Protein AF-A0A951JXM0-F1 (afdb_monomer_lite)

Secondary structure (DSSP, 8-state):
-------HHHHHHHHHHHHH-THHHHHHHHTPEEE--GGGHHHHHHHHHHHHHHHHHHHHHTT------EEE--SS-GGGTT-EEEHHHHHHHHHHHTSTTHHHHHHHHHHHHHHHHHHHHHHHHHHHHHTTTSTT-HHHHHHHHHHHHHHHHHHHHHHHTT-BHHHHHHHHHHHHHHHTSTTTHHHHHHHHHSSSTT-SSHHHHHHHIIIIIHHHHHHHHHHHHHHHHHTT---EE--TT--TTEEEEEEIIIIIHHHHHHHHHHHHHHHHHHHHHS----HHHH-B--TT---TT----HHHHHHHHHHHHS----EEETTEEE-TTHIIIIIHHHHHHHHHHHHHHHHHHHH---S---EEPPGGGSHHHHHHHHHHHHHHHHHHHHHTHHHHHHHHT--HHHHHHHHHHHHHHHHHHHHHHHHHHHHHHHHHS---GGGG--S-SPPPTT-PPPP------PPEEEE-----S----S-HHHHHHHHHHHHHHHHHHHHHHHHTT--

Foldseek 3Di:
DDDDPQDPVSVVVVVCCVPPVCPVVVVCQQQAFDFDDPLVCLVLLLVLLLVLLLVLVVVLVVQADLWQDWDQACDDDVVRHRPIFTSRLSSLVCLCPVDDCSLLSVLLNLLSLLSNLVSLVSNLLVCLLFVVCAPPNLVLLLLSLVLNVLSLVLNLLVLLSNQFALNLVVVVLVLVLQLLDPPCSVVRSCVQQVHPPVHPCNSVVSVCCNNPVSSVVSVVSVVVSVVSCRVCDHFAAFDPPDAQQKHWHAGCPPPVVVVSVVVSVVSSVVSSVCSVPPDDCPRVVRGGHDPVDHDQQSFDRLSCLLLLLLVLLQDQDWDDDPPDINGSSCVSNPVVVVVVSVCSSCVNVVCCVVVVDNDHGRHTDNSLQVLQSNLQSQLVVQLSVLSSCSSRLRVCCVVVVDDSVVSSVVSNVSNPPVSVVSSVVSSVVSPVVCVVPPPDVVRVDPPDDDDDPPPDDDDDDDPDSGTDMDGDDPPPPDDDDDPPPVSVVVVVVVVVVVVVVVVVVVVVVPD

Radius of gyration: 27.06 Å; chains: 1; bounding box: 62×84×76 Å

pLDDT: mean 85.77, std 20.4, range [25.53, 98.75]

Structure (mmCIF, N/CA/C/O backbone):
data_AF-A0A951JXM0-F1
#
_entry.id   AF-A0A951JXM0-F1
#
loop_
_atom_site.group_PDB
_atom_site.id
_atom_site.type_symbol
_atom_site.label_atom_id
_atom_site.label_alt_id
_atom_site.label_comp_id
_atom_site.label_asym_id
_atom_site.label_entity_id
_atom_site.label_seq_id
_atom_site.pdbx_PDB_ins_code
_atom_site.Cartn_x
_atom_site.Cartn_y
_atom_site.Cartn_z
_atom_site.occupancy
_atom_site.B_iso_or_equiv
_atom_site.auth_seq_id
_atom_site.auth_comp_id
_atom_site.auth_asym_id
_atom_site.auth_atom_id
_atom_site.pdbx_PDB_model_num
ATOM 1 N N . MET A 1 1 ? -11.763 54.391 27.560 1.00 38.59 1 MET A N 1
ATOM 2 C CA . MET A 1 1 ? -10.651 54.288 28.531 1.00 38.59 1 MET A CA 1
ATOM 3 C C . MET A 1 1 ? -10.859 52.946 29.223 1.00 38.59 1 MET A C 1
ATOM 5 O O . MET A 1 1 ? -11.821 52.832 29.958 1.00 38.59 1 MET A O 1
ATOM 9 N N . THR A 1 2 ? -10.198 51.853 28.861 1.00 37.00 2 THR A N 1
ATOM 10 C CA . THR A 1 2 ? -8.768 51.661 28.596 1.00 37.00 2 THR A CA 1
ATOM 11 C C . THR A 1 2 ? -8.523 50.763 27.378 1.00 37.00 2 THR A C 1
ATOM 13 O O . THR A 1 2 ? -9.196 49.761 27.159 1.00 37.00 2 THR A O 1
ATOM 16 N N . ASP A 1 3 ? -7.558 51.189 26.571 1.00 43.31 3 ASP A N 1
ATOM 17 C CA . ASP A 1 3 ? -7.029 50.517 25.390 1.00 43.31 3 ASP A CA 1
ATOM 18 C C . ASP A 1 3 ? -6.239 49.284 25.856 1.00 43.31 3 ASP A C 1
ATOM 20 O O . ASP A 1 3 ? -5.159 49.404 26.440 1.00 43.31 3 ASP A O 1
ATOM 24 N N . HIS A 1 4 ? -6.822 48.091 25.714 1.00 51.94 4 HIS A N 1
ATOM 25 C CA . HIS A 1 4 ? -6.088 46.859 25.969 1.00 51.94 4 HIS A CA 1
ATOM 26 C C . HIS A 1 4 ? -4.990 46.763 24.916 1.00 51.94 4 HIS A C 1
ATOM 28 O O . HIS A 1 4 ? -5.280 46.697 23.723 1.00 51.94 4 HIS A O 1
ATOM 34 N N . THR A 1 5 ? -3.740 46.759 25.371 1.00 47.56 5 THR A N 1
ATOM 35 C CA . THR A 1 5 ? -2.519 46.596 24.582 1.00 47.56 5 THR A CA 1
ATOM 36 C C . THR A 1 5 ? -2.563 45.298 23.775 1.00 47.56 5 THR A C 1
ATOM 38 O O . THR A 1 5 ? -1.992 44.268 24.132 1.00 47.56 5 THR A O 1
ATOM 41 N N . THR A 1 6 ? -3.266 45.337 22.648 1.00 58.75 6 THR A N 1
ATOM 42 C CA . THR A 1 6 ? -3.261 44.275 21.660 1.00 58.75 6 THR A CA 1
ATOM 43 C C . THR A 1 6 ? -1.879 44.296 21.033 1.00 58.75 6 THR A C 1
ATOM 45 O O . THR A 1 6 ? -1.487 45.222 20.314 1.00 58.75 6 THR A O 1
ATOM 48 N N . THR A 1 7 ? -1.092 43.271 21.357 1.00 80.31 7 THR A N 1
ATOM 49 C CA . THR A 1 7 ? 0.184 43.014 20.690 1.00 80.31 7 THR A CA 1
ATOM 50 C C . THR A 1 7 ? -0.016 43.109 19.169 1.00 80.31 7 THR A C 1
ATOM 52 O O . THR A 1 7 ? -1.131 42.900 18.678 1.00 80.31 7 THR A O 1
ATOM 55 N N . PRO A 1 8 ? 1.025 43.411 18.374 1.00 80.25 8 PRO A N 1
ATOM 56 C CA . PRO A 1 8 ? 0.906 43.419 16.911 1.00 80.25 8 PRO A CA 1
ATOM 57 C C . PRO A 1 8 ? 0.217 42.155 16.359 1.00 80.25 8 PRO A C 1
ATOM 59 O O . PRO A 1 8 ? -0.579 42.231 15.426 1.00 80.25 8 PRO A O 1
ATOM 62 N N . ILE A 1 9 ? 0.443 41.015 17.022 1.00 77.56 9 ILE A N 1
ATOM 63 C CA . ILE A 1 9 ? -0.201 39.724 16.758 1.00 77.56 9 ILE A CA 1
ATOM 64 C C . ILE A 1 9 ? -1.709 39.757 17.064 1.00 77.56 9 ILE A C 1
ATOM 66 O O . ILE A 1 9 ? -2.502 39.299 16.247 1.00 77.56 9 ILE A O 1
ATOM 70 N N . GLY A 1 10 ? -2.126 40.323 18.201 1.00 79.00 10 GLY A N 1
ATOM 71 C CA . GLY A 1 10 ? -3.540 40.470 18.561 1.00 79.00 10 GLY A CA 1
ATOM 72 C C . GLY A 1 10 ? -4.323 41.356 17.586 1.00 79.00 10 GLY A C 1
ATOM 73 O O . GLY A 1 10 ? -5.435 41.003 17.196 1.00 79.00 10 GLY A O 1
ATOM 74 N N . ARG A 1 11 ? -3.720 42.459 17.115 1.00 81.44 11 ARG A N 1
ATOM 75 C CA . ARG A 1 11 ? -4.333 43.337 16.098 1.00 81.44 11 ARG A CA 1
ATOM 76 C C . ARG A 1 11 ? -4.485 42.640 14.748 1.00 81.44 11 ARG A C 1
ATOM 78 O O . ARG A 1 11 ? -5.532 42.758 14.117 1.00 81.44 11 ARG A O 1
ATOM 85 N N . LEU A 1 12 ? -3.473 41.878 14.326 1.00 77.88 12 LEU A N 1
ATOM 86 C CA . LEU A 1 12 ? -3.541 41.069 13.107 1.00 77.88 12 LEU A CA 1
ATOM 87 C C . LEU A 1 12 ? -4.623 39.984 13.209 1.00 77.88 12 LEU A C 1
ATOM 89 O O . LEU A 1 12 ? -5.414 39.825 12.284 1.00 77.88 12 LEU A O 1
ATOM 93 N N . ALA A 1 13 ? -4.700 39.275 14.338 1.00 78.81 13 ALA A N 1
ATOM 94 C CA . ALA A 1 13 ? -5.720 38.252 14.563 1.00 78.81 13 ALA A CA 1
ATOM 95 C C . ALA A 1 13 ? -7.139 38.838 14.492 1.00 78.81 13 ALA A C 1
ATOM 97 O O . ALA A 1 13 ? -8.003 38.269 13.829 1.00 78.81 13 ALA A O 1
ATOM 98 N N . GLN A 1 14 ? -7.363 40.008 15.097 1.00 79.62 14 GLN A N 1
ATOM 99 C CA . GLN A 1 14 ? -8.649 40.704 15.041 1.00 79.62 14 GLN A CA 1
ATOM 100 C C . GLN A 1 14 ? -8.986 41.199 13.623 1.00 79.62 14 GLN A C 1
ATOM 102 O O . GLN A 1 14 ? -10.130 41.088 13.189 1.00 79.62 14 GLN A O 1
ATOM 107 N N . TRP A 1 15 ? -7.996 41.690 12.869 1.00 83.00 15 TRP A N 1
ATOM 108 C CA . TRP A 1 15 ? -8.164 42.104 11.470 1.00 83.00 15 TRP A CA 1
ATOM 109 C C . TRP A 1 15 ? -8.553 40.936 10.550 1.00 83.00 15 TRP A C 1
ATOM 111 O O . TRP A 1 15 ? -9.375 41.119 9.646 1.00 83.00 15 TRP A O 1
ATOM 121 N N . ILE A 1 16 ? -7.971 39.749 10.780 1.00 79.44 16 ILE A N 1
ATOM 122 C CA . ILE A 1 16 ? -8.309 38.510 10.060 1.00 79.44 16 ILE A CA 1
ATOM 123 C C . ILE A 1 16 ? -9.719 38.062 10.448 1.00 79.44 16 ILE A C 1
ATOM 125 O O . ILE A 1 16 ? -10.528 37.751 9.573 1.00 79.44 16 ILE A O 1
ATOM 129 N N . ASP A 1 17 ? -10.034 38.068 11.743 1.00 80.50 17 ASP A N 1
ATOM 130 C CA . ASP A 1 17 ? -11.333 37.625 12.241 1.00 80.50 17 ASP A CA 1
ATOM 131 C C . ASP A 1 17 ? -12.489 38.478 11.703 1.00 80.50 17 ASP A C 1
ATOM 133 O O . ASP A 1 17 ? -13.486 37.939 11.238 1.00 80.50 17 ASP A O 1
ATOM 137 N N . GLN A 1 18 ? -12.319 39.800 11.631 1.00 82.19 18 GLN A N 1
ATOM 138 C CA . GLN A 1 18 ? -13.324 40.702 11.054 1.00 82.19 18 GLN A CA 1
ATOM 139 C C . GLN A 1 18 ? -13.620 40.444 9.566 1.00 82.19 18 GLN A C 1
ATOM 141 O O . GLN A 1 18 ? -14.686 40.822 9.089 1.00 82.19 18 GLN A O 1
ATOM 146 N N . ARG A 1 19 ? -12.693 39.830 8.818 1.00 82.31 19 ARG A N 1
ATOM 147 C CA . ARG A 1 19 ? -12.855 39.551 7.378 1.00 82.31 19 ARG A CA 1
ATOM 148 C C . ARG A 1 19 ? -13.341 38.144 7.091 1.00 82.31 19 ARG A C 1
ATOM 150 O O . ARG A 1 19 ? -14.108 37.944 6.158 1.00 82.31 19 ARG A O 1
ATOM 157 N N . VAL A 1 20 ? -12.846 37.177 7.855 1.00 79.75 20 VAL A N 1
ATOM 158 C CA . VAL A 1 20 ? -13.057 35.751 7.579 1.00 79.75 20 VAL A CA 1
ATOM 159 C C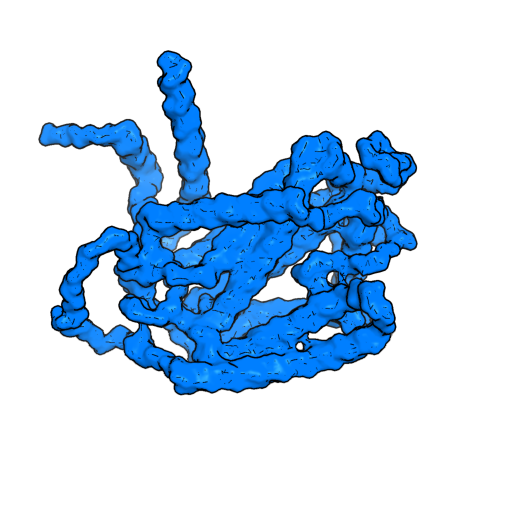 . VAL A 1 20 ? -14.074 35.138 8.550 1.00 79.75 20 VAL A C 1
ATOM 161 O O . VAL A 1 20 ? -14.598 34.062 8.285 1.00 79.75 20 VAL A O 1
ATOM 164 N N . GLY A 1 21 ? -14.374 35.798 9.676 1.00 73.38 21 GLY A N 1
ATOM 165 C CA . GLY A 1 21 ? -15.219 35.245 10.741 1.00 73.38 21 GLY A CA 1
ATOM 166 C C . GLY A 1 21 ? -14.633 33.969 11.353 1.00 73.38 21 GLY A C 1
ATOM 167 O O . GLY A 1 21 ? -15.364 33.089 11.813 1.00 73.38 21 GLY A O 1
ATOM 168 N N . ALA A 1 22 ? -13.307 33.822 11.287 1.00 73.75 22 ALA A N 1
ATOM 169 C CA . ALA A 1 22 ? -12.624 32.561 11.529 1.00 73.75 22 ALA A CA 1
ATOM 170 C C . ALA A 1 22 ? -12.540 32.187 13.016 1.00 73.75 22 ALA A C 1
ATOM 172 O O . ALA A 1 22 ? -12.335 31.016 13.320 1.00 73.75 22 ALA A O 1
ATOM 173 N N . ALA A 1 23 ? -12.708 33.116 13.964 1.00 71.00 23 ALA A N 1
ATOM 174 C CA . ALA A 1 23 ? -12.426 32.859 15.378 1.00 71.00 23 ALA A CA 1
ATOM 175 C C . ALA A 1 23 ? -13.264 31.723 15.977 1.00 71.00 23 ALA A C 1
ATOM 177 O O . ALA A 1 23 ? -12.730 30.909 16.732 1.00 71.00 23 ALA A O 1
ATOM 178 N N . LYS A 1 24 ? -14.555 31.615 15.627 1.00 70.69 24 LYS A N 1
ATOM 179 C CA . LYS A 1 24 ? -15.425 30.544 16.150 1.00 70.69 24 LYS A CA 1
ATOM 180 C C . LYS A 1 24 ? -14.988 29.165 15.645 1.00 70.69 24 LYS A C 1
ATOM 182 O O . LYS A 1 24 ? -14.908 28.222 16.431 1.00 70.69 24 LYS A O 1
ATOM 187 N N . PHE A 1 25 ? -14.664 29.064 14.357 1.00 72.81 25 PHE A N 1
ATOM 188 C CA . PHE A 1 25 ? -14.167 27.832 13.741 1.00 72.81 25 PHE A CA 1
ATOM 189 C C . PHE A 1 25 ? -12.775 27.459 14.265 1.00 72.81 25 PHE A C 1
ATOM 191 O O . PHE A 1 25 ? -12.545 26.316 14.662 1.00 72.81 25 PHE A O 1
ATOM 198 N N . THR A 1 26 ? -11.873 28.438 14.355 1.00 76.19 26 THR A N 1
ATOM 199 C CA . THR A 1 26 ? -10.517 28.267 14.883 1.00 76.19 26 THR A CA 1
ATOM 200 C C . THR A 1 26 ? -10.557 27.784 16.326 1.00 76.19 26 THR A C 1
ATOM 202 O O . THR A 1 26 ? -9.909 26.795 16.647 1.00 76.19 26 THR A O 1
ATOM 205 N N . ARG A 1 27 ? -11.373 28.397 17.193 1.00 76.75 27 ARG A N 1
ATOM 206 C CA . ARG A 1 27 ? -11.509 27.958 18.589 1.00 76.75 27 ARG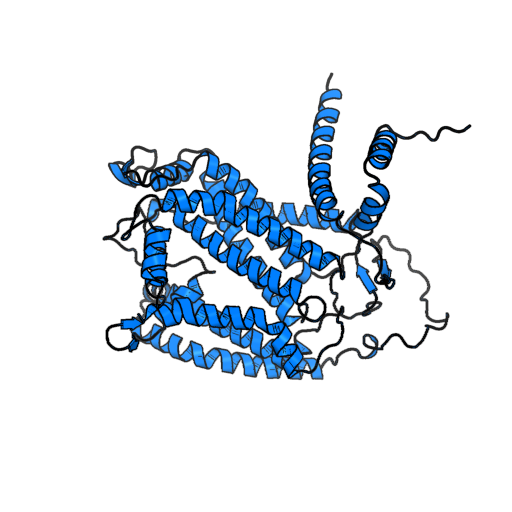 A CA 1
ATOM 207 C C . ARG A 1 27 ? -12.051 26.533 18.690 1.00 76.75 27 ARG A C 1
ATOM 209 O O . ARG A 1 27 ? -11.459 25.717 19.382 1.00 76.75 27 ARG A O 1
ATOM 216 N N . SER A 1 28 ? -13.111 26.213 17.942 1.00 76.75 28 SER A N 1
ATOM 217 C CA . SER A 1 28 ? -13.666 24.852 17.901 1.00 76.75 28 SER A CA 1
ATOM 218 C C . SER A 1 28 ? -12.655 23.812 17.410 1.00 76.75 28 SER A C 1
ATOM 220 O O . SER A 1 28 ? -12.689 22.672 17.864 1.00 76.75 28 SER A O 1
ATOM 222 N N . THR A 1 29 ? -11.774 24.190 16.484 1.00 80.50 29 THR A N 1
ATOM 223 C CA . THR A 1 29 ? -10.719 23.311 15.968 1.00 80.50 29 THR A CA 1
ATOM 224 C C . THR A 1 29 ? -9.622 23.117 17.013 1.00 80.50 29 THR A C 1
ATOM 226 O O . THR A 1 29 ? -9.260 21.985 17.315 1.00 80.50 29 THR A O 1
ATOM 229 N N . LEU A 1 30 ? -9.130 24.201 17.621 1.00 82.69 30 LEU A N 1
ATOM 230 C CA . LEU A 1 30 ? -8.075 24.159 18.642 1.00 82.69 30 LEU A CA 1
ATOM 231 C C . LEU A 1 30 ? -8.496 23.393 19.908 1.00 82.69 30 LEU A C 1
ATOM 233 O O . LEU A 1 30 ? -7.665 22.714 20.511 1.00 82.69 30 LEU A O 1
ATOM 237 N N . ASP A 1 31 ? -9.776 23.467 20.281 1.00 85.88 31 ASP A N 1
ATOM 238 C CA . ASP A 1 31 ? -10.345 22.757 21.432 1.00 85.88 31 ASP A CA 1
ATOM 239 C C . ASP A 1 31 ? -10.731 21.293 21.123 1.00 85.88 31 ASP A C 1
ATOM 241 O O . ASP A 1 31 ? -11.144 20.569 22.033 1.00 85.88 31 ASP A O 1
ATOM 245 N N . TYR A 1 32 ? -10.589 20.824 19.875 1.00 87.62 32 TYR A N 1
ATOM 246 C CA . TYR A 1 32 ? -10.932 19.450 19.495 1.00 87.62 32 TYR A CA 1
ATOM 247 C C . TYR A 1 32 ? -10.113 18.429 20.302 1.00 87.62 32 TYR A C 1
ATOM 249 O O . TYR A 1 32 ? -8.898 18.562 20.435 1.00 87.62 32 TYR A O 1
ATOM 257 N N . VAL A 1 33 ? -10.764 17.389 20.835 1.00 90.00 33 VAL A N 1
ATOM 258 C CA . VAL A 1 33 ? -10.134 16.403 21.729 1.00 90.00 33 VAL A CA 1
ATOM 259 C C . VAL A 1 33 ? -9.819 15.102 20.992 1.00 90.00 33 VAL A C 1
ATOM 261 O O . VAL A 1 33 ? -10.706 14.464 20.423 1.00 90.00 33 VAL A O 1
ATOM 264 N N . PHE A 1 34 ? -8.560 14.671 21.066 1.00 90.38 34 PHE A N 1
ATOM 265 C CA . PHE A 1 34 ? -8.076 13.396 20.544 1.00 90.38 34 PHE A CA 1
ATOM 266 C C . PHE A 1 34 ? -7.854 12.387 21.673 1.00 90.38 34 PHE A C 1
ATOM 268 O O . PHE A 1 34 ? -7.114 12.675 22.621 1.00 90.38 34 PHE A O 1
ATOM 275 N N . PRO A 1 35 ? -8.439 11.181 21.590 1.00 91.62 35 PRO A N 1
ATOM 276 C CA . PRO A 1 35 ? -8.204 10.144 22.579 1.00 91.62 35 PRO A CA 1
ATOM 277 C C . PRO A 1 35 ? -6.769 9.611 22.484 1.00 91.62 35 PRO A C 1
ATOM 279 O O . PRO A 1 35 ? -6.206 9.470 21.401 1.00 91.62 35 PRO A O 1
ATOM 282 N N . LYS A 1 36 ? -6.170 9.279 23.631 1.00 89.75 36 LYS A N 1
ATOM 283 C CA . LYS A 1 36 ? -4.792 8.770 23.703 1.00 89.75 36 LYS A CA 1
ATOM 284 C C . LYS A 1 36 ? -4.773 7.244 23.636 1.00 89.75 36 LYS A C 1
ATOM 286 O O . LYS A 1 36 ? -5.235 6.578 24.563 1.00 89.75 36 LYS A O 1
ATOM 291 N N . HIS A 1 37 ? -4.208 6.695 22.565 1.00 93.00 37 HIS A N 1
ATOM 292 C CA . HIS A 1 37 ? -3.853 5.280 22.452 1.00 93.00 37 HIS A CA 1
ATOM 293 C C . HIS A 1 37 ? -2.807 5.096 21.342 1.00 93.00 37 HIS A C 1
ATOM 295 O O . HIS A 1 37 ? -2.937 5.707 20.285 1.00 93.00 37 HIS A O 1
ATOM 301 N N . PHE A 1 38 ? -1.791 4.248 21.544 1.00 92.62 38 PHE A N 1
ATOM 302 C CA . PHE A 1 38 ? -0.691 4.096 20.574 1.00 92.62 38 PHE A CA 1
ATOM 303 C C . PHE A 1 38 ? -1.185 3.644 19.189 1.00 92.62 38 PHE A C 1
ATOM 305 O O . PHE A 1 38 ? -0.720 4.137 18.169 1.00 92.62 38 PHE A O 1
ATOM 312 N N . SER A 1 39 ? -2.189 2.759 19.143 1.00 93.56 39 SER A N 1
ATOM 313 C CA . SER A 1 39 ? -2.736 2.232 17.883 1.00 93.56 39 SER A CA 1
ATOM 314 C C . SER A 1 39 ? -3.466 3.285 17.038 1.00 93.56 39 SER A C 1
ATOM 316 O O . SER A 1 39 ? -3.875 3.011 15.907 1.00 93.56 39 SER A O 1
ATOM 318 N N . PHE A 1 40 ? -3.683 4.489 17.573 1.00 93.25 40 PHE A N 1
ATOM 319 C CA . PHE A 1 40 ? -4.281 5.584 16.816 1.00 93.25 40 PHE A CA 1
ATOM 320 C C . PHE A 1 40 ? -3.262 6.280 15.912 1.00 93.25 40 PHE A C 1
ATOM 322 O O . PHE A 1 40 ? -3.656 6.830 14.889 1.00 93.25 40 PHE A O 1
ATOM 329 N N . LEU A 1 41 ? -1.970 6.114 16.203 1.00 93.50 41 LEU A N 1
ATOM 330 C CA . LEU A 1 41 ? -0.872 6.719 15.456 1.00 93.50 41 LEU A CA 1
ATOM 331 C C . LEU A 1 41 ? -0.623 6.057 14.094 1.00 93.50 41 LEU A C 1
ATOM 333 O O . LEU A 1 41 ? -0.014 6.682 13.239 1.00 93.50 41 LEU A O 1
ATOM 337 N N . PHE A 1 42 ? -1.108 4.835 13.834 1.00 95.44 42 PHE A N 1
ATOM 338 C CA . PHE A 1 42 ? -0.892 4.179 12.531 1.00 95.44 42 PHE A CA 1
ATOM 339 C C . PHE A 1 42 ? -1.452 4.990 11.352 1.00 95.44 42 PHE A C 1
ATOM 341 O O . PHE A 1 42 ? -0.831 5.034 10.296 1.00 95.44 42 PHE A O 1
ATOM 348 N N . GLY A 1 43 ? -2.585 5.677 11.546 1.00 94.88 43 GLY A N 1
ATOM 349 C CA . GLY A 1 43 ? -3.134 6.569 10.517 1.00 94.88 43 GLY A CA 1
ATOM 350 C C . GLY A 1 43 ? -2.280 7.826 10.315 1.00 94.88 43 GLY A C 1
ATOM 351 O O . GLY A 1 43 ? -2.115 8.287 9.191 1.00 94.88 43 GLY A O 1
ATOM 352 N N . GLU A 1 44 ? -1.682 8.345 11.390 1.00 96.12 44 GLU A N 1
ATOM 353 C CA . GLU A 1 44 ? -0.752 9.477 11.322 1.00 96.12 44 GLU A CA 1
ATOM 354 C C . GLU A 1 44 ? 0.564 9.100 10.638 1.00 96.12 44 GLU A C 1
ATOM 356 O O . GLU A 1 44 ? 1.061 9.875 9.832 1.00 96.12 44 GLU A O 1
ATOM 361 N N . ILE A 1 45 ? 1.105 7.904 10.898 1.00 98.19 45 ILE A N 1
ATOM 362 C CA . ILE A 1 45 ? 2.308 7.414 10.211 1.00 98.19 45 ILE A CA 1
ATOM 363 C C . ILE A 1 45 ? 2.051 7.349 8.703 1.00 98.19 45 ILE A C 1
ATOM 365 O O . ILE A 1 45 ? 2.866 7.858 7.942 1.00 98.19 45 ILE A O 1
ATOM 369 N N . ALA A 1 46 ? 0.899 6.822 8.269 1.00 98.31 46 ALA A N 1
ATOM 370 C CA . ALA A 1 46 ? 0.529 6.827 6.853 1.00 98.31 46 ALA A CA 1
ATOM 371 C C . ALA A 1 46 ? 0.455 8.259 6.285 1.00 98.31 46 ALA A C 1
ATOM 373 O O . ALA A 1 46 ? 1.031 8.540 5.236 1.00 98.31 46 ALA A O 1
ATOM 374 N N . LEU A 1 47 ? -0.187 9.192 6.998 1.00 98.12 47 LEU A N 1
ATOM 375 C CA . LEU A 1 47 ? -0.269 10.594 6.579 1.00 98.12 47 LEU A CA 1
ATOM 376 C C . LEU A 1 47 ? 1.115 11.255 6.463 1.00 98.12 47 LEU A C 1
ATOM 378 O O . LEU A 1 47 ? 1.390 11.951 5.489 1.00 98.12 47 LEU A O 1
ATOM 382 N N . TYR A 1 48 ? 1.996 11.048 7.439 1.00 98.50 48 TYR A N 1
ATOM 383 C CA . TYR A 1 48 ? 3.328 11.653 7.450 1.00 98.50 48 TYR A CA 1
ATOM 384 C C . TYR A 1 48 ? 4.252 11.028 6.405 1.00 98.50 48 TYR A C 1
ATOM 386 O O . TYR A 1 48 ? 4.981 11.764 5.741 1.00 98.50 48 TYR A O 1
ATOM 394 N N . SER A 1 49 ? 4.179 9.712 6.188 1.00 98.75 49 SER A N 1
ATOM 395 C CA . SER A 1 49 ? 4.864 9.055 5.071 1.00 98.75 49 SER A CA 1
ATOM 396 C C . SER A 1 49 ? 4.392 9.606 3.726 1.00 98.75 49 SER A C 1
ATOM 398 O O . SER A 1 49 ? 5.229 9.871 2.871 1.00 98.75 49 SER A O 1
ATOM 400 N N . PHE A 1 50 ? 3.092 9.876 3.555 1.00 98.56 50 PHE A N 1
ATOM 401 C CA . PHE A 1 50 ? 2.571 10.535 2.352 1.00 98.56 50 PHE A CA 1
ATOM 402 C C . PHE A 1 50 ? 3.139 11.950 2.158 1.00 98.56 50 PHE A C 1
ATOM 404 O O . PHE A 1 50 ? 3.535 12.312 1.055 1.00 98.56 50 PHE A O 1
ATOM 411 N N . VAL A 1 51 ? 3.266 12.746 3.225 1.00 98.50 51 VAL A N 1
ATOM 412 C CA . VAL A 1 51 ? 3.911 14.071 3.136 1.00 98.50 51 VAL A CA 1
ATOM 413 C C . VAL A 1 51 ? 5.383 13.951 2.718 1.00 98.50 51 VAL A C 1
ATOM 415 O O . VAL A 1 51 ? 5.851 14.734 1.890 1.00 98.50 51 VAL A O 1
ATOM 418 N N . VAL A 1 52 ? 6.112 12.962 3.248 1.00 98.69 52 VAL A N 1
ATOM 419 C CA . VAL A 1 52 ? 7.501 12.685 2.842 1.00 98.69 52 VAL A CA 1
ATOM 420 C C . VAL A 1 52 ? 7.570 12.220 1.385 1.00 98.69 52 VAL A C 1
ATOM 422 O O . VAL A 1 52 ? 8.447 12.689 0.660 1.00 98.69 52 VAL A O 1
ATOM 425 N N . LEU A 1 53 ? 6.639 11.373 0.932 1.00 98.62 53 LEU A N 1
ATOM 426 C CA . LEU A 1 53 ? 6.517 10.948 -0.467 1.00 98.62 53 LEU A CA 1
ATOM 427 C C . LEU A 1 53 ? 6.335 12.142 -1.398 1.00 98.62 53 LEU A C 1
ATOM 429 O O . LEU A 1 53 ? 7.088 12.275 -2.353 1.00 98.62 53 LEU A O 1
ATOM 433 N N . VAL A 1 54 ? 5.414 13.057 -1.088 1.00 98.25 54 VAL A N 1
ATOM 434 C CA . VAL A 1 54 ? 5.208 14.269 -1.895 1.00 98.25 54 VAL A CA 1
ATOM 435 C C . VAL A 1 54 ? 6.475 15.127 -1.923 1.00 98.25 54 VAL A C 1
ATOM 437 O O . VAL A 1 54 ? 6.920 15.538 -2.991 1.00 98.25 54 VAL A O 1
ATOM 440 N N . GLY A 1 55 ? 7.099 15.374 -0.767 1.00 98.12 55 GLY A N 1
ATOM 441 C CA . GLY A 1 55 ? 8.302 16.210 -0.691 1.00 98.12 55 GLY A CA 1
ATOM 442 C C . GLY A 1 55 ? 9.498 15.628 -1.451 1.00 98.12 55 GLY A C 1
ATOM 443 O O . GLY A 1 55 ? 10.182 16.347 -2.178 1.00 98.12 55 GLY A O 1
ATOM 444 N N . THR A 1 56 ? 9.741 14.326 -1.306 1.00 98.50 56 THR A N 1
ATOM 445 C CA . THR A 1 56 ? 10.820 13.629 -2.023 1.00 98.50 56 THR A CA 1
ATOM 446 C C . THR A 1 56 ? 10.489 13.440 -3.502 1.00 98.50 56 THR A C 1
ATOM 448 O O . THR A 1 56 ? 11.359 13.649 -4.335 1.00 98.50 56 THR A O 1
ATOM 451 N N . GLY A 1 57 ? 9.235 13.147 -3.850 1.00 97.81 57 GLY A N 1
ATOM 452 C CA . GLY A 1 57 ? 8.775 12.986 -5.230 1.00 97.81 57 GLY A CA 1
ATOM 453 C C . GLY A 1 57 ? 8.907 14.271 -6.042 1.00 97.81 57 GLY A C 1
ATOM 454 O O . GLY A 1 57 ? 9.423 14.232 -7.153 1.00 97.81 57 GLY A O 1
ATOM 455 N N . ILE A 1 58 ? 8.563 15.428 -5.457 1.00 97.88 58 ILE A N 1
ATOM 456 C CA . ILE A 1 58 ? 8.805 16.740 -6.083 1.00 97.88 58 ILE A CA 1
ATOM 457 C C . ILE A 1 58 ? 10.290 16.922 -6.406 1.00 97.88 58 ILE A C 1
ATOM 459 O O . ILE A 1 58 ? 10.614 17.410 -7.481 1.00 97.88 58 ILE A O 1
ATOM 463 N N . PHE A 1 59 ? 11.195 16.532 -5.502 1.00 98.12 59 PHE A N 1
ATOM 464 C CA . PHE A 1 59 ? 12.632 16.617 -5.761 1.00 98.12 59 PHE A CA 1
ATOM 465 C C . PHE A 1 59 ? 13.057 15.698 -6.914 1.00 98.12 59 PHE A C 1
ATOM 467 O O . PHE A 1 59 ? 13.745 16.159 -7.818 1.00 98.12 59 PHE A O 1
ATOM 474 N N . LEU A 1 60 ? 12.634 14.428 -6.908 1.00 98.06 60 LEU A N 1
ATOM 475 C CA . LEU A 1 60 ? 12.995 13.456 -7.950 1.00 98.06 60 LEU A CA 1
ATOM 476 C C . LEU A 1 60 ? 12.463 13.876 -9.330 1.00 98.06 60 LEU A C 1
ATOM 478 O O . LEU A 1 60 ? 13.178 13.772 -10.323 1.00 98.06 60 LEU A O 1
ATOM 482 N N . ALA A 1 61 ? 11.251 14.431 -9.381 1.00 96.94 61 ALA A N 1
ATOM 483 C CA . ALA A 1 61 ? 10.615 14.900 -10.610 1.00 96.94 61 ALA A CA 1
ATOM 484 C C . ALA A 1 61 ? 11.388 16.023 -11.325 1.00 96.94 61 ALA A C 1
ATOM 486 O O . ALA A 1 61 ? 11.197 16.219 -12.519 1.00 96.94 61 ALA A O 1
ATOM 487 N N . LEU A 1 62 ? 12.260 16.759 -10.624 1.00 96.69 62 LEU A N 1
ATOM 488 C CA . LEU A 1 62 ? 13.098 17.801 -11.234 1.00 96.69 62 LEU A CA 1
ATOM 489 C C . LEU A 1 62 ? 14.258 17.238 -12.068 1.00 96.69 62 LEU A C 1
ATOM 491 O O . LEU A 1 62 ? 14.886 17.996 -12.803 1.00 96.69 62 LEU A O 1
ATOM 495 N N . PHE A 1 63 ? 14.565 15.948 -11.922 1.00 97.38 63 PHE A N 1
ATOM 496 C CA . PHE A 1 63 ? 15.730 15.302 -12.531 1.00 97.38 63 PHE A CA 1
ATOM 497 C C . PHE A 1 63 ? 15.383 14.058 -13.358 1.00 97.38 63 PHE A C 1
ATOM 499 O O . PHE A 1 63 ? 16.249 13.550 -14.062 1.00 97.38 63 PHE A O 1
ATOM 506 N N . TYR A 1 64 ? 14.157 13.548 -13.253 1.00 97.88 64 TYR A N 1
ATOM 507 C CA . TYR A 1 64 ? 13.698 12.387 -14.010 1.00 97.88 64 TYR A CA 1
ATOM 508 C C . TYR A 1 64 ? 13.127 12.799 -15.372 1.00 97.88 64 TYR A C 1
ATOM 510 O O . TYR A 1 64 ? 12.341 13.747 -15.452 1.00 97.88 64 TYR A O 1
ATOM 518 N N . THR A 1 65 ? 13.459 12.038 -16.417 1.00 97.62 65 THR A N 1
ATOM 519 C CA . THR A 1 65 ? 12.973 12.265 -17.784 1.00 97.62 65 THR A CA 1
ATOM 520 C C . THR A 1 65 ? 12.019 11.139 -18.210 1.00 97.62 65 THR A C 1
ATOM 522 O O . THR A 1 65 ? 12.465 10.018 -18.411 1.00 97.62 65 THR A O 1
ATOM 525 N N . PRO A 1 66 ? 10.706 11.387 -18.382 1.00 95.88 66 PRO A N 1
ATOM 526 C CA . PRO A 1 66 ? 9.720 10.350 -18.713 1.00 95.88 66 PRO A CA 1
ATOM 527 C C . PRO A 1 66 ? 9.699 10.009 -20.217 1.00 95.88 66 PRO A C 1
ATOM 529 O O . PRO A 1 66 ? 8.725 10.314 -20.912 1.00 95.88 66 PRO A O 1
ATOM 532 N N . SER A 1 67 ? 10.776 9.415 -20.733 1.00 94.81 67 SER A N 1
ATOM 533 C CA . SER A 1 67 ? 10.976 9.177 -22.168 1.00 94.81 67 SER A CA 1
ATOM 534 C C . SER A 1 67 ? 11.410 7.740 -22.461 1.00 94.81 67 SER A C 1
ATOM 536 O O . SER A 1 67 ? 12.322 7.211 -21.833 1.00 94.81 67 SER A O 1
ATOM 538 N N . GLU A 1 68 ? 10.748 7.125 -23.442 1.00 93.62 68 GLU A N 1
ATOM 539 C CA . GLU A 1 68 ? 11.057 5.788 -23.979 1.00 93.62 68 GLU A CA 1
ATOM 540 C C . GLU A 1 68 ? 12.092 5.860 -25.120 1.00 93.62 68 GLU A C 1
ATOM 542 O O . GLU A 1 68 ? 12.333 4.871 -25.805 1.00 93.62 68 GLU A O 1
ATOM 547 N N . ALA A 1 69 ? 12.683 7.034 -25.380 1.00 94.94 69 ALA A N 1
ATOM 548 C CA . ALA A 1 69 ? 13.697 7.181 -26.416 1.00 94.94 69 ALA A CA 1
ATOM 549 C C . ALA A 1 69 ? 14.961 6.388 -26.055 1.00 94.94 69 ALA A C 1
ATOM 551 O O . ALA A 1 69 ? 15.488 6.524 -24.953 1.00 94.94 69 ALA A O 1
ATOM 552 N N . GLU A 1 70 ? 15.457 5.596 -27.002 1.00 95.25 70 GLU A N 1
ATOM 553 C CA . GLU A 1 70 ? 16.683 4.814 -26.840 1.00 95.25 70 GLU A CA 1
ATOM 554 C C . GLU A 1 70 ? 17.928 5.708 -26.886 1.00 95.25 70 GLU A C 1
ATOM 556 O O . GLU A 1 70 ? 18.141 6.473 -27.834 1.00 95.25 70 GLU A O 1
ATOM 561 N N . VAL A 1 71 ? 18.781 5.568 -25.876 1.00 97.25 71 VAL A N 1
ATOM 562 C CA . VAL A 1 71 ? 20.050 6.279 -25.709 1.00 97.25 71 VAL A CA 1
ATOM 563 C C . VAL A 1 71 ? 21.170 5.298 -25.367 1.00 97.25 71 VAL A C 1
ATOM 565 O O . VAL A 1 71 ? 20.940 4.198 -24.869 1.00 97.25 71 VAL A O 1
ATOM 568 N N . ILE A 1 72 ? 22.415 5.692 -25.636 1.00 97.75 72 ILE A N 1
ATOM 569 C CA . ILE A 1 72 ? 23.598 4.946 -25.193 1.00 97.75 72 ILE A CA 1
ATOM 570 C C . ILE A 1 72 ? 24.152 5.635 -23.955 1.00 97.75 72 ILE A C 1
ATOM 572 O O . ILE A 1 72 ? 24.599 6.780 -24.039 1.00 97.75 72 ILE A O 1
ATOM 576 N N . TYR A 1 73 ? 24.183 4.927 -22.829 1.00 97.69 73 TYR A N 1
ATOM 577 C CA . TYR A 1 73 ? 24.605 5.519 -21.566 1.00 97.69 73 TYR A CA 1
ATOM 578 C C . TYR A 1 73 ? 26.064 5.971 -21.597 1.00 97.69 73 TYR A C 1
ATOM 580 O O . TYR A 1 73 ? 26.990 5.175 -21.793 1.00 97.69 73 TYR A O 1
ATOM 588 N N . ALA A 1 74 ? 26.265 7.261 -21.346 1.00 95.75 74 ALA A N 1
ATOM 589 C CA . ALA A 1 74 ? 27.577 7.903 -21.281 1.00 95.75 74 ALA A CA 1
ATOM 590 C C . ALA A 1 74 ? 27.885 8.494 -19.890 1.00 95.75 74 ALA A C 1
ATOM 592 O O . ALA A 1 74 ? 28.851 9.245 -19.742 1.00 95.75 74 ALA A O 1
ATOM 593 N N . GLY A 1 75 ? 27.070 8.163 -18.881 1.00 93.31 75 GLY A N 1
ATOM 594 C CA . GLY A 1 75 ? 27.153 8.716 -17.531 1.00 93.31 75 GLY A CA 1
ATOM 595 C C . GLY A 1 75 ? 28.279 8.143 -16.661 1.00 93.31 75 GLY A C 1
ATOM 596 O O . GLY A 1 75 ? 29.223 7.494 -17.118 1.00 93.31 75 GLY A O 1
ATOM 597 N N . THR A 1 76 ? 28.188 8.407 -15.358 1.00 94.12 76 THR A N 1
ATOM 598 C CA . THR A 1 76 ? 29.281 8.185 -14.389 1.00 94.12 76 THR A CA 1
ATOM 599 C C . THR A 1 76 ? 29.429 6.742 -13.899 1.00 94.12 76 THR A C 1
ATOM 601 O O . THR A 1 76 ? 30.439 6.407 -13.284 1.00 94.12 76 THR A O 1
ATOM 604 N N . TYR A 1 77 ? 28.446 5.877 -14.155 1.00 96.06 77 TYR A N 1
ATOM 605 C CA . TYR A 1 77 ? 28.443 4.493 -13.670 1.00 96.06 77 TYR A CA 1
ATOM 606 C C . TYR A 1 77 ? 29.096 3.533 -14.675 1.00 96.06 77 TYR A C 1
ATOM 608 O O . TYR A 1 77 ? 28.464 3.083 -15.629 1.00 96.06 77 TYR A O 1
ATOM 616 N N . ASP A 1 78 ? 30.369 3.210 -14.446 1.00 95.19 78 ASP A N 1
ATOM 617 C CA . ASP A 1 78 ? 31.224 2.459 -15.377 1.00 95.19 78 ASP A CA 1
ATOM 618 C C . ASP A 1 78 ? 30.616 1.170 -15.951 1.00 95.19 78 ASP A C 1
ATOM 620 O O . ASP A 1 78 ? 30.709 0.996 -17.167 1.00 95.19 78 ASP A O 1
ATOM 624 N N . PRO A 1 79 ? 29.968 0.288 -15.160 1.00 96.44 79 PRO A N 1
ATOM 625 C CA . PRO A 1 79 ? 29.448 -0.977 -15.684 1.00 96.44 79 PRO A CA 1
ATOM 626 C C . PRO A 1 79 ? 28.355 -0.842 -16.749 1.00 96.44 79 PRO A C 1
ATOM 628 O O . PRO A 1 79 ? 28.143 -1.787 -17.501 1.00 96.44 79 PRO A O 1
ATOM 631 N N . LEU A 1 80 ? 27.664 0.302 -16.817 1.00 96.38 80 LEU A N 1
ATOM 632 C CA . LEU A 1 80 ? 26.611 0.545 -17.808 1.00 96.38 80 LEU A CA 1
ATOM 633 C C . LEU A 1 80 ? 27.084 1.400 -18.991 1.00 96.38 80 LEU A C 1
ATOM 635 O O . LEU A 1 80 ? 26.311 1.627 -19.918 1.00 96.38 80 LEU A O 1
ATOM 639 N N . ARG A 1 81 ? 28.328 1.905 -18.995 1.00 96.06 81 ARG A N 1
ATOM 640 C CA . ARG A 1 81 ? 28.806 2.776 -20.083 1.00 96.06 81 ARG A CA 1
ATOM 641 C C . ARG A 1 81 ? 28.807 2.033 -21.421 1.00 96.06 81 ARG A C 1
ATOM 643 O O . ARG A 1 81 ? 29.402 0.967 -21.546 1.00 96.06 81 ARG A O 1
ATOM 650 N N . GLY A 1 82 ? 28.177 2.631 -22.432 1.00 96.69 82 GLY A N 1
ATOM 651 C CA . GLY A 1 82 ? 28.031 2.044 -23.766 1.00 96.69 82 GLY A CA 1
ATOM 652 C C . GLY A 1 82 ? 26.845 1.085 -23.926 1.00 96.69 82 GLY A C 1
ATOM 653 O O . GLY A 1 82 ? 26.679 0.528 -25.008 1.00 96.69 82 GLY A O 1
ATOM 654 N N . VAL A 1 83 ? 26.028 0.890 -22.886 1.00 96.75 83 VAL A N 1
ATOM 655 C CA . VAL A 1 83 ? 24.815 0.059 -22.937 1.00 96.75 83 VAL A CA 1
ATOM 656 C C . VAL A 1 83 ? 23.635 0.891 -23.454 1.00 96.75 83 VAL A C 1
ATOM 658 O O . VAL A 1 83 ? 23.489 2.052 -23.069 1.00 96.75 83 VAL A O 1
ATOM 661 N N . ALA A 1 84 ? 22.816 0.302 -24.331 1.00 96.69 84 ALA A N 1
ATOM 662 C CA . ALA A 1 84 ? 21.565 0.899 -24.799 1.00 96.69 84 ALA A CA 1
ATOM 663 C C . ALA A 1 84 ? 20.474 0.798 -23.723 1.00 96.69 84 ALA A C 1
ATOM 665 O O . ALA A 1 84 ? 20.366 -0.232 -23.056 1.00 96.69 84 ALA A O 1
ATOM 666 N N . MET A 1 85 ? 19.714 1.871 -23.532 1.00 96.50 85 MET A N 1
ATOM 667 C CA . MET A 1 85 ? 18.635 1.970 -22.551 1.00 96.50 85 MET A CA 1
ATOM 668 C C . MET A 1 85 ? 17.667 3.088 -22.923 1.00 96.50 85 MET A C 1
ATOM 670 O O . MET A 1 85 ? 18.013 3.977 -23.699 1.00 96.50 85 MET A O 1
ATOM 674 N N . THR A 1 86 ? 16.501 3.122 -22.286 1.00 96.69 86 THR A N 1
ATOM 675 C CA . THR A 1 86 ? 15.625 4.290 -22.367 1.00 96.69 86 THR A CA 1
ATOM 676 C C . THR A 1 86 ? 16.229 5.494 -21.645 1.00 96.69 86 THR A C 1
ATOM 678 O O . THR A 1 86 ? 16.921 5.373 -20.629 1.00 96.69 86 THR A O 1
ATOM 681 N N . GLU A 1 87 ? 15.923 6.689 -22.145 1.00 97.12 87 GLU A N 1
ATOM 682 C CA . GLU A 1 87 ? 16.264 7.961 -21.499 1.00 97.12 87 GLU A CA 1
ATOM 683 C C . GLU A 1 87 ? 15.666 8.050 -20.076 1.00 97.12 87 GLU A C 1
ATOM 685 O O . GLU A 1 87 ? 16.269 8.636 -19.171 1.00 97.12 87 GLU A O 1
ATOM 690 N N . ALA A 1 88 ? 14.517 7.403 -19.835 1.00 97.25 88 ALA A N 1
ATOM 691 C CA . ALA A 1 88 ? 13.963 7.224 -18.497 1.00 97.25 88 ALA A CA 1
ATOM 692 C C . ALA A 1 88 ? 14.934 6.501 -17.561 1.00 97.25 88 ALA A C 1
ATOM 694 O O . ALA A 1 88 ? 15.290 7.059 -16.516 1.00 97.25 88 ALA A O 1
ATOM 695 N N . TYR A 1 89 ? 15.407 5.312 -17.939 1.00 97.88 89 TYR A N 1
ATOM 696 C CA . TYR A 1 89 ? 16.345 4.548 -17.122 1.00 97.88 89 TYR A CA 1
ATOM 697 C C . TYR A 1 89 ? 17.689 5.280 -16.955 1.00 97.88 89 TYR A C 1
ATOM 699 O O . TYR A 1 89 ? 18.202 5.354 -15.833 1.00 97.88 89 TYR A O 1
ATOM 707 N N . GLU A 1 90 ? 18.219 5.912 -18.013 1.00 98.25 90 GLU A N 1
ATOM 708 C CA . GLU A 1 90 ? 19.415 6.771 -17.929 1.00 98.25 90 GLU A CA 1
ATOM 709 C C . GLU A 1 90 ? 19.255 7.837 -16.836 1.00 98.25 90 GLU A C 1
ATOM 711 O O . GLU A 1 90 ? 20.095 7.934 -15.934 1.00 98.25 90 GLU A O 1
ATOM 716 N N . SER A 1 91 ? 18.147 8.588 -16.862 1.00 97.88 91 SER A N 1
ATOM 717 C CA . SER A 1 91 ? 17.897 9.661 -15.894 1.00 97.88 91 SER A CA 1
ATOM 718 C C . SER A 1 91 ? 17.851 9.150 -14.449 1.00 97.88 91 SER A C 1
ATOM 720 O O . SER A 1 91 ? 18.307 9.833 -13.531 1.00 97.88 91 SER A O 1
ATOM 722 N N . VAL A 1 92 ? 17.375 7.920 -14.217 1.00 97.62 92 VAL A N 1
ATOM 723 C CA . VAL A 1 92 ? 17.346 7.287 -12.887 1.00 97.62 92 VAL A CA 1
ATOM 724 C C . VAL A 1 92 ? 18.749 6.873 -12.431 1.00 97.62 92 VAL A C 1
ATOM 726 O O . VAL A 1 92 ? 19.089 7.016 -11.245 1.00 97.62 92 VAL A O 1
ATOM 729 N N . VAL A 1 93 ? 19.587 6.367 -13.337 1.00 97.94 93 VAL A N 1
ATOM 730 C CA . VAL A 1 93 ? 20.986 6.043 -13.023 1.00 97.94 93 VAL A CA 1
ATOM 731 C C . VAL A 1 93 ? 21.757 7.327 -12.704 1.00 97.94 93 VAL A C 1
ATOM 733 O O . VAL A 1 93 ? 22.435 7.392 -11.675 1.00 97.94 93 VAL A O 1
ATOM 736 N N . ASP A 1 94 ? 21.574 8.392 -13.481 1.00 97.50 94 ASP A N 1
ATOM 737 C CA . ASP A 1 94 ? 22.181 9.694 -13.195 1.00 97.50 94 ASP A CA 1
ATOM 738 C C . ASP A 1 94 ? 21.656 10.322 -11.902 1.00 97.50 94 ASP A C 1
ATOM 740 O O . ASP A 1 94 ? 22.427 10.865 -11.106 1.00 97.50 94 ASP A O 1
ATOM 744 N N . LEU A 1 95 ? 20.367 10.175 -11.601 1.00 96.69 95 LEU A N 1
ATOM 745 C CA . LEU A 1 95 ? 19.809 10.566 -10.307 1.00 96.69 95 LEU A CA 1
ATOM 746 C C . LEU A 1 95 ? 20.498 9.839 -9.146 1.00 96.69 95 LEU A C 1
ATOM 748 O O . LEU A 1 95 ? 20.638 10.387 -8.054 1.00 96.69 95 LEU A O 1
ATOM 752 N N . SER A 1 96 ? 20.947 8.604 -9.372 1.00 97.31 96 SER A N 1
ATOM 753 C CA . SER A 1 96 ? 21.637 7.796 -8.367 1.00 97.31 96 SER A CA 1
ATOM 754 C C . SER A 1 96 ? 23.081 8.241 -8.133 1.00 97.31 96 SER A C 1
ATOM 756 O O . SER A 1 96 ? 23.530 8.246 -6.988 1.00 97.31 96 SER A O 1
ATOM 758 N N . PHE A 1 97 ? 23.812 8.610 -9.185 1.00 97.31 97 PHE A N 1
ATOM 759 C CA . PHE A 1 97 ? 25.268 8.799 -9.102 1.00 97.31 97 PHE A CA 1
ATOM 760 C C . PHE A 1 97 ? 25.747 10.223 -9.392 1.00 97.31 97 PHE A C 1
ATOM 762 O O . PHE A 1 97 ? 26.759 10.654 -8.837 1.00 97.31 97 PHE A O 1
ATOM 769 N N . SER A 1 98 ? 25.011 10.969 -10.208 1.00 96.56 98 SER A N 1
ATOM 770 C CA . SER A 1 98 ? 25.404 12.281 -10.729 1.00 96.56 98 SER A CA 1
ATOM 771 C C . SER A 1 98 ? 24.746 13.437 -9.951 1.00 96.56 98 SER A C 1
ATOM 773 O O . SER A 1 98 ? 25.331 14.515 -9.818 1.00 96.56 98 SER A O 1
ATOM 775 N N . VAL A 1 99 ? 23.565 13.223 -9.355 1.00 97.12 99 VAL A N 1
ATOM 776 C CA . VAL A 1 99 ? 22.861 14.235 -8.543 1.00 97.12 99 VAL A CA 1
ATOM 777 C C . VAL A 1 99 ? 23.272 14.154 -7.069 1.00 97.12 99 VAL A C 1
ATOM 779 O O . VAL A 1 99 ? 23.152 13.117 -6.413 1.00 97.12 99 VAL A O 1
ATOM 782 N N . ARG A 1 100 ? 23.707 15.280 -6.484 1.00 96.69 100 ARG A N 1
ATOM 783 C CA . ARG A 1 100 ? 24.059 15.341 -5.054 1.00 96.69 100 ARG A CA 1
ATOM 784 C C . ARG A 1 100 ? 22.852 14.967 -4.188 1.00 96.69 100 ARG A C 1
ATOM 786 O O . ARG A 1 100 ? 21.819 15.624 -4.244 1.00 96.69 100 ARG A O 1
ATOM 793 N N . ALA A 1 101 ? 23.036 13.950 -3.344 1.00 96.19 101 ALA A N 1
ATOM 794 C CA . ALA A 1 101 ? 21.994 13.336 -2.516 1.00 96.19 101 ALA A CA 1
ATOM 795 C C . ALA A 1 101 ? 20.826 12.703 -3.301 1.00 96.19 101 ALA A C 1
ATOM 797 O O . ALA A 1 101 ? 19.844 12.297 -2.683 1.00 96.19 101 ALA A O 1
ATOM 798 N N . GLY A 1 102 ? 20.929 12.553 -4.626 1.00 97.50 102 GLY A N 1
ATOM 799 C CA . GLY A 1 102 ? 19.859 11.978 -5.439 1.00 97.50 102 GLY A CA 1
ATOM 800 C C . GLY A 1 102 ? 19.542 10.529 -5.058 1.00 97.50 102 GLY A C 1
ATOM 801 O O . GLY A 1 102 ? 18.375 10.200 -4.844 1.00 97.50 102 GLY A O 1
ATOM 802 N N . LEU A 1 103 ? 20.566 9.702 -4.805 1.00 97.81 103 LEU A N 1
ATOM 803 C CA . LEU A 1 103 ? 20.373 8.345 -4.280 1.00 97.81 103 LEU A CA 1
ATOM 804 C C . LEU A 1 103 ? 19.626 8.321 -2.939 1.00 97.81 103 LEU A C 1
ATOM 806 O O . LEU A 1 103 ? 18.677 7.555 -2.788 1.00 97.81 103 LEU A O 1
ATOM 810 N N . LEU A 1 104 ? 20.012 9.182 -1.990 1.00 98.06 104 LEU A N 1
ATOM 811 C CA . LEU A 1 104 ? 19.358 9.270 -0.680 1.00 98.06 104 LEU A CA 1
ATOM 812 C C . LEU A 1 104 ? 17.876 9.625 -0.829 1.00 98.06 104 LEU A C 1
ATOM 814 O O . LEU A 1 104 ? 17.030 9.007 -0.184 1.00 98.06 104 LEU A O 1
ATOM 818 N N . PHE A 1 105 ? 17.550 10.602 -1.679 1.00 98.31 105 PHE A N 1
ATOM 819 C CA . PHE A 1 105 ? 16.162 10.980 -1.937 1.00 98.31 105 PHE A CA 1
ATOM 820 C C . PHE A 1 105 ? 15.386 9.847 -2.611 1.00 98.31 105 PHE A C 1
ATOM 822 O O . PHE A 1 105 ? 14.261 9.583 -2.193 1.00 98.31 105 PHE A O 1
ATOM 829 N N . ARG A 1 106 ? 15.978 9.130 -3.578 1.00 98.06 106 ARG A N 1
ATOM 830 C CA . ARG A 1 106 ? 15.318 7.989 -4.234 1.00 98.06 106 ARG A CA 1
ATOM 831 C C . ARG A 1 106 ? 15.038 6.858 -3.246 1.00 98.06 106 ARG A C 1
ATOM 833 O O . ARG A 1 106 ? 13.919 6.360 -3.179 1.00 98.06 106 ARG A O 1
ATOM 840 N N . GLN A 1 107 ? 16.027 6.497 -2.432 1.00 98.38 107 GLN A N 1
ATOM 841 C CA . GLN A 1 107 ? 15.882 5.447 -1.424 1.00 98.38 107 GLN A CA 1
ATOM 842 C C . GLN A 1 107 ? 14.899 5.855 -0.325 1.00 98.38 107 GLN A C 1
ATOM 844 O O . GLN A 1 107 ? 14.055 5.056 0.065 1.00 98.38 107 GLN A O 1
ATOM 849 N N . THR A 1 108 ? 14.942 7.109 0.133 1.00 98.69 108 THR A N 1
ATOM 850 C CA . THR A 1 108 ? 13.968 7.639 1.101 1.00 98.69 108 THR A CA 1
ATOM 851 C C . THR A 1 108 ? 12.555 7.635 0.524 1.00 98.69 108 THR A C 1
ATOM 853 O O . THR A 1 108 ? 11.624 7.268 1.234 1.00 98.69 108 THR A O 1
ATOM 856 N N . HIS A 1 109 ? 12.380 8.005 -0.749 1.00 98.62 109 HIS A N 1
ATOM 857 C CA . HIS A 1 109 ? 11.084 7.980 -1.426 1.00 98.62 109 HIS A CA 1
ATOM 858 C C . HIS A 1 109 ? 10.527 6.555 -1.507 1.00 98.62 109 HIS A C 1
ATOM 860 O O . HIS A 1 109 ? 9.390 6.311 -1.107 1.00 98.62 109 HIS A O 1
ATOM 866 N N . HIS A 1 110 ? 11.347 5.588 -1.930 1.00 98.19 110 HIS A N 1
ATOM 867 C CA . HIS A 1 110 ? 10.913 4.194 -2.024 1.00 98.19 110 HIS A CA 1
ATOM 868 C C . HIS A 1 110 ? 10.618 3.596 -0.638 1.00 98.19 110 HIS A C 1
ATOM 870 O O . HIS A 1 110 ? 9.542 3.040 -0.434 1.00 98.19 110 HIS A O 1
ATOM 876 N N . TRP A 1 111 ? 11.463 3.828 0.377 1.00 98.50 111 TRP A N 1
ATOM 877 C CA . TRP A 1 111 ? 11.153 3.443 1.763 1.00 98.50 111 TRP A CA 1
ATOM 878 C C . TRP A 1 111 ? 9.895 4.120 2.309 1.00 98.50 111 TRP A C 1
ATOM 880 O O . TRP A 1 111 ? 9.115 3.484 3.021 1.00 98.50 111 TRP A O 1
ATOM 890 N N . ALA A 1 112 ? 9.662 5.390 1.975 1.00 98.69 112 ALA A N 1
ATOM 891 C CA . ALA A 1 112 ? 8.441 6.085 2.353 1.00 98.69 112 ALA A CA 1
ATOM 892 C C . ALA A 1 112 ? 7.209 5.414 1.733 1.00 98.69 112 ALA A C 1
ATOM 894 O O . ALA A 1 112 ? 6.210 5.290 2.435 1.00 98.69 112 ALA A O 1
ATOM 895 N N . ALA A 1 113 ? 7.291 4.899 0.500 1.00 98.44 113 ALA A N 1
ATOM 896 C CA . ALA A 1 113 ? 6.221 4.119 -0.132 1.00 98.44 113 ALA A CA 1
ATOM 897 C C . ALA A 1 113 ? 5.973 2.792 0.603 1.00 98.44 113 ALA A C 1
ATOM 899 O O . ALA A 1 113 ? 4.827 2.478 0.939 1.00 98.44 113 ALA A O 1
ATOM 900 N N . ILE A 1 114 ? 7.042 2.059 0.947 1.00 98.06 114 ILE A N 1
ATOM 901 C CA . ILE A 1 114 ? 6.958 0.810 1.724 1.00 98.06 114 ILE A CA 1
ATOM 902 C C . ILE A 1 114 ? 6.260 1.047 3.071 1.00 98.06 114 ILE A C 1
ATOM 904 O O . ILE A 1 114 ? 5.320 0.327 3.423 1.00 98.06 114 ILE A O 1
ATOM 908 N N . ILE A 1 115 ? 6.701 2.059 3.826 1.00 98.38 115 ILE A N 1
ATOM 909 C CA . ILE A 1 115 ? 6.145 2.382 5.146 1.00 98.38 115 ILE A CA 1
ATOM 910 C C . ILE A 1 115 ? 4.743 2.982 5.033 1.00 98.38 115 ILE A C 1
ATOM 912 O O . ILE A 1 115 ? 3.906 2.690 5.882 1.00 98.38 115 ILE A O 1
ATOM 916 N N . PHE A 1 116 ? 4.453 3.766 3.993 1.00 98.62 116 PHE A N 1
ATOM 917 C CA . PHE A 1 116 ? 3.121 4.311 3.734 1.00 98.62 116 PHE A CA 1
ATOM 918 C C . PHE A 1 116 ? 2.092 3.186 3.595 1.00 98.62 116 PHE A C 1
ATOM 920 O O . PHE A 1 116 ? 1.153 3.117 4.389 1.00 98.62 116 PHE A O 1
ATOM 927 N N . LEU A 1 117 ? 2.315 2.245 2.675 1.00 98.25 117 LEU A N 1
ATOM 928 C CA . LEU A 1 117 ? 1.434 1.088 2.473 1.00 98.25 117 LEU A CA 1
ATOM 929 C C . LEU A 1 117 ? 1.391 0.194 3.720 1.00 98.25 117 LEU A C 1
ATOM 931 O O . LEU A 1 117 ? 0.325 -0.301 4.094 1.00 98.25 117 LEU A O 1
ATOM 935 N N . GLY A 1 118 ? 2.523 0.034 4.414 1.00 97.94 118 GLY A N 1
ATOM 936 C CA . GLY A 1 118 ? 2.602 -0.773 5.633 1.00 97.94 118 GLY A CA 1
ATOM 937 C C . GLY A 1 118 ? 1.767 -0.174 6.762 1.00 97.94 118 GLY A C 1
ATOM 938 O O . GLY A 1 118 ? 1.020 -0.878 7.445 1.00 97.94 118 GLY A O 1
ATOM 939 N N . ALA A 1 119 ? 1.822 1.147 6.919 1.00 98.44 119 ALA A N 1
ATOM 940 C CA . ALA A 1 119 ? 1.028 1.887 7.885 1.00 98.44 119 ALA A CA 1
ATOM 941 C C . ALA A 1 119 ? -0.467 1.851 7.543 1.00 98.44 119 ALA A C 1
ATOM 943 O O . ALA A 1 119 ? -1.271 1.659 8.457 1.00 98.44 119 ALA A O 1
ATOM 944 N N . ILE A 1 120 ? -0.856 1.948 6.262 1.00 98.50 120 ILE A N 1
ATOM 945 C CA . ILE A 1 120 ? -2.260 1.762 5.854 1.00 98.50 120 ILE A CA 1
ATOM 946 C C . ILE A 1 120 ? -2.721 0.339 6.198 1.00 98.50 120 ILE A C 1
ATOM 948 O O . ILE A 1 120 ? -3.802 0.179 6.763 1.00 98.50 120 ILE A O 1
ATOM 952 N N . PHE A 1 121 ? -1.914 -0.696 5.939 1.00 98.00 121 PHE A N 1
ATOM 953 C CA . PHE A 1 121 ? -2.273 -2.081 6.269 1.00 98.00 121 PHE A CA 1
ATOM 954 C C . PHE A 1 121 ? -2.451 -2.291 7.780 1.00 98.00 121 PHE A C 1
ATOM 956 O O . PHE A 1 121 ? -3.461 -2.848 8.222 1.00 98.00 121 PHE A O 1
ATOM 963 N N . LEU A 1 122 ? -1.527 -1.780 8.598 1.00 98.12 122 LEU A N 1
ATOM 964 C CA . LEU A 1 122 ? -1.647 -1.822 10.060 1.00 98.12 122 LEU A CA 1
ATOM 965 C C . LEU A 1 122 ? -2.846 -1.009 10.564 1.00 98.12 122 LEU A C 1
ATOM 967 O O . LEU A 1 122 ? -3.540 -1.428 11.495 1.00 98.12 122 LEU A O 1
ATOM 971 N N . HIS A 1 123 ? -3.127 0.134 9.940 1.00 98.44 123 HIS A N 1
ATOM 972 C CA . HIS A 1 123 ? -4.292 0.951 10.250 1.00 98.44 123 HIS A CA 1
ATOM 973 C C . HIS A 1 123 ? -5.603 0.227 9.905 1.00 98.44 123 HIS A C 1
ATOM 975 O O . HIS A 1 123 ? -6.506 0.187 10.743 1.00 98.44 123 HIS A O 1
ATOM 981 N N . LEU A 1 124 ? -5.684 -0.417 8.736 1.00 98.44 124 LEU A N 1
ATOM 982 C CA . LEU A 1 124 ? -6.808 -1.258 8.319 1.00 98.44 124 LEU A CA 1
ATOM 983 C C . LEU A 1 124 ? -7.043 -2.383 9.333 1.00 98.44 124 LEU A C 1
ATOM 985 O O . LEU A 1 124 ? -8.160 -2.535 9.827 1.00 98.44 124 LEU A O 1
ATOM 989 N N . CYS A 1 125 ? -5.984 -3.104 9.719 1.00 98.12 125 CYS A N 1
ATOM 990 C CA . CYS A 1 125 ? -6.045 -4.139 10.751 1.00 98.12 125 CYS A CA 1
ATOM 991 C C . CYS A 1 125 ? -6.582 -3.573 12.070 1.00 98.12 125 CYS A C 1
ATOM 993 O O . CYS A 1 125 ? -7.509 -4.130 12.661 1.00 98.12 125 CYS A O 1
ATOM 995 N N . ARG A 1 126 ? -6.056 -2.429 12.527 1.00 97.94 126 ARG A N 1
ATOM 996 C CA . ARG A 1 126 ? -6.535 -1.764 13.746 1.00 97.94 126 ARG A CA 1
ATOM 997 C C . ARG A 1 126 ? -8.026 -1.468 13.655 1.00 97.94 126 ARG A C 1
ATOM 999 O O . ARG A 1 126 ? -8.755 -1.782 14.594 1.00 97.94 126 ARG A O 1
ATOM 1006 N N . VAL A 1 127 ? -8.485 -0.856 12.566 1.00 98.00 127 VAL A N 1
ATOM 1007 C CA . VAL A 1 127 ? -9.891 -0.464 12.380 1.00 98.00 127 VAL A CA 1
ATOM 1008 C C . VAL A 1 127 ? -10.794 -1.697 12.324 1.00 98.00 127 VAL A C 1
ATOM 1010 O O . VAL A 1 127 ? -11.836 -1.709 12.980 1.00 98.00 127 VAL A O 1
ATOM 1013 N N . PHE A 1 128 ? -10.357 -2.751 11.633 1.00 98.44 128 PHE A N 1
ATOM 1014 C CA . PHE A 1 128 ? -11.066 -4.021 11.524 1.00 98.44 128 PHE A CA 1
ATOM 1015 C C . PHE A 1 128 ? -11.207 -4.728 12.881 1.00 98.44 128 PHE A C 1
ATOM 1017 O O . PHE A 1 128 ? -12.313 -4.982 13.358 1.00 98.44 128 PHE A O 1
ATOM 1024 N N . PHE A 1 129 ? -10.098 -5.002 13.572 1.00 98.25 129 PHE A N 1
ATOM 1025 C CA . PHE A 1 129 ? -10.139 -5.775 14.816 1.00 98.25 129 PHE A CA 1
ATOM 1026 C C . PHE A 1 129 ? -10.868 -5.038 15.948 1.00 98.25 129 PHE A C 1
ATOM 1028 O O . PHE A 1 129 ? -11.578 -5.661 16.742 1.00 98.25 129 PHE A O 1
ATOM 1035 N N . THR A 1 130 ? -10.761 -3.708 15.990 1.00 97.44 130 THR A N 1
ATOM 1036 C CA . THR A 1 130 ? -11.419 -2.878 17.016 1.00 97.44 130 THR A CA 1
ATOM 1037 C C . THR A 1 130 ? -12.870 -2.508 16.690 1.00 97.44 130 THR A C 1
ATOM 1039 O O . THR A 1 130 ? -13.550 -1.906 17.522 1.00 97.44 130 THR A O 1
ATOM 1042 N N . GLY A 1 131 ? -13.374 -2.870 15.504 1.00 96.88 131 GLY A N 1
ATOM 1043 C CA . GLY A 1 131 ? -14.748 -2.566 15.093 1.00 96.88 131 GLY A CA 1
ATOM 1044 C C . GLY A 1 131 ? -14.999 -1.075 14.853 1.00 96.88 131 GLY A C 1
ATOM 1045 O O . GLY A 1 131 ? -16.132 -0.617 14.999 1.00 96.88 131 GLY A O 1
ATOM 1046 N N . ALA A 1 132 ? -13.958 -0.308 14.508 1.00 96.56 132 ALA A N 1
ATOM 1047 C CA . ALA A 1 132 ? -14.027 1.147 14.334 1.00 96.56 132 ALA A CA 1
ATOM 1048 C C . ALA A 1 132 ? -14.729 1.586 13.031 1.00 96.56 132 ALA A C 1
ATOM 1050 O O . ALA A 1 132 ? -14.950 2.779 12.830 1.00 96.56 132 ALA A O 1
ATOM 1051 N N . PHE A 1 133 ? -15.079 0.635 12.159 1.00 96.56 133 PHE A N 1
ATOM 1052 C CA . PHE A 1 133 ? -15.865 0.843 10.936 1.00 96.56 133 PHE A CA 1
ATOM 1053 C C . PHE A 1 133 ? -17.380 0.807 11.167 1.00 96.56 133 PHE A C 1
ATOM 1055 O O . PHE A 1 133 ? -18.136 1.149 10.260 1.00 96.56 133 PHE A O 1
ATOM 1062 N N . ARG A 1 134 ? -17.834 0.347 12.343 1.00 95.69 134 ARG A N 1
ATOM 1063 C CA . ARG A 1 134 ? -19.263 0.268 12.669 1.00 95.69 134 ARG A CA 1
ATOM 1064 C C . ARG A 1 134 ? -19.897 1.658 12.657 1.00 95.69 134 ARG A C 1
ATOM 1066 O O . ARG A 1 134 ? -19.202 2.679 12.724 1.00 95.69 134 ARG A O 1
ATOM 1073 N N . ARG A 1 135 ? -21.228 1.686 12.593 1.00 93.44 135 ARG A N 1
ATOM 1074 C CA . ARG A 1 135 ? -22.021 2.914 12.580 1.00 93.44 135 ARG A CA 1
ATOM 1075 C C . ARG A 1 135 ? -21.526 3.921 13.625 1.00 93.44 135 ARG A C 1
ATOM 1077 O O . ARG A 1 135 ? -21.359 3.536 14.784 1.00 93.44 135 ARG A O 1
ATOM 1084 N N . PRO A 1 136 ? -21.295 5.200 13.263 1.00 95.00 136 PRO A N 1
ATOM 1085 C CA . PRO A 1 136 ? -21.607 5.869 11.986 1.00 95.00 136 PRO A CA 1
ATOM 1086 C C . PRO A 1 136 ? -20.413 5.999 11.007 1.00 95.00 136 PRO A C 1
ATOM 1088 O O . PRO A 1 136 ? -20.304 6.998 10.293 1.00 95.00 136 PRO A O 1
ATOM 1091 N N . ARG A 1 137 ? -19.443 5.073 11.030 1.00 97.19 137 ARG A N 1
ATOM 1092 C CA . ARG A 1 137 ? -18.155 5.207 10.311 1.00 97.19 137 ARG A CA 1
ATOM 1093 C C . ARG A 1 137 ? -18.024 4.318 9.074 1.00 97.19 137 ARG A C 1
ATOM 1095 O O . ARG A 1 137 ? -16.920 4.162 8.559 1.00 97.19 137 ARG A O 1
ATOM 1102 N N . GLU A 1 138 ? -19.127 3.807 8.540 1.00 96.94 138 GLU A N 1
ATOM 1103 C CA . GLU A 1 138 ? -19.134 2.949 7.351 1.00 96.94 138 GLU A CA 1
ATOM 1104 C C . GLU A 1 138 ? -18.583 3.690 6.125 1.00 96.94 138 GLU A C 1
ATOM 1106 O O . GLU A 1 138 ? -17.758 3.155 5.388 1.00 96.94 138 GLU A O 1
ATOM 1111 N N . LEU A 1 139 ? -18.961 4.962 5.943 1.00 97.00 139 LEU A N 1
ATOM 1112 C CA . LEU A 1 139 ? -18.410 5.794 4.867 1.00 97.00 139 LEU A CA 1
ATOM 1113 C C . LEU A 1 139 ? -16.912 6.048 5.053 1.00 97.00 139 LEU A C 1
ATOM 1115 O O . LEU A 1 139 ? -16.176 6.084 4.073 1.00 97.00 139 LEU A O 1
ATOM 1119 N N . ASN A 1 140 ? -16.452 6.186 6.299 1.00 97.69 140 ASN A N 1
ATOM 1120 C CA . ASN A 1 140 ? -15.032 6.364 6.582 1.00 97.69 140 ASN A CA 1
ATOM 1121 C C . ASN A 1 140 ? -14.225 5.091 6.276 1.00 97.69 140 ASN A C 1
ATOM 1123 O O . ASN A 1 140 ? -13.085 5.157 5.827 1.00 97.69 140 ASN A O 1
ATOM 1127 N N . TRP A 1 141 ? -14.825 3.919 6.492 1.00 98.38 141 TRP A N 1
ATOM 1128 C CA . TRP A 1 141 ? -14.248 2.646 6.076 1.00 98.38 141 TRP A CA 1
ATOM 1129 C C . TRP A 1 141 ? -14.141 2.548 4.554 1.00 98.38 141 TRP A C 1
ATOM 1131 O O . TRP A 1 141 ? -13.064 2.250 4.050 1.00 98.38 141 TRP A O 1
ATOM 1141 N N . ILE A 1 142 ? -15.212 2.870 3.820 1.00 98.44 142 ILE A N 1
ATOM 1142 C CA . ILE A 1 142 ? -15.201 2.864 2.348 1.00 98.44 142 ILE A CA 1
ATOM 1143 C C . ILE A 1 142 ? -14.117 3.804 1.815 1.00 98.44 142 ILE A C 1
ATOM 1145 O O . ILE A 1 142 ? -13.334 3.394 0.962 1.00 98.44 142 ILE A O 1
ATOM 1149 N N . THR A 1 143 ? -14.011 5.032 2.335 1.00 98.31 143 THR A N 1
ATOM 1150 C CA . THR A 1 143 ? -12.951 5.959 1.904 1.00 98.31 143 THR A CA 1
ATOM 1151 C C . THR A 1 143 ? -11.556 5.437 2.242 1.00 98.31 143 THR A C 1
ATOM 1153 O O . THR A 1 143 ? -10.655 5.582 1.423 1.00 98.31 143 THR A O 1
ATOM 1156 N N . GLY A 1 144 ? -11.373 4.781 3.393 1.00 98.12 144 GLY A N 1
ATOM 1157 C CA . GLY A 1 144 ? -10.108 4.145 3.775 1.00 98.12 144 GLY A CA 1
ATOM 1158 C C . GLY A 1 144 ? -9.715 2.965 2.876 1.00 98.12 144 GLY A C 1
ATOM 1159 O O . GLY A 1 144 ? -8.559 2.861 2.473 1.00 98.12 144 GLY A O 1
ATOM 1160 N N . VAL A 1 145 ? -10.668 2.102 2.507 1.00 98.56 145 VAL A N 1
ATOM 1161 C CA . VAL A 1 145 ? -10.429 1.004 1.553 1.00 98.56 145 VAL A CA 1
ATOM 1162 C C . VAL A 1 145 ? -10.111 1.564 0.163 1.00 98.56 145 VAL A C 1
ATOM 1164 O O . VAL A 1 145 ? -9.175 1.095 -0.477 1.00 98.56 145 VAL A O 1
ATOM 1167 N N . THR A 1 146 ? -10.801 2.619 -0.278 1.00 98.62 146 THR A N 1
ATOM 1168 C CA . THR A 1 146 ? -10.469 3.302 -1.540 1.00 98.62 146 THR A CA 1
ATOM 1169 C C . THR A 1 146 ? -9.075 3.926 -1.502 1.00 98.62 146 THR A C 1
ATOM 1171 O O . THR A 1 146 ? -8.332 3.780 -2.466 1.00 98.62 146 THR A O 1
ATOM 1174 N N . LEU A 1 147 ? -8.678 4.558 -0.391 1.00 98.50 147 LEU A N 1
ATOM 1175 C CA . LEU A 1 147 ? -7.312 5.062 -0.207 1.00 98.50 147 LEU A CA 1
ATOM 1176 C C . LEU A 1 147 ? -6.272 3.950 -0.347 1.00 98.50 147 LEU A C 1
ATOM 1178 O O . LEU A 1 147 ? -5.265 4.164 -1.009 1.00 98.50 147 LEU A O 1
ATOM 1182 N N . MET A 1 148 ? -6.526 2.766 0.220 1.00 98.25 148 MET A N 1
ATOM 1183 C CA . MET A 1 148 ? -5.646 1.607 0.049 1.00 98.25 148 MET A CA 1
ATOM 1184 C C . MET A 1 148 ? -5.514 1.211 -1.427 1.00 98.25 148 MET A C 1
ATOM 1186 O O . MET A 1 148 ? -4.400 1.040 -1.907 1.00 98.25 148 MET A O 1
ATOM 1190 N N . VAL A 1 149 ? -6.628 1.084 -2.157 1.00 98.31 149 VAL A N 1
ATOM 1191 C CA . VAL A 1 149 ? -6.613 0.697 -3.582 1.00 98.31 149 VAL A CA 1
ATOM 1192 C C . VAL A 1 149 ? -5.825 1.705 -4.418 1.00 98.31 149 VAL A C 1
ATOM 1194 O O . VAL A 1 149 ? -4.963 1.313 -5.203 1.00 98.31 149 VAL A O 1
ATOM 1197 N N . VAL A 1 150 ? -6.080 3.001 -4.222 1.00 98.50 150 VAL A N 1
ATOM 1198 C CA . VAL A 1 150 ? -5.374 4.065 -4.950 1.00 98.50 150 VAL A CA 1
ATOM 1199 C C . VAL A 1 150 ? -3.895 4.106 -4.555 1.00 98.50 150 VAL A C 1
ATOM 1201 O O . VAL A 1 150 ? -3.052 4.270 -5.426 1.00 98.50 150 VAL A O 1
ATOM 1204 N N . ALA A 1 151 ? -3.555 3.894 -3.281 1.00 98.38 151 ALA A N 1
ATOM 1205 C CA . ALA A 1 151 ? -2.168 3.850 -2.818 1.00 98.38 151 ALA A CA 1
ATOM 1206 C C . ALA A 1 151 ? -1.390 2.643 -3.374 1.00 98.38 151 ALA A C 1
ATOM 1208 O O . ALA A 1 151 ? -0.215 2.775 -3.701 1.00 98.38 151 ALA A O 1
ATOM 1209 N N . ILE A 1 152 ? -2.037 1.482 -3.523 1.00 97.81 152 ILE A N 1
ATOM 1210 C CA . ILE A 1 152 ? -1.452 0.306 -4.187 1.00 97.81 152 ILE A CA 1
ATOM 1211 C C . ILE A 1 152 ? -1.193 0.608 -5.669 1.00 97.81 152 ILE A C 1
ATOM 1213 O O . ILE A 1 152 ? -0.097 0.344 -6.160 1.00 97.81 152 ILE A O 1
ATOM 1217 N N . ALA A 1 153 ? -2.167 1.199 -6.371 1.00 97.38 153 ALA A N 1
ATOM 1218 C CA . ALA A 1 153 ? -1.999 1.606 -7.768 1.00 97.38 153 ALA A CA 1
ATOM 1219 C C . ALA A 1 153 ? -0.881 2.650 -7.936 1.00 97.38 153 ALA A C 1
ATOM 1221 O O . ALA A 1 153 ? -0.093 2.572 -8.873 1.00 97.38 153 ALA A O 1
ATOM 1222 N N . GLU A 1 154 ? -0.782 3.589 -7.000 1.00 98.00 154 GLU A N 1
ATOM 1223 C CA . GLU A 1 154 ? 0.250 4.621 -6.978 1.00 98.00 154 GLU A CA 1
ATOM 1224 C C . GLU A 1 154 ? 1.653 4.048 -6.734 1.00 98.00 154 GLU A C 1
ATOM 1226 O O . GLU A 1 154 ? 2.600 4.417 -7.425 1.00 98.00 154 GLU A O 1
ATOM 1231 N N . GLY A 1 155 ? 1.788 3.092 -5.808 1.00 96.94 155 GLY A N 1
ATOM 1232 C CA . GLY A 1 155 ? 3.047 2.376 -5.589 1.00 96.94 155 GLY A CA 1
ATOM 1233 C C . GLY A 1 155 ? 3.505 1.613 -6.835 1.00 96.94 155 GLY A C 1
ATOM 1234 O O . GLY A 1 155 ? 4.678 1.674 -7.199 1.00 96.94 155 GLY A O 1
ATOM 1235 N N . PHE A 1 156 ? 2.570 0.962 -7.541 1.00 95.62 156 PHE A N 1
ATOM 1236 C CA . PHE A 1 156 ? 2.860 0.311 -8.824 1.00 95.62 156 PHE A CA 1
ATOM 1237 C C . PHE A 1 156 ? 3.335 1.302 -9.882 1.00 95.62 156 PHE A C 1
ATOM 1239 O O . PHE A 1 156 ? 4.321 1.035 -10.568 1.00 95.62 156 PHE A O 1
ATOM 1246 N N . ALA A 1 157 ? 2.633 2.431 -10.015 1.00 96.75 157 ALA A N 1
ATOM 1247 C CA . ALA A 1 157 ? 2.961 3.447 -11.001 1.00 96.75 157 ALA A CA 1
ATOM 1248 C C . ALA A 1 157 ? 4.378 3.987 -10.778 1.00 96.75 157 ALA A C 1
ATOM 1250 O O . ALA A 1 157 ? 5.170 3.974 -11.713 1.00 96.75 157 ALA A O 1
ATOM 1251 N N . GLY A 1 158 ? 4.735 4.349 -9.542 1.00 95.75 158 GLY A N 1
ATOM 1252 C CA . GLY A 1 158 ? 6.069 4.864 -9.220 1.00 95.75 158 GLY A CA 1
ATOM 1253 C C . GLY A 1 158 ? 7.193 3.856 -9.451 1.00 95.75 158 GLY A C 1
ATOM 1254 O O . GLY A 1 158 ? 8.212 4.192 -10.048 1.00 95.75 158 GLY A O 1
ATOM 1255 N N . TYR A 1 159 ? 6.994 2.602 -9.037 1.00 90.94 159 TYR A N 1
ATOM 1256 C CA . TYR A 1 159 ? 7.951 1.519 -9.280 1.00 90.94 159 TYR A CA 1
ATOM 1257 C C . TYR A 1 159 ? 8.181 1.263 -10.779 1.00 90.94 159 TYR A C 1
ATOM 1259 O O . TYR A 1 159 ? 9.296 0.985 -11.203 1.00 90.94 159 TYR A O 1
ATOM 1267 N N . SER A 1 160 ? 7.132 1.401 -11.586 1.00 95.12 160 SER A N 1
ATOM 1268 C CA . SER A 1 160 ? 7.162 1.134 -13.026 1.00 95.12 160 SER A CA 1
ATOM 1269 C C . SER A 1 160 ? 7.829 2.240 -13.854 1.00 95.12 160 SER A C 1
ATOM 1271 O O . SER A 1 160 ? 8.164 2.003 -15.007 1.00 95.12 160 SER A O 1
ATOM 1273 N N . LEU A 1 161 ? 8.042 3.437 -13.292 1.00 96.19 161 LEU A N 1
ATOM 1274 C CA . LEU A 1 161 ? 8.714 4.546 -13.987 1.00 96.19 161 LEU A CA 1
ATOM 1275 C C . LEU A 1 161 ? 10.224 4.346 -14.145 1.00 96.19 161 LEU A C 1
ATOM 1277 O O . LEU A 1 161 ? 10.864 5.083 -14.890 1.00 96.19 161 LEU A O 1
ATOM 1281 N N . LEU A 1 162 ? 10.807 3.398 -13.417 1.00 94.75 162 LEU A N 1
ATOM 1282 C CA . LEU A 1 162 ? 12.252 3.196 -13.406 1.00 94.75 162 LEU A CA 1
ATOM 1283 C C . LEU A 1 162 ? 12.767 2.634 -14.734 1.00 94.75 162 LEU A C 1
ATOM 1285 O O . LEU A 1 162 ? 13.893 2.945 -15.103 1.00 94.75 162 LEU A O 1
ATOM 1289 N N . ASP A 1 163 ? 11.944 1.824 -15.405 1.00 94.81 163 ASP A N 1
ATOM 1290 C CA . ASP A 1 163 ? 12.272 1.092 -16.635 1.00 94.81 163 ASP A CA 1
ATOM 1291 C C . ASP A 1 163 ? 13.557 0.244 -16.537 1.00 94.81 163 ASP A C 1
ATOM 1293 O O . ASP A 1 163 ? 14.334 0.065 -17.472 1.00 94.81 163 ASP A O 1
ATOM 1297 N N . ASP A 1 164 ? 13.788 -0.292 -15.341 1.00 94.62 164 ASP A N 1
ATOM 1298 C CA . ASP A 1 164 ? 14.801 -1.307 -15.090 1.00 94.62 164 ASP A CA 1
ATOM 1299 C C . ASP A 1 164 ? 14.244 -2.707 -15.389 1.00 94.62 164 ASP A C 1
ATOM 1301 O O . ASP A 1 164 ? 13.029 -2.917 -15.434 1.00 94.62 164 ASP A O 1
ATOM 1305 N N . LEU A 1 165 ? 15.121 -3.700 -15.543 1.00 93.44 165 LEU A N 1
ATOM 1306 C CA . LEU A 1 165 ? 14.714 -5.063 -15.900 1.00 93.44 165 LEU A CA 1
ATOM 1307 C C . LEU A 1 165 ? 13.626 -5.653 -14.980 1.00 93.44 165 LEU A C 1
ATOM 1309 O O . LEU A 1 165 ? 12.731 -6.371 -15.442 1.00 93.44 165 LEU A O 1
ATOM 1313 N N . LEU A 1 166 ? 13.686 -5.347 -13.681 1.00 92.75 166 LEU A N 1
ATOM 1314 C CA . LEU A 1 166 ? 12.722 -5.822 -12.694 1.00 92.75 166 LEU A CA 1
ATOM 1315 C C . LEU A 1 166 ? 11.363 -5.132 -12.884 1.00 92.75 166 LEU A C 1
ATOM 1317 O O . LEU A 1 166 ? 10.330 -5.805 -12.969 1.00 92.75 166 LEU A O 1
ATOM 1321 N N . SER A 1 167 ? 11.365 -3.798 -12.979 1.00 93.19 167 SER A N 1
ATOM 1322 C CA . SER A 1 167 ? 10.134 -3.020 -13.121 1.00 93.19 167 SER A CA 1
ATOM 1323 C C . SER A 1 167 ? 9.442 -3.257 -14.456 1.00 93.19 167 SER A C 1
ATOM 1325 O O . SER A 1 167 ? 8.238 -3.529 -14.462 1.00 93.19 167 SER A O 1
ATOM 1327 N N . GLY A 1 168 ? 10.182 -3.297 -15.565 1.00 93.19 168 GLY A N 1
ATOM 1328 C CA . GLY A 1 168 ? 9.630 -3.601 -16.887 1.00 93.19 168 GLY A CA 1
ATOM 1329 C C . GLY A 1 168 ? 8.997 -4.997 -16.967 1.00 93.19 168 GLY A C 1
ATOM 1330 O O . GLY A 1 168 ? 7.893 -5.150 -17.497 1.00 93.19 168 GLY A O 1
ATOM 1331 N N . THR A 1 169 ? 9.592 -6.009 -16.319 1.00 93.12 169 THR A N 1
ATOM 1332 C CA . THR A 1 169 ? 8.968 -7.343 -16.186 1.00 93.12 169 THR A CA 1
ATOM 1333 C C . THR A 1 169 ? 7.636 -7.267 -15.426 1.00 93.12 169 THR A C 1
ATOM 1335 O O . THR A 1 169 ? 6.649 -7.895 -15.820 1.00 93.12 169 THR A O 1
ATOM 1338 N N . GLY A 1 170 ? 7.568 -6.459 -14.363 1.00 92.69 170 GLY A N 1
ATOM 1339 C CA . GLY A 1 170 ? 6.326 -6.175 -13.639 1.00 92.69 170 GLY A CA 1
ATOM 1340 C C . GLY A 1 170 ? 5.257 -5.512 -14.517 1.00 92.69 170 GLY A C 1
ATOM 1341 O O . GLY A 1 170 ? 4.097 -5.935 -14.506 1.00 92.69 170 GLY A O 1
ATOM 1342 N N . VAL A 1 171 ? 5.644 -4.533 -15.338 1.00 94.50 171 VAL A N 1
ATOM 1343 C CA . VAL A 1 171 ? 4.754 -3.869 -16.306 1.00 94.50 171 VAL A CA 1
ATOM 1344 C C . VAL A 1 171 ? 4.244 -4.859 -17.357 1.00 94.50 171 VAL A C 1
ATOM 1346 O O . VAL A 1 171 ? 3.052 -4.857 -17.672 1.00 94.50 171 VAL A O 1
ATOM 1349 N N . ARG A 1 172 ? 5.090 -5.772 -17.850 1.00 94.19 172 ARG A N 1
ATOM 1350 C CA . ARG A 1 172 ? 4.674 -6.841 -18.775 1.00 94.19 172 ARG A CA 1
ATOM 1351 C C . ARG A 1 172 ? 3.639 -7.783 -18.151 1.00 94.19 172 ARG A C 1
ATOM 1353 O O . ARG A 1 172 ? 2.686 -8.198 -18.822 1.00 94.19 172 ARG A O 1
ATOM 1360 N N . ILE A 1 173 ? 3.797 -8.119 -16.869 1.00 93.69 173 ILE A N 1
ATOM 1361 C CA . ILE A 1 173 ? 2.800 -8.901 -16.124 1.00 93.69 173 ILE A CA 1
ATOM 1362 C C . ILE A 1 173 ? 1.486 -8.116 -16.032 1.00 93.69 173 ILE A C 1
ATOM 1364 O O . ILE A 1 173 ? 0.429 -8.684 -16.300 1.00 93.69 173 ILE A O 1
ATOM 1368 N N . ALA A 1 174 ? 1.532 -6.816 -15.727 1.00 94.94 174 ALA A N 1
ATOM 1369 C CA . ALA A 1 174 ? 0.340 -5.969 -15.672 1.00 94.94 174 ALA A CA 1
ATOM 1370 C C . ALA A 1 174 ? -0.393 -5.878 -17.022 1.00 94.94 174 ALA A C 1
ATOM 1372 O O . ALA A 1 174 ? -1.619 -5.987 -17.045 1.00 94.94 174 ALA A O 1
ATOM 1373 N N . TYR A 1 175 ? 0.338 -5.773 -18.138 1.00 95.75 175 TYR A N 1
ATOM 1374 C CA . TYR A 1 175 ? -0.230 -5.852 -19.490 1.00 95.75 175 TYR A CA 1
ATOM 1375 C C . TYR A 1 175 ? -0.999 -7.166 -19.693 1.00 95.75 175 TYR A C 1
ATOM 1377 O O . TYR A 1 175 ? -2.172 -7.162 -20.060 1.00 95.75 175 TYR A O 1
ATOM 1385 N N . SER A 1 176 ? -0.375 -8.293 -19.334 1.00 95.12 176 SER A N 1
ATOM 1386 C CA . SER A 1 176 ? -0.982 -9.628 -19.458 1.00 95.12 176 SER A CA 1
ATOM 1387 C C . SER A 1 176 ? -2.219 -9.802 -18.561 1.00 95.12 176 SER A C 1
ATOM 1389 O O . SER A 1 176 ? -3.177 -10.485 -18.925 1.00 95.12 176 SER A O 1
ATOM 1391 N N . ILE A 1 177 ? -2.225 -9.185 -17.374 1.00 96.31 177 ILE A N 1
ATOM 1392 C CA . ILE A 1 177 ? -3.390 -9.167 -16.478 1.00 96.31 177 ILE A CA 1
ATOM 1393 C C . ILE A 1 177 ? -4.523 -8.345 -17.100 1.00 96.31 177 ILE A C 1
ATOM 1395 O O . ILE A 1 177 ? -5.668 -8.797 -17.079 1.00 96.31 177 ILE A O 1
ATOM 1399 N N . ALA A 1 178 ? -4.224 -7.177 -17.674 1.00 97.00 178 ALA A N 1
ATOM 1400 C CA . ALA A 1 178 ? -5.222 -6.343 -18.338 1.00 97.00 178 ALA A CA 1
ATOM 1401 C C . ALA A 1 178 ? -5.875 -7.084 -19.515 1.00 97.00 178 ALA A C 1
ATOM 1403 O O . ALA A 1 178 ? -7.102 -7.132 -19.591 1.00 97.00 178 ALA A O 1
ATOM 1404 N N . GLU A 1 179 ? -5.081 -7.747 -20.362 1.00 96.50 179 GLU A N 1
ATOM 1405 C CA . GLU A 1 179 ? -5.587 -8.571 -21.469 1.00 96.50 179 GLU A CA 1
ATOM 1406 C C . GLU A 1 179 ? -6.466 -9.736 -21.002 1.00 96.50 179 GLU A C 1
ATOM 1408 O O . GLU A 1 179 ? -7.411 -10.111 -21.694 1.00 96.50 179 GLU A O 1
ATOM 1413 N N . SER A 1 180 ? -6.204 -10.283 -19.810 1.00 96.06 180 SER A N 1
ATOM 1414 C CA . SER A 1 180 ? -6.969 -11.414 -19.272 1.00 96.06 180 SER A CA 1
ATOM 1415 C C . SER A 1 180 ? -8.420 -11.074 -18.910 1.00 96.06 180 SER A C 1
ATOM 1417 O O . SER A 1 180 ? -9.222 -11.987 -18.706 1.00 96.06 180 SER A O 1
ATOM 1419 N N . ILE A 1 181 ? -8.777 -9.785 -18.820 1.00 96.81 181 ILE A N 1
ATOM 1420 C CA . ILE A 1 181 ? -10.134 -9.348 -18.480 1.00 96.81 181 ILE A CA 1
ATOM 1421 C C . ILE A 1 181 ? -11.083 -9.700 -19.637 1.00 96.81 181 ILE A C 1
ATOM 1423 O O . ILE A 1 181 ? -10.943 -9.153 -20.735 1.00 96.81 181 ILE A O 1
ATOM 1427 N N . PRO A 1 182 ? -12.102 -10.551 -19.414 1.00 94.94 182 PRO A N 1
ATOM 1428 C CA . PRO A 1 182 ? -13.045 -10.908 -20.463 1.00 94.94 182 PRO A CA 1
ATOM 1429 C C . PRO A 1 182 ? -13.754 -9.678 -21.031 1.00 94.94 182 PRO A C 1
ATOM 1431 O O . PRO A 1 182 ? -14.025 -8.713 -20.316 1.00 94.94 182 PRO A O 1
ATOM 1434 N N . VAL A 1 183 ? -14.120 -9.747 -22.312 1.00 93.94 183 VAL A N 1
ATOM 1435 C CA . VAL A 1 183 ? -14.873 -8.720 -23.057 1.00 93.94 183 VAL A CA 1
ATOM 1436 C C . VAL A 1 183 ? -14.073 -7.450 -23.377 1.00 93.94 183 VAL A C 1
ATOM 1438 O O . VAL A 1 183 ? -14.070 -7.026 -24.529 1.00 93.94 183 VAL A O 1
ATOM 1441 N N . VAL A 1 184 ? -13.396 -6.840 -22.401 1.00 96.25 184 VAL A N 1
ATOM 1442 C CA . VAL A 1 184 ? -12.774 -5.506 -22.549 1.00 96.25 184 VAL A CA 1
ATOM 1443 C C . VAL A 1 184 ? -11.248 -5.492 -22.424 1.00 96.25 184 VAL A C 1
ATOM 1445 O O . VAL A 1 184 ? -10.644 -4.454 -22.678 1.00 96.25 184 VAL A O 1
ATOM 1448 N N . GLY A 1 185 ? -10.612 -6.609 -22.056 1.00 96.00 185 GLY A N 1
ATOM 1449 C CA . GLY A 1 185 ? -9.197 -6.653 -21.677 1.00 96.00 185 GLY A CA 1
ATOM 1450 C C . GLY A 1 185 ? -8.229 -6.152 -22.744 1.00 96.00 185 GLY A C 1
ATOM 1451 O O . GLY A 1 185 ? -7.429 -5.262 -22.470 1.00 96.00 185 GLY A O 1
ATOM 1452 N N . THR A 1 186 ? -8.341 -6.643 -23.982 1.00 94.81 186 THR A N 1
ATOM 1453 C CA . THR A 1 186 ? -7.473 -6.210 -25.094 1.00 94.81 186 THR A CA 1
ATOM 1454 C C . THR A 1 186 ? -7.625 -4.716 -25.394 1.00 94.81 186 THR A C 1
ATOM 1456 O O . THR A 1 186 ? -6.632 -4.017 -25.567 1.00 94.81 186 THR A O 1
ATOM 1459 N N . TRP A 1 187 ? -8.859 -4.196 -25.383 1.00 96.00 187 TRP A N 1
ATOM 1460 C CA . TRP A 1 187 ? -9.127 -2.766 -25.580 1.00 96.00 187 TRP A CA 1
ATOM 1461 C C . TRP A 1 187 ? -8.516 -1.918 -24.464 1.00 96.00 187 TRP A C 1
ATOM 1463 O O . TRP A 1 187 ? -7.929 -0.873 -24.734 1.00 96.00 187 TRP A O 1
ATOM 1473 N N . LEU A 1 188 ? -8.633 -2.378 -23.215 1.00 95.31 188 LEU A N 1
ATOM 1474 C CA . LEU A 1 188 ? -8.056 -1.706 -22.057 1.00 95.31 188 LEU A CA 1
ATOM 1475 C C . LEU A 1 188 ? -6.524 -1.681 -22.131 1.00 95.31 188 LEU A C 1
ATOM 1477 O O . LEU A 1 188 ? -5.929 -0.624 -21.935 1.00 95.31 188 LEU A O 1
ATOM 1481 N N . ALA A 1 189 ? -5.895 -2.817 -22.445 1.00 95.44 189 ALA A N 1
ATOM 1482 C CA . ALA A 1 189 ? -4.446 -2.923 -22.584 1.00 95.44 189 ALA A CA 1
ATOM 1483 C C . ALA A 1 189 ? -3.923 -1.991 -23.690 1.00 95.44 189 ALA A C 1
ATOM 1485 O O . ALA A 1 189 ? -3.024 -1.188 -23.445 1.00 95.44 189 ALA A O 1
ATOM 1486 N N . TYR A 1 190 ? -4.553 -2.005 -24.868 1.00 94.62 190 TYR A N 1
ATOM 1487 C CA . TYR A 1 190 ? -4.188 -1.119 -25.977 1.00 94.62 190 TYR A CA 1
ATOM 1488 C C . TYR A 1 190 ? -4.387 0.359 -25.640 1.00 94.62 190 TYR A C 1
ATOM 1490 O O . TYR A 1 190 ? -3.586 1.192 -26.053 1.00 94.62 190 TYR A O 1
ATOM 1498 N N . TRP A 1 191 ? -5.424 0.709 -24.876 1.00 92.88 191 TRP A N 1
ATOM 1499 C CA . TRP A 1 191 ? -5.656 2.097 -24.484 1.00 92.88 191 TRP A CA 1
ATOM 1500 C C . TRP A 1 191 ? -4.621 2.606 -23.473 1.00 92.88 191 TRP A C 1
ATOM 1502 O O . TRP A 1 191 ? -4.175 3.748 -23.572 1.00 92.88 191 TRP A O 1
ATOM 1512 N N . ILE A 1 192 ? -4.208 1.763 -22.522 1.00 93.50 192 ILE A N 1
ATOM 1513 C CA . ILE A 1 192 ? -3.218 2.133 -21.503 1.00 93.50 192 ILE A CA 1
ATOM 1514 C C . ILE A 1 192 ? -1.806 2.200 -22.108 1.00 93.50 192 ILE A C 1
ATOM 1516 O O . ILE A 1 192 ? -1.102 3.195 -21.906 1.00 93.50 192 ILE A O 1
ATOM 1520 N N . TRP A 1 193 ? -1.395 1.184 -22.874 1.00 94.88 193 TRP A N 1
ATOM 1521 C CA . TRP A 1 193 ? -0.043 1.090 -23.449 1.00 94.88 193 TRP A CA 1
ATOM 1522 C C . TRP A 1 193 ? 0.109 1.775 -24.810 1.00 94.88 193 TRP A C 1
ATOM 1524 O O . TRP A 1 193 ? 1.222 2.094 -25.207 1.00 94.88 193 TRP A O 1
ATOM 1534 N N . GLY A 1 194 ? -0.985 2.107 -25.494 1.00 92.75 194 GLY A N 1
ATOM 1535 C CA . GLY A 1 194 ? -0.933 2.748 -26.811 1.00 92.75 194 GLY A CA 1
ATOM 1536 C C . GLY A 1 194 ? -0.675 1.772 -27.963 1.00 92.75 194 GLY A C 1
ATOM 1537 O O . GLY A 1 194 ? -0.336 2.213 -29.053 1.00 92.75 194 GLY A O 1
ATOM 1538 N N . GLY A 1 195 ? -0.837 0.463 -27.742 1.00 92.81 195 GLY A N 1
ATOM 1539 C CA . GLY A 1 195 ? -0.647 -0.569 -28.762 1.00 92.81 195 GLY A CA 1
ATOM 1540 C C . GLY A 1 195 ? -0.276 -1.932 -28.179 1.00 92.81 195 GLY A C 1
ATOM 1541 O O . GLY A 1 195 ? -0.570 -2.237 -27.017 1.00 92.81 195 GLY A O 1
ATOM 1542 N N . GLU A 1 196 ? 0.380 -2.748 -29.005 1.00 92.56 196 GLU A N 1
ATOM 1543 C CA . GLU A 1 196 ? 1.067 -3.957 -28.548 1.00 92.56 196 GLU A CA 1
ATOM 1544 C C . GLU A 1 196 ? 2.240 -3.584 -27.643 1.00 92.56 196 GLU A C 1
ATOM 1546 O O . GLU A 1 196 ? 2.945 -2.612 -27.895 1.00 92.56 196 GLU A O 1
ATOM 1551 N N . TYR A 1 197 ? 2.444 -4.360 -26.582 1.00 93.00 197 TYR A N 1
ATOM 1552 C CA . TYR A 1 197 ? 3.540 -4.150 -25.639 1.00 93.00 197 TYR A CA 1
ATOM 1553 C C . TYR A 1 197 ? 4.920 -4.195 -26.338 1.00 93.00 197 TYR A C 1
ATOM 1555 O O . TYR A 1 197 ? 5.133 -5.108 -27.140 1.00 93.00 197 TYR A O 1
ATOM 1563 N N . PRO A 1 198 ? 5.882 -3.309 -26.005 1.00 88.94 198 PRO A N 1
ATOM 1564 C CA . PRO A 1 198 ? 5.884 -2.343 -24.893 1.00 88.94 198 PRO A CA 1
ATOM 1565 C C . PRO A 1 198 ? 5.035 -1.081 -25.113 1.00 88.94 198 PRO A C 1
ATOM 1567 O O . PRO A 1 198 ? 4.778 -0.360 -24.153 1.00 88.94 198 PRO A O 1
ATOM 1570 N N . GLY A 1 199 ? 4.497 -0.877 -26.316 1.00 86.62 199 GLY A N 1
ATOM 1571 C CA . GLY A 1 199 ? 3.652 0.265 -26.656 1.00 86.62 199 GLY A CA 1
ATOM 1572 C C . GLY A 1 199 ? 4.438 1.567 -26.817 1.00 86.62 199 GLY A C 1
ATOM 1573 O O . GLY A 1 199 ? 5.656 1.583 -26.683 1.00 86.62 199 GLY A O 1
ATOM 1574 N N . GLU A 1 200 ? 3.726 2.655 -27.120 1.00 87.50 200 GLU A N 1
ATOM 1575 C CA . GLU A 1 200 ? 4.309 3.995 -27.251 1.00 87.50 200 GLU A CA 1
ATOM 1576 C C . GLU A 1 200 ? 3.655 4.985 -26.272 1.00 87.50 200 GLU A C 1
ATOM 1578 O O . GLU A 1 200 ? 2.422 5.100 -26.136 1.00 87.50 200 GLU A O 1
ATOM 1583 N N . GLY A 1 201 ? 4.501 5.752 -25.585 1.00 89.25 201 GLY A N 1
ATOM 1584 C CA . GLY A 1 201 ? 4.106 6.809 -24.660 1.00 89.25 201 GLY A CA 1
ATOM 1585 C C . GLY A 1 201 ? 3.472 6.292 -23.369 1.00 89.25 201 GLY A C 1
ATOM 1586 O O . GLY A 1 201 ? 2.741 7.039 -22.712 1.00 89.25 201 GLY A O 1
ATOM 1587 N N . PHE A 1 202 ? 3.700 5.028 -23.011 1.00 93.44 202 PHE A N 1
ATOM 1588 C CA . PHE A 1 202 ? 3.212 4.460 -21.759 1.00 93.44 202 PHE A CA 1
ATOM 1589 C C . PHE A 1 202 ? 3.876 5.150 -20.562 1.00 93.44 202 PHE A C 1
ATOM 1591 O O . PHE A 1 202 ? 3.161 5.637 -19.685 1.00 93.44 202 PHE A O 1
ATOM 1598 N N . LEU A 1 203 ? 5.208 5.282 -20.555 1.00 93.56 203 LEU A N 1
ATOM 1599 C CA . LEU A 1 203 ? 5.959 5.907 -19.460 1.00 93.56 203 LEU A CA 1
ATOM 1600 C C . LEU A 1 203 ? 5.580 7.376 -19.259 1.00 93.56 203 LEU A C 1
ATOM 1602 O O . LEU A 1 203 ? 5.389 7.814 -18.126 1.00 93.56 203 LEU A O 1
ATOM 1606 N N . SER A 1 204 ? 5.390 8.140 -20.338 1.00 93.94 204 SER A N 1
ATOM 1607 C CA . SER A 1 204 ? 5.005 9.555 -20.236 1.00 93.94 204 SER A CA 1
ATOM 1608 C C . SER A 1 204 ? 3.598 9.742 -19.660 1.00 93.94 204 SER A C 1
ATOM 1610 O O . SER A 1 204 ? 3.382 10.604 -18.800 1.00 93.94 204 SER A O 1
ATOM 1612 N N . ARG A 1 205 ? 2.638 8.894 -20.056 1.00 95.06 205 ARG A N 1
ATOM 1613 C CA . ARG A 1 205 ? 1.299 8.859 -19.446 1.00 95.06 205 ARG A CA 1
ATOM 1614 C C . ARG A 1 205 ? 1.368 8.411 -17.990 1.00 95.06 205 ARG A C 1
ATOM 1616 O O . ARG A 1 205 ? 0.736 9.035 -17.137 1.00 95.06 205 ARG A O 1
ATOM 1623 N N . LEU A 1 206 ? 2.140 7.366 -17.698 1.00 95.75 206 LEU A N 1
ATOM 1624 C CA . LEU A 1 206 ? 2.300 6.842 -16.347 1.00 95.75 206 LEU A CA 1
ATOM 1625 C C . LEU A 1 206 ? 2.912 7.885 -15.411 1.00 95.75 206 LEU A C 1
ATOM 1627 O O . LEU A 1 206 ? 2.441 8.040 -14.290 1.00 95.75 206 LEU A O 1
ATOM 1631 N N . PHE A 1 207 ? 3.882 8.663 -15.890 1.00 96.62 207 PHE A N 1
ATOM 1632 C CA . PHE A 1 207 ? 4.493 9.760 -15.146 1.00 96.62 207 PHE A CA 1
ATOM 1633 C C . PHE A 1 207 ? 3.465 10.833 -14.779 1.00 96.62 207 PHE A C 1
ATOM 1635 O O . PHE A 1 207 ? 3.384 11.251 -13.623 1.00 96.62 207 PHE A O 1
ATOM 1642 N N . ALA A 1 208 ? 2.616 11.235 -15.732 1.00 96.06 208 ALA A N 1
ATOM 1643 C CA . ALA A 1 208 ? 1.541 12.188 -15.466 1.00 96.06 208 ALA A CA 1
ATOM 1644 C C . ALA A 1 208 ? 0.520 11.646 -14.446 1.00 96.06 208 ALA A C 1
ATOM 1646 O O . ALA A 1 208 ? 0.049 12.382 -13.573 1.00 96.06 208 ALA A O 1
ATOM 1647 N N . VAL A 1 209 ? 0.195 10.353 -14.534 1.00 97.06 209 VAL A N 1
ATOM 1648 C CA . VAL A 1 209 ? -0.707 9.676 -13.594 1.00 97.06 209 VAL A CA 1
ATOM 1649 C C . VAL A 1 209 ? -0.098 9.605 -12.192 1.00 97.06 209 VAL A C 1
ATOM 1651 O O . VAL A 1 209 ? -0.777 9.965 -11.231 1.00 97.06 209 VAL A O 1
ATOM 1654 N N . HIS A 1 210 ? 1.169 9.204 -12.087 1.00 97.62 210 HIS A N 1
ATOM 1655 C CA . HIS A 1 210 ? 1.888 9.013 -10.831 1.00 97.62 210 HIS A CA 1
ATOM 1656 C C . HIS A 1 210 ? 2.181 10.325 -10.104 1.00 97.62 210 HIS A C 1
ATOM 1658 O O . HIS A 1 210 ? 2.058 10.400 -8.897 1.00 97.62 210 HIS A O 1
ATOM 1664 N N . ILE A 1 211 ? 2.553 11.395 -10.805 1.00 95.88 211 ILE A N 1
ATOM 1665 C CA . ILE A 1 211 ? 2.960 12.634 -10.121 1.00 95.88 211 ILE A CA 1
ATOM 1666 C C . ILE A 1 211 ? 1.780 13.554 -9.833 1.00 95.88 211 ILE A C 1
ATOM 1668 O O . ILE A 1 211 ? 1.760 14.237 -8.807 1.00 95.88 211 ILE A O 1
ATOM 1672 N N . PHE A 1 212 ? 0.795 13.596 -10.732 1.00 93.69 212 PHE A N 1
ATOM 1673 C CA . PHE A 1 212 ? -0.309 14.546 -10.623 1.00 93.69 212 PHE A CA 1
ATOM 1674 C C . PHE A 1 212 ? -1.609 13.872 -10.208 1.00 93.69 212 PHE A C 1
ATOM 1676 O O . PHE A 1 212 ? -2.182 14.229 -9.178 1.00 93.69 212 PHE A O 1
ATOM 1683 N N . LEU A 1 213 ? -2.104 12.927 -11.011 1.00 97.12 213 LEU A N 1
ATOM 1684 C CA . LEU A 1 213 ? -3.476 12.442 -10.874 1.00 97.12 213 LEU A CA 1
ATOM 1685 C C . LEU A 1 213 ? -3.683 11.646 -9.581 1.00 97.12 213 LEU A C 1
ATOM 1687 O O . LEU A 1 213 ? -4.559 11.991 -8.785 1.00 97.12 213 LEU A O 1
ATOM 1691 N N . LEU A 1 214 ? -2.891 10.597 -9.359 1.00 97.88 214 LEU A N 1
ATOM 1692 C CA . LEU A 1 214 ? -3.060 9.709 -8.211 1.00 97.88 214 LEU A CA 1
ATOM 1693 C C . LEU A 1 214 ? -2.723 10.406 -6.882 1.00 97.88 214 LEU A C 1
ATOM 1695 O O . LEU A 1 214 ? -3.567 10.337 -5.984 1.00 97.88 214 LEU A O 1
ATOM 1699 N N . PRO A 1 215 ? -1.623 11.174 -6.730 1.00 97.88 215 PRO A N 1
ATOM 1700 C CA . PRO A 1 215 ? -1.371 11.940 -5.510 1.00 97.88 215 PRO A CA 1
ATOM 1701 C C . PRO A 1 215 ? -2.455 12.968 -5.203 1.00 97.88 215 PRO A C 1
ATOM 1703 O O . PRO A 1 215 ? -2.832 13.119 -4.040 1.00 97.88 215 PRO A O 1
ATOM 1706 N N . ALA A 1 216 ? -2.998 13.656 -6.214 1.00 97.94 216 ALA A N 1
ATOM 1707 C CA . ALA A 1 216 ? -4.096 14.598 -6.008 1.00 97.94 216 ALA A CA 1
ATOM 1708 C C . ALA A 1 216 ? -5.371 13.883 -5.534 1.00 97.94 216 ALA A C 1
ATOM 1710 O O . ALA A 1 216 ? -6.037 14.359 -4.611 1.00 97.94 216 ALA A O 1
ATOM 1711 N N . VAL A 1 217 ? -5.687 12.719 -6.114 1.00 98.50 217 VAL A N 1
ATOM 1712 C CA . VAL A 1 217 ? -6.805 11.873 -5.672 1.00 98.50 217 VAL A CA 1
ATOM 1713 C C . VAL A 1 217 ? -6.581 11.378 -4.242 1.00 98.50 217 VAL A C 1
ATOM 1715 O O . VAL A 1 217 ? -7.494 11.483 -3.423 1.00 98.50 217 VAL A O 1
ATOM 1718 N N . ILE A 1 218 ? -5.377 10.907 -3.900 1.00 98.50 218 ILE A N 1
ATOM 1719 C CA . ILE A 1 218 ? -5.022 10.488 -2.536 1.00 98.50 218 ILE A CA 1
ATOM 1720 C C . ILE A 1 218 ? -5.173 11.662 -1.565 1.00 98.50 218 ILE A C 1
ATOM 1722 O O . ILE A 1 218 ? -5.833 11.514 -0.541 1.00 98.50 218 ILE A O 1
ATOM 1726 N N . ALA A 1 219 ? -4.644 12.844 -1.886 1.00 98.19 219 ALA A N 1
ATOM 1727 C CA . ALA A 1 219 ? -4.754 14.030 -1.038 1.00 98.19 219 ALA A CA 1
ATOM 1728 C C . ALA A 1 219 ? -6.219 14.453 -0.817 1.00 98.19 219 ALA A C 1
ATOM 1730 O O . ALA A 1 219 ? -6.620 14.746 0.314 1.00 98.19 219 ALA A O 1
ATOM 1731 N N . ALA A 1 220 ? -7.042 14.431 -1.871 1.00 98.31 220 ALA A N 1
ATOM 1732 C CA . ALA A 1 220 ? -8.471 14.718 -1.775 1.00 98.31 220 ALA A CA 1
ATOM 1733 C C . ALA A 1 220 ? -9.201 13.685 -0.902 1.00 98.31 220 ALA A C 1
ATOM 1735 O O . ALA A 1 220 ? -9.969 14.054 -0.009 1.00 98.31 220 ALA A O 1
ATOM 1736 N N . LEU A 1 221 ? -8.927 12.394 -1.110 1.00 98.44 221 LEU A N 1
ATOM 1737 C CA . LEU A 1 221 ? -9.495 11.308 -0.315 1.00 98.44 221 LEU A CA 1
ATOM 1738 C C . LEU A 1 221 ? -9.041 11.365 1.147 1.00 98.44 221 LEU A C 1
ATOM 1740 O O . LEU A 1 221 ? -9.871 11.145 2.023 1.00 98.44 221 LEU A O 1
ATOM 1744 N N . ILE A 1 222 ? -7.785 11.722 1.437 1.00 98.31 222 ILE A N 1
ATOM 1745 C CA . ILE A 1 222 ? -7.292 11.981 2.799 1.00 98.31 222 ILE A CA 1
ATOM 1746 C C . ILE A 1 222 ? -8.093 13.120 3.434 1.00 98.31 222 ILE A C 1
ATOM 1748 O O . ILE A 1 222 ? -8.543 12.984 4.569 1.00 98.31 222 ILE A O 1
ATOM 1752 N N . GLY A 1 223 ? -8.327 14.219 2.709 1.00 97.00 223 GLY A N 1
ATOM 1753 C CA . GLY A 1 223 ? -9.150 15.330 3.191 1.00 97.00 223 GLY A CA 1
ATOM 1754 C C . GLY A 1 223 ? -10.567 14.888 3.571 1.00 97.00 223 GLY A C 1
ATOM 1755 O O . GLY A 1 223 ? -11.038 15.182 4.672 1.00 97.00 223 GLY A O 1
ATOM 1756 N N . VAL A 1 224 ? -11.224 14.115 2.698 1.00 97.94 224 VAL A N 1
ATOM 1757 C CA . VAL A 1 224 ? -12.548 13.529 2.972 1.00 97.94 224 VAL A CA 1
ATOM 1758 C C . VAL A 1 224 ? -12.493 12.555 4.154 1.00 97.94 224 VAL A C 1
ATOM 1760 O O . VAL A 1 224 ? -13.355 12.600 5.029 1.00 97.94 224 VAL A O 1
ATOM 1763 N N . HIS A 1 225 ? -11.479 11.695 4.214 1.00 97.62 225 HIS A N 1
ATOM 1764 C CA . HIS A 1 225 ? -11.306 10.696 5.264 1.00 97.62 225 HIS A CA 1
ATOM 1765 C C . HIS A 1 225 ? -11.114 11.355 6.638 1.00 97.62 225 HIS A C 1
ATOM 1767 O O . HIS A 1 225 ? -11.840 11.058 7.583 1.00 97.62 225 HIS A O 1
ATOM 1773 N N . LEU A 1 226 ? -10.221 12.343 6.751 1.00 95.25 226 LEU A N 1
ATOM 1774 C CA . LEU A 1 226 ? -10.012 13.094 7.993 1.00 95.25 226 LEU A CA 1
ATOM 1775 C C . LEU A 1 226 ? -11.255 13.891 8.405 1.00 95.25 226 LEU A C 1
ATOM 1777 O O . LEU A 1 226 ? -11.577 13.950 9.593 1.00 95.25 226 LEU A O 1
ATOM 1781 N N . PHE A 1 227 ? -12.004 14.446 7.448 1.00 93.88 227 PHE A N 1
ATOM 1782 C CA . PHE A 1 227 ? -13.292 15.080 7.731 1.00 93.88 227 PHE A CA 1
ATOM 1783 C C . PHE A 1 227 ? -14.305 14.087 8.325 1.00 93.88 227 PHE A C 1
ATOM 1785 O O . PHE A 1 227 ? -14.968 14.397 9.319 1.00 93.88 227 PHE A O 1
ATOM 1792 N N . LEU A 1 228 ? -14.401 12.878 7.763 1.00 94.69 228 LEU A N 1
ATOM 1793 C CA . LEU A 1 228 ? -15.273 11.811 8.266 1.00 94.69 228 LEU A CA 1
ATOM 1794 C C . LEU A 1 228 ? -14.806 11.229 9.607 1.00 94.69 228 LEU A C 1
ATOM 1796 O O . LEU A 1 228 ? -15.632 10.702 10.349 1.00 94.69 228 LEU A O 1
ATOM 1800 N N . VAL A 1 229 ? -13.523 11.355 9.956 1.00 93.38 229 VAL A N 1
ATOM 1801 C CA . VAL A 1 229 ? -13.016 11.071 11.309 1.00 93.38 229 VAL A CA 1
ATOM 1802 C C . VAL A 1 229 ? -13.415 12.176 12.290 1.00 93.38 229 VAL A C 1
ATOM 1804 O O . VAL A 1 229 ? -13.849 11.882 13.405 1.00 93.38 229 VAL A O 1
ATOM 1807 N N . ALA A 1 230 ? -13.278 13.442 11.887 1.00 89.94 230 ALA A N 1
ATOM 1808 C CA . ALA A 1 230 ? -13.527 14.593 12.748 1.00 89.94 230 ALA A CA 1
ATOM 1809 C C . ALA A 1 230 ? -15.018 14.785 13.064 1.00 89.94 230 ALA A C 1
ATOM 1811 O O . ALA A 1 230 ? -15.375 15.066 14.206 1.00 89.94 230 ALA A O 1
ATOM 1812 N N . ARG A 1 231 ? -15.900 14.596 12.074 1.00 89.88 231 ARG A N 1
ATOM 1813 C CA . ARG A 1 231 ? -17.342 14.868 12.192 1.00 89.88 231 ARG A CA 1
ATOM 1814 C C . ARG A 1 231 ? -18.044 14.084 13.321 1.00 89.88 231 ARG A C 1
ATOM 1816 O O . ARG A 1 231 ? -18.706 14.724 14.132 1.00 89.88 231 ARG A O 1
ATOM 1823 N N . PRO A 1 232 ? -17.932 12.746 13.425 1.00 87.06 232 PRO A N 1
ATOM 1824 C CA . PRO A 1 232 ? -18.487 11.981 14.544 1.00 87.06 232 PRO A CA 1
ATOM 1825 C C . PRO A 1 232 ? -17.548 11.937 15.764 1.00 87.06 232 PRO A C 1
ATOM 1827 O O . PRO A 1 232 ? -17.803 11.174 16.693 1.00 87.06 232 PRO A O 1
ATOM 1830 N N . HIS A 1 233 ? -16.453 12.701 15.756 1.00 88.38 233 HIS A N 1
ATOM 1831 C CA . HIS A 1 233 ? -15.289 12.549 16.627 1.00 88.38 233 HIS A CA 1
ATOM 1832 C C . HIS A 1 233 ? -14.602 11.169 16.552 1.00 88.38 233 HIS A C 1
ATOM 1834 O O . HIS A 1 233 ? -15.167 10.146 16.143 1.00 88.38 233 HIS A O 1
ATOM 1840 N N . HIS A 1 234 ? -13.337 11.122 16.973 1.00 92.06 234 HIS A N 1
ATOM 1841 C CA . HIS A 1 234 ? -12.545 9.892 16.971 1.00 92.06 234 HIS A CA 1
ATOM 1842 C C . HIS A 1 234 ? -13.075 8.872 18.004 1.00 92.06 234 HIS A C 1
ATOM 1844 O O . HIS A 1 234 ? -13.501 9.232 19.099 1.00 92.06 234 HIS A O 1
ATOM 1850 N N . THR A 1 235 ? -13.025 7.579 17.669 1.00 93.94 235 THR A N 1
ATOM 1851 C CA . THR A 1 235 ? -13.395 6.467 18.568 1.00 93.94 235 THR A CA 1
ATOM 1852 C C . THR A 1 235 ? -12.438 6.321 19.751 1.00 93.94 235 THR A C 1
ATOM 1854 O O . THR A 1 235 ? -11.259 6.656 19.636 1.00 93.94 235 THR A O 1
ATOM 1857 N N . GLN A 1 236 ? -12.873 5.704 20.848 1.00 94.56 236 GLN A N 1
ATOM 1858 C CA . GLN A 1 236 ? -12.001 5.423 21.996 1.00 94.56 236 GLN A CA 1
ATOM 1859 C C . GLN A 1 236 ? -12.236 4.023 22.569 1.00 94.56 236 GLN A C 1
ATOM 1861 O O . GLN A 1 236 ? -13.335 3.494 22.494 1.00 94.56 236 GLN A O 1
ATOM 1866 N N . PHE A 1 237 ? -11.215 3.405 23.162 1.00 93.25 237 PHE A N 1
ATOM 1867 C CA . PHE A 1 237 ? -11.423 2.175 23.935 1.00 93.25 237 PHE A CA 1
ATOM 1868 C C . PHE A 1 237 ? -12.209 2.463 25.214 1.00 93.25 237 PHE A C 1
ATOM 1870 O O . PHE A 1 237 ? -11.952 3.481 25.861 1.00 93.25 237 PHE A O 1
ATOM 1877 N N . ALA A 1 238 ? -13.092 1.541 25.602 1.00 90.88 238 ALA A N 1
ATOM 1878 C CA . ALA A 1 238 ? -13.776 1.581 26.890 1.00 90.88 238 ALA A CA 1
ATOM 1879 C C . ALA A 1 238 ? -12.777 1.630 28.062 1.00 90.88 238 ALA A C 1
ATOM 1881 O O . ALA A 1 238 ? -11.717 0.992 28.037 1.00 90.88 238 ALA A O 1
ATOM 1882 N N . GLY A 1 239 ? -13.116 2.409 29.087 1.00 88.00 239 GLY A N 1
ATOM 1883 C CA . GLY A 1 239 ? -12.300 2.602 30.281 1.00 88.00 239 GLY A CA 1
ATOM 1884 C C . GLY A 1 239 ? -12.877 3.678 31.207 1.00 88.00 239 GLY A C 1
ATOM 1885 O O . GLY A 1 239 ? -13.935 4.236 30.908 1.00 88.00 239 GLY A O 1
ATOM 1886 N N . PRO A 1 240 ? -12.190 3.998 32.316 1.00 85.88 240 PRO A N 1
ATOM 1887 C CA . PRO A 1 240 ? -12.680 4.963 33.298 1.00 85.88 240 PRO A CA 1
ATOM 1888 C C . PRO A 1 240 ? -13.021 6.319 32.667 1.00 85.88 240 PRO A C 1
ATOM 1890 O O . PRO A 1 240 ? -12.219 6.888 31.926 1.00 85.88 240 PRO A O 1
ATOM 1893 N N . GLY A 1 241 ? -14.229 6.822 32.937 1.00 85.75 241 GLY A N 1
ATOM 1894 C CA . GLY A 1 241 ? -14.713 8.112 32.432 1.00 85.75 241 GLY A CA 1
ATOM 1895 C C . GLY A 1 241 ? -15.045 8.159 30.934 1.00 85.75 241 GLY A C 1
ATOM 1896 O O . GLY A 1 241 ? -15.464 9.212 30.455 1.00 85.75 241 GLY A O 1
ATOM 1897 N N . LYS A 1 242 ? -14.892 7.053 30.195 1.00 89.50 242 LYS A N 1
ATOM 1898 C CA . LYS A 1 242 ? -15.168 6.964 28.754 1.00 89.50 242 LYS A CA 1
ATOM 1899 C C . LYS A 1 242 ? -16.527 6.323 28.509 1.00 89.50 242 LYS A C 1
ATOM 1901 O O . LYS A 1 242 ? -16.790 5.227 28.993 1.00 89.50 242 LYS A O 1
ATOM 1906 N N . ARG A 1 243 ? -17.368 7.013 27.749 1.00 88.56 243 ARG A N 1
ATOM 1907 C CA . ARG A 1 243 ? -18.738 6.627 27.402 1.00 88.56 243 ARG A CA 1
ATOM 1908 C C . ARG A 1 243 ? -18.957 6.797 25.902 1.00 88.56 243 ARG A C 1
ATOM 1910 O O . ARG A 1 243 ? -18.115 7.368 25.208 1.00 88.56 243 ARG A O 1
ATOM 1917 N N . GLU A 1 244 ? -20.098 6.324 25.416 1.00 88.44 244 GLU A N 1
ATOM 1918 C CA . GLU A 1 244 ? -20.512 6.508 24.020 1.00 88.44 244 GLU A CA 1
ATOM 1919 C C . GLU A 1 244 ? -20.715 7.993 23.660 1.00 88.44 244 GLU A C 1
ATOM 1921 O O . GLU A 1 244 ? -20.421 8.422 22.546 1.00 88.44 244 GLU A O 1
ATOM 1926 N N . ASP A 1 245 ? -21.158 8.806 24.623 1.00 87.88 245 ASP A N 1
ATOM 1927 C CA . ASP A 1 245 ? -21.523 10.215 24.437 1.00 87.88 245 ASP A CA 1
ATOM 1928 C C . ASP A 1 245 ? -20.355 11.203 24.607 1.00 87.88 245 ASP A C 1
ATOM 1930 O O . ASP A 1 245 ? -20.541 12.420 24.516 1.00 87.88 245 ASP A O 1
ATOM 1934 N N . ASN A 1 246 ? -19.142 10.716 24.879 1.00 89.88 246 ASN A N 1
ATOM 1935 C CA . ASN A 1 246 ? -18.001 11.576 25.165 1.00 89.88 246 ASN A CA 1
ATOM 1936 C C . ASN A 1 246 ? -16.713 11.132 24.467 1.00 89.88 246 ASN A C 1
ATOM 1938 O O . ASN A 1 246 ? -16.617 10.046 23.900 1.00 89.88 246 ASN A O 1
ATOM 1942 N N . VAL A 1 247 ? -15.705 12.002 24.509 1.00 91.75 247 VAL A N 1
ATOM 1943 C CA . VAL A 1 247 ? -14.325 11.679 24.129 1.00 91.75 247 VAL A CA 1
ATOM 1944 C C . VAL A 1 247 ? -13.399 12.180 25.225 1.00 91.75 247 VAL A C 1
ATOM 1946 O O . VAL A 1 247 ? -13.494 13.337 25.635 1.00 91.75 247 VAL A O 1
ATOM 1949 N N . VAL A 1 248 ? -12.512 11.308 25.705 1.00 91.50 248 VAL A N 1
ATOM 1950 C CA . VAL A 1 248 ? -11.531 11.633 26.746 1.00 91.50 248 VAL A CA 1
ATOM 1951 C C . VAL A 1 248 ? -10.128 11.580 26.161 1.00 91.50 248 VAL A C 1
ATOM 1953 O O . VAL A 1 248 ? -9.687 10.536 25.669 1.00 91.50 248 VAL A O 1
ATOM 1956 N N . GLY A 1 249 ? -9.399 12.691 26.253 1.00 92.31 249 GLY A N 1
ATOM 1957 C CA . GLY A 1 249 ? -8.033 12.751 25.751 1.00 92.31 249 GLY A CA 1
ATOM 1958 C C . GLY A 1 249 ? -7.399 14.135 25.802 1.00 92.31 249 GLY A C 1
ATOM 1959 O O . GLY A 1 249 ? -7.696 14.935 26.685 1.00 92.31 249 GLY A O 1
ATOM 1960 N N . LEU A 1 250 ? -6.489 14.388 24.865 1.00 91.06 250 LEU A N 1
ATOM 1961 C CA . LEU A 1 250 ? -5.732 15.633 24.772 1.00 91.06 250 LEU A CA 1
ATOM 1962 C C . LEU A 1 250 ? -6.416 16.595 23.803 1.00 91.06 250 LEU A C 1
ATOM 1964 O O . LEU A 1 250 ? -6.911 16.175 22.760 1.00 91.06 250 LEU A O 1
ATOM 1968 N N . ARG A 1 251 ? -6.401 17.891 24.116 1.00 91.25 251 ARG A N 1
ATOM 1969 C CA . ARG A 1 251 ? -6.823 18.926 23.162 1.00 91.25 251 ARG A CA 1
ATOM 1970 C C . ARG A 1 251 ? -5.827 19.030 22.007 1.00 91.25 251 ARG A C 1
ATOM 1972 O O . ARG A 1 251 ? -4.628 18.805 22.210 1.00 91.25 251 ARG A O 1
ATOM 1979 N N . LEU A 1 252 ? -6.324 19.410 20.827 1.00 89.00 252 LEU A N 1
ATOM 1980 C CA . LEU A 1 252 ? -5.523 19.642 19.628 1.00 89.00 252 LEU A CA 1
ATOM 1981 C C . LEU A 1 252 ? -4.398 20.622 19.948 1.00 89.00 252 LEU A C 1
ATOM 1983 O O . LEU A 1 252 ? -3.230 20.279 19.788 1.00 89.00 252 LEU A O 1
ATOM 1987 N N . TRP A 1 253 ? -4.736 21.803 20.466 1.00 88.56 253 TRP A N 1
ATOM 1988 C CA . TRP A 1 253 ? -3.745 22.792 20.871 1.00 88.56 253 TRP A CA 1
ATOM 1989 C C . TRP A 1 253 ? -3.678 22.956 22.396 1.00 88.56 253 TRP A C 1
ATOM 1991 O O . TRP A 1 253 ? -4.724 23.059 23.041 1.00 88.56 253 TRP A O 1
ATOM 2001 N N . PRO A 1 254 ? -2.476 23.030 23.001 1.00 90.94 254 PRO A N 1
ATOM 2002 C CA . PRO A 1 254 ? -1.145 22.864 22.393 1.00 90.94 254 PRO A CA 1
ATOM 2003 C C . PRO A 1 254 ? -0.645 21.406 22.384 1.00 90.94 254 PRO A C 1
ATOM 2005 O O . PRO A 1 254 ? 0.335 21.083 21.711 1.00 90.94 254 PRO A O 1
ATOM 2008 N N . SER A 1 255 ? -1.277 20.528 23.166 1.00 91.12 255 SER A N 1
ATOM 2009 C CA . SER A 1 255 ? -0.695 19.243 23.558 1.00 91.12 255 SER A CA 1
ATOM 2010 C C . SER A 1 255 ? -0.586 18.252 22.403 1.00 91.12 255 SER A C 1
ATOM 2012 O O . SER A 1 255 ? 0.513 17.791 22.100 1.00 91.12 255 SER A O 1
ATOM 2014 N N . TYR A 1 256 ? -1.703 17.915 21.751 1.00 90.38 256 TYR A N 1
ATOM 2015 C CA . TYR A 1 256 ? -1.689 16.903 20.695 1.00 90.38 256 TYR A CA 1
ATOM 2016 C C . TYR A 1 256 ? -0.910 17.379 19.463 1.00 90.38 256 TYR A C 1
ATOM 2018 O O . TYR A 1 256 ? -0.114 16.613 18.933 1.00 90.38 256 TYR A O 1
ATOM 2026 N N . ALA A 1 257 ? -1.037 18.653 19.078 1.00 90.19 257 ALA A N 1
ATOM 2027 C CA . ALA A 1 257 ? -0.276 19.252 17.982 1.00 90.19 257 ALA A CA 1
ATOM 2028 C C . ALA A 1 257 ? 1.242 19.108 18.180 1.00 90.19 257 ALA A C 1
ATOM 2030 O O . ALA A 1 257 ? 1.949 18.738 17.250 1.00 90.19 257 ALA A O 1
ATOM 2031 N N . THR A 1 258 ? 1.745 19.329 19.398 1.00 93.00 258 THR A N 1
ATOM 2032 C CA . THR A 1 258 ? 3.178 19.167 19.698 1.00 93.00 258 THR A CA 1
ATOM 2033 C C . THR A 1 258 ? 3.634 17.716 19.515 1.00 93.00 258 THR A C 1
ATOM 2035 O O . THR A 1 258 ? 4.683 17.465 18.925 1.00 93.00 258 THR A O 1
ATOM 2038 N N . LEU A 1 259 ? 2.831 16.751 19.978 1.00 92.81 259 LEU A N 1
ATOM 2039 C CA . LEU A 1 259 ? 3.130 15.322 19.829 1.00 92.81 259 LEU A CA 1
ATOM 2040 C C . LEU A 1 259 ? 3.052 14.862 18.368 1.00 92.81 259 LEU A C 1
ATOM 2042 O O . LEU A 1 259 ? 3.921 14.122 17.921 1.00 92.81 259 LEU A O 1
ATOM 2046 N N . SER A 1 260 ? 2.041 15.321 17.632 1.00 93.12 260 SER A N 1
ATOM 2047 C CA . SER A 1 260 ? 1.829 15.030 16.211 1.00 93.12 260 SER A CA 1
ATOM 2048 C C . SER A 1 260 ? 2.974 15.583 15.351 1.00 93.12 260 SER A C 1
ATOM 2050 O O . SER A 1 260 ? 3.549 14.848 14.551 1.00 93.12 260 SER A O 1
ATOM 2052 N N . VAL A 1 261 ? 3.404 16.829 15.584 1.00 94.56 261 VAL A N 1
ATOM 2053 C CA . VAL A 1 261 ? 4.576 17.417 14.908 1.00 94.56 261 VAL A CA 1
ATOM 2054 C C . VAL A 1 261 ? 5.864 16.674 15.275 1.00 94.56 261 VAL A C 1
ATOM 2056 O O . VAL A 1 261 ? 6.690 16.404 14.404 1.00 94.56 261 VAL A O 1
ATOM 2059 N N . GLY A 1 262 ? 6.037 16.298 16.545 1.00 96.69 262 GLY A N 1
ATOM 2060 C CA . GLY A 1 262 ? 7.166 15.471 16.974 1.00 96.69 262 GLY A CA 1
ATOM 2061 C C . GLY A 1 262 ? 7.197 14.110 16.272 1.00 96.69 262 GLY A C 1
ATOM 2062 O O . GLY A 1 262 ? 8.251 13.685 15.801 1.00 96.69 262 GLY A O 1
ATOM 2063 N N . LEU A 1 263 ? 6.039 13.454 16.138 1.00 96.00 263 LEU A N 1
ATOM 2064 C CA . LEU A 1 263 ? 5.905 12.194 15.409 1.00 96.00 263 LEU A CA 1
ATOM 2065 C C . LEU A 1 263 ? 6.212 12.369 13.917 1.00 96.00 263 LEU A C 1
ATOM 2067 O O . LEU A 1 263 ? 6.900 11.522 13.359 1.00 96.00 263 LEU A O 1
ATOM 2071 N N . PHE A 1 264 ? 5.778 13.463 13.286 1.00 97.88 264 PHE A N 1
ATOM 2072 C CA . PHE A 1 264 ? 6.128 13.763 11.895 1.00 97.88 264 PHE A CA 1
ATOM 2073 C C . PHE A 1 264 ? 7.648 13.820 11.691 1.00 97.88 264 PHE A C 1
ATOM 2075 O O . PHE A 1 264 ? 8.175 13.130 10.819 1.00 97.88 264 PHE A O 1
ATOM 2082 N N . PHE A 1 265 ? 8.369 14.583 12.521 1.00 98.25 265 PHE A N 1
ATOM 2083 C CA . PHE A 1 265 ? 9.829 14.658 12.421 1.00 98.25 265 PHE A CA 1
ATOM 2084 C C . PHE A 1 265 ? 10.506 13.323 12.729 1.00 98.25 265 PHE A C 1
ATOM 2086 O O . PHE A 1 265 ? 11.500 12.995 12.086 1.00 98.25 265 PHE A O 1
ATOM 2093 N N . LEU A 1 266 ? 9.965 12.534 13.661 1.00 98.31 266 LEU A N 1
ATOM 2094 C CA . LEU A 1 266 ? 10.470 11.193 13.941 1.00 98.31 266 LEU A CA 1
ATOM 2095 C C . LEU A 1 266 ? 10.288 10.260 12.738 1.00 98.31 266 LEU A C 1
ATOM 2097 O O . LEU A 1 266 ? 11.238 9.586 12.353 1.00 98.31 266 LEU A O 1
ATOM 2101 N N . VAL A 1 267 ? 9.103 10.240 12.120 1.00 98.38 267 VAL A N 1
ATOM 2102 C CA . VAL A 1 267 ? 8.831 9.445 10.912 1.00 98.38 267 VAL A CA 1
ATOM 2103 C C . VAL A 1 267 ? 9.760 9.876 9.781 1.00 98.38 267 VAL A C 1
ATOM 2105 O O . VAL A 1 267 ? 10.430 9.031 9.195 1.00 98.38 267 VAL A O 1
ATOM 2108 N N . ALA A 1 268 ? 9.878 11.180 9.518 1.00 98.62 268 ALA A N 1
ATOM 2109 C CA . ALA A 1 268 ? 10.783 11.697 8.496 1.00 98.62 268 ALA A CA 1
ATOM 2110 C C . ALA A 1 268 ? 12.249 11.327 8.778 1.00 98.62 268 ALA A C 1
ATOM 2112 O O . ALA A 1 268 ? 12.960 10.914 7.863 1.00 98.62 268 ALA A O 1
ATOM 2113 N N . ALA A 1 269 ? 12.700 11.423 10.033 1.00 98.44 269 ALA A N 1
ATOM 2114 C CA . ALA A 1 269 ? 14.050 11.034 10.426 1.00 98.44 269 ALA A CA 1
ATOM 2115 C C . ALA A 1 269 ? 14.292 9.536 10.209 1.00 98.44 269 ALA A C 1
ATOM 2117 O O . ALA A 1 269 ? 15.286 9.175 9.589 1.00 98.44 269 ALA A O 1
ATOM 2118 N N . VAL A 1 270 ? 13.373 8.670 10.651 1.00 98.62 270 VAL A N 1
ATOM 2119 C CA . VAL A 1 270 ? 13.472 7.217 10.438 1.00 98.62 270 VAL A CA 1
ATOM 2120 C C . VAL A 1 270 ? 13.523 6.890 8.948 1.00 98.62 270 VAL A C 1
ATOM 2122 O O . VAL A 1 270 ? 14.391 6.131 8.537 1.00 98.62 270 VAL A O 1
ATOM 2125 N N . LEU A 1 271 ? 12.668 7.504 8.126 1.00 98.62 271 LEU A N 1
ATOM 2126 C CA . LEU A 1 271 ? 12.662 7.281 6.677 1.00 98.62 271 LEU A CA 1
ATOM 2127 C C . LEU A 1 271 ? 13.974 7.711 6.011 1.00 98.62 271 LEU A C 1
ATOM 2129 O O . LEU A 1 271 ? 14.490 6.977 5.176 1.00 98.62 271 LEU A O 1
ATOM 2133 N N . ASN A 1 272 ? 14.550 8.851 6.406 1.00 98.19 272 ASN A N 1
ATOM 2134 C CA . ASN A 1 272 ? 15.851 9.290 5.888 1.00 98.19 272 ASN A CA 1
ATOM 2135 C C . ASN A 1 272 ? 16.998 8.393 6.378 1.00 98.19 272 ASN A C 1
ATOM 2137 O O . ASN A 1 272 ? 17.921 8.114 5.619 1.00 98.19 272 ASN A O 1
ATOM 2141 N N . LEU A 1 273 ? 16.950 7.911 7.626 1.00 98.38 273 LEU A N 1
ATOM 2142 C CA . LEU A 1 273 ? 17.928 6.948 8.141 1.00 98.38 273 LEU A CA 1
ATOM 2143 C C . LEU A 1 273 ? 17.841 5.626 7.373 1.00 98.38 273 LEU A C 1
ATOM 2145 O O . LEU A 1 273 ? 18.866 5.097 6.960 1.00 98.38 273 LEU A O 1
ATOM 2149 N N . MET A 1 274 ? 16.633 5.118 7.121 1.00 98.38 274 MET A N 1
ATOM 2150 C CA . MET A 1 274 ? 16.431 3.940 6.276 1.00 98.38 274 MET A CA 1
ATOM 2151 C C . MET A 1 274 ? 16.943 4.193 4.856 1.00 98.38 274 MET A C 1
ATOM 2153 O O . MET A 1 274 ? 17.707 3.385 4.346 1.00 98.38 274 MET A O 1
ATOM 2157 N N . GLY A 1 275 ? 16.620 5.342 4.259 1.00 97.75 275 GLY A N 1
ATOM 2158 C CA . GLY A 1 275 ? 17.123 5.743 2.946 1.00 97.75 275 GLY A CA 1
ATOM 2159 C C . GLY A 1 275 ? 18.637 5.929 2.871 1.00 97.75 275 GLY A C 1
ATOM 2160 O O . GLY A 1 275 ? 19.188 5.825 1.788 1.00 97.75 275 GLY A O 1
ATOM 2161 N N . GLY A 1 276 ? 19.322 6.198 3.984 1.00 97.06 276 GLY A N 1
ATOM 2162 C CA . GLY A 1 276 ? 20.780 6.331 4.015 1.00 97.06 276 GLY A CA 1
ATOM 2163 C C . GLY A 1 276 ? 21.524 5.036 4.346 1.00 97.06 276 GLY A C 1
ATOM 2164 O O . GLY A 1 276 ? 22.623 4.820 3.843 1.00 97.06 276 GLY A O 1
ATOM 2165 N N . PHE A 1 277 ? 20.953 4.184 5.203 1.00 97.81 277 PHE A N 1
ATOM 2166 C CA . PHE A 1 277 ? 21.628 2.992 5.734 1.00 97.81 277 PHE A CA 1
ATOM 2167 C C . PHE A 1 277 ? 21.133 1.672 5.140 1.00 97.81 277 PHE A C 1
ATOM 2169 O O . PHE A 1 277 ? 21.855 0.679 5.198 1.00 97.81 277 PHE A O 1
ATOM 2176 N N . LEU A 1 278 ? 19.917 1.632 4.592 1.00 97.75 278 LEU A N 1
ATOM 2177 C CA . LEU A 1 278 ? 19.303 0.427 4.045 1.00 97.75 278 LEU A CA 1
ATOM 2178 C C . LEU A 1 278 ? 19.104 0.612 2.542 1.00 97.75 278 LEU A C 1
ATOM 2180 O O . LEU A 1 278 ? 18.159 1.262 2.096 1.00 97.75 278 LEU A O 1
ATOM 2184 N N . GLN A 1 279 ? 20.002 0.028 1.752 1.00 96.56 279 GLN A N 1
ATOM 2185 C CA . GLN A 1 279 ? 19.891 0.084 0.300 1.00 96.56 279 GLN A CA 1
ATOM 2186 C C . GLN A 1 279 ? 18.590 -0.581 -0.161 1.00 96.56 279 GLN A C 1
ATOM 2188 O O . GLN A 1 279 ? 18.310 -1.729 0.181 1.00 96.56 279 GLN A O 1
ATOM 2193 N N . ILE A 1 280 ? 17.828 0.140 -0.978 1.00 95.25 280 ILE A N 1
ATOM 2194 C CA . ILE A 1 280 ? 16.611 -0.351 -1.618 1.00 95.25 280 ILE A CA 1
ATOM 2195 C C . ILE A 1 280 ? 16.638 0.004 -3.106 1.00 95.25 280 ILE A C 1
ATOM 2197 O O . ILE A 1 280 ? 17.200 1.036 -3.485 1.00 95.25 280 ILE A O 1
ATOM 2201 N N . ASN A 1 281 ? 16.081 -0.887 -3.931 1.00 93.44 281 ASN A N 1
ATOM 2202 C CA . ASN A 1 281 ? 15.944 -0.734 -5.381 1.00 93.44 281 ASN A CA 1
ATOM 2203 C C . ASN A 1 281 ? 17.245 -0.247 -6.083 1.00 93.44 281 ASN A C 1
ATOM 2205 O O . ASN A 1 281 ? 17.295 0.852 -6.638 1.00 93.44 281 ASN A O 1
ATOM 2209 N N . PRO A 1 282 ? 18.353 -1.012 -6.028 1.00 94.56 282 PRO A N 1
ATOM 2210 C CA . PRO A 1 282 ? 19.598 -0.658 -6.712 1.00 94.56 282 PRO A CA 1
ATOM 2211 C C . PRO A 1 282 ? 19.512 -0.936 -8.222 1.00 94.56 282 PRO A C 1
ATOM 2213 O O . PRO A 1 282 ? 20.102 -1.894 -8.711 1.00 94.56 282 PRO A O 1
ATOM 2216 N N . VAL A 1 283 ? 18.786 -0.089 -8.960 1.00 94.31 283 VAL A N 1
ATOM 2217 C CA . VAL A 1 283 ? 18.468 -0.287 -10.392 1.00 94.31 283 VAL A CA 1
ATOM 2218 C C . VAL A 1 283 ? 19.678 -0.567 -11.282 1.00 94.31 283 VAL A C 1
ATOM 2220 O O . VAL A 1 283 ? 19.579 -1.331 -12.236 1.00 94.31 283 VAL A O 1
ATOM 2223 N N . TRP A 1 284 ? 20.839 -0.007 -10.943 1.00 94.69 284 TRP A N 1
ATOM 2224 C CA . TRP A 1 284 ? 22.093 -0.185 -11.678 1.00 94.69 284 TRP A CA 1
ATOM 2225 C C . TRP A 1 284 ? 22.648 -1.617 -11.614 1.00 94.69 284 TRP A C 1
ATOM 2227 O O . TRP A 1 284 ? 23.521 -1.962 -12.403 1.00 94.69 284 TRP A O 1
ATOM 2237 N N . LEU A 1 285 ? 22.166 -2.447 -10.680 1.00 93.25 285 LEU A N 1
ATOM 2238 C CA . LEU A 1 285 ? 22.492 -3.875 -10.607 1.00 93.25 285 LEU A CA 1
ATOM 2239 C C . LEU A 1 285 ? 21.573 -4.734 -11.481 1.00 93.25 285 LEU A C 1
ATOM 2241 O O . LEU A 1 285 ? 21.939 -5.859 -11.806 1.00 93.25 285 LEU A O 1
ATOM 2245 N N . TYR A 1 286 ? 20.383 -4.232 -11.820 1.00 91.94 286 TYR A N 1
ATOM 2246 C CA . TYR A 1 286 ? 19.398 -4.961 -12.622 1.00 91.94 286 TYR A CA 1
ATOM 2247 C C . TYR A 1 286 ? 19.619 -4.757 -14.120 1.00 91.94 286 TYR A C 1
ATOM 2249 O O . TYR A 1 286 ? 19.384 -5.677 -14.898 1.00 91.94 286 TYR A O 1
ATOM 2257 N N . GLY A 1 287 ? 20.120 -3.579 -14.498 1.00 93.31 287 GLY A N 1
ATOM 2258 C CA . GLY A 1 287 ? 20.253 -3.170 -15.890 1.00 93.31 287 GLY A CA 1
ATOM 2259 C C . GLY A 1 287 ? 18.948 -2.611 -16.470 1.00 93.31 287 GLY A C 1
ATOM 2260 O O . GLY A 1 287 ? 17.905 -2.651 -15.803 1.00 93.31 287 GLY A O 1
ATOM 2261 N N . PRO A 1 288 ? 19.018 -2.054 -17.689 1.00 95.31 288 PRO A N 1
ATOM 2262 C CA . PRO A 1 288 ? 17.846 -1.547 -18.392 1.00 95.31 288 PRO A CA 1
ATOM 2263 C C . PRO A 1 288 ? 16.878 -2.677 -18.741 1.00 95.31 288 PRO A C 1
ATOM 2265 O O . PRO A 1 288 ? 17.270 -3.846 -18.826 1.00 95.31 288 PRO A O 1
ATOM 2268 N N . TYR A 1 289 ? 15.609 -2.331 -18.936 1.00 94.69 289 TYR A N 1
ATOM 2269 C CA . TYR A 1 289 ? 14.619 -3.290 -19.396 1.00 94.69 289 TYR A CA 1
ATOM 2270 C C . TYR A 1 289 ? 14.910 -3.775 -20.827 1.00 94.69 289 TYR A C 1
ATOM 2272 O O . TYR A 1 289 ? 15.155 -2.986 -21.732 1.00 94.69 289 TYR A O 1
ATOM 2280 N N . ASP A 1 290 ? 14.853 -5.093 -21.026 1.00 91.25 290 ASP A N 1
ATOM 2281 C CA . ASP A 1 290 ? 14.908 -5.747 -22.334 1.00 91.25 290 ASP A CA 1
ATOM 2282 C C . ASP A 1 290 ? 13.800 -6.805 -22.376 1.00 91.25 290 ASP A C 1
ATOM 2284 O O . ASP A 1 290 ? 13.708 -7.672 -21.503 1.00 91.25 290 ASP A O 1
ATOM 2288 N N . VAL A 1 291 ? 12.954 -6.745 -23.405 1.00 90.81 291 VAL A N 1
ATOM 2289 C CA . VAL A 1 291 ? 11.809 -7.649 -23.589 1.00 90.81 291 VAL A CA 1
ATOM 2290 C C . VAL A 1 291 ? 12.207 -9.121 -23.756 1.00 90.81 291 VAL A C 1
ATOM 2292 O O . VAL A 1 291 ? 11.366 -10.004 -23.570 1.00 90.81 291 VAL A O 1
ATOM 2295 N N . PHE A 1 292 ? 13.466 -9.405 -24.101 1.00 91.31 292 PHE A N 1
ATOM 2296 C CA . PHE A 1 292 ? 14.006 -10.754 -24.281 1.00 91.31 292 PHE A CA 1
ATOM 2297 C C . PHE A 1 292 ? 14.734 -11.296 -23.046 1.00 91.31 292 PHE A C 1
ATOM 2299 O O . PHE A 1 292 ? 15.122 -12.468 -23.037 1.00 91.31 292 PHE A O 1
ATOM 2306 N N . VAL A 1 293 ? 14.920 -10.481 -22.005 1.00 88.44 293 VAL A N 1
ATOM 2307 C CA . VAL A 1 293 ? 15.684 -10.839 -20.806 1.00 88.44 293 VAL A CA 1
ATOM 2308 C C . VAL A 1 293 ? 14.776 -10.815 -19.577 1.00 88.44 293 VAL A C 1
ATOM 2310 O O . VAL A 1 293 ? 13.826 -10.048 -19.478 1.00 88.44 293 VAL A O 1
ATOM 2313 N N . VAL A 1 294 ? 15.061 -11.684 -18.608 1.00 83.56 294 VAL A N 1
ATOM 2314 C CA . VAL A 1 294 ? 14.413 -11.673 -17.292 1.00 83.56 294 VAL A CA 1
ATOM 2315 C C . VAL A 1 294 ? 15.428 -12.059 -16.224 1.00 83.56 294 VAL A C 1
ATOM 2317 O O . VAL A 1 294 ? 16.336 -12.854 -16.479 1.00 83.56 294 VAL A O 1
ATOM 2320 N N . SER A 1 295 ? 15.286 -11.508 -15.020 1.00 79.44 295 SER A N 1
ATOM 2321 C CA . SER A 1 295 ? 16.118 -11.864 -13.872 1.00 79.44 295 SER A CA 1
ATOM 2322 C C . SER A 1 295 ? 15.495 -12.992 -13.041 1.00 79.44 295 SER A C 1
ATOM 2324 O O . SER A 1 295 ? 14.275 -13.132 -12.923 1.00 79.44 295 SER A O 1
ATOM 2326 N N . SER A 1 296 ? 16.345 -13.809 -12.416 1.00 72.81 296 SER A N 1
ATOM 2327 C CA . SER A 1 296 ? 15.920 -14.664 -11.304 1.00 72.81 296 SER A CA 1
ATOM 2328 C C . SER A 1 296 ? 15.627 -13.797 -10.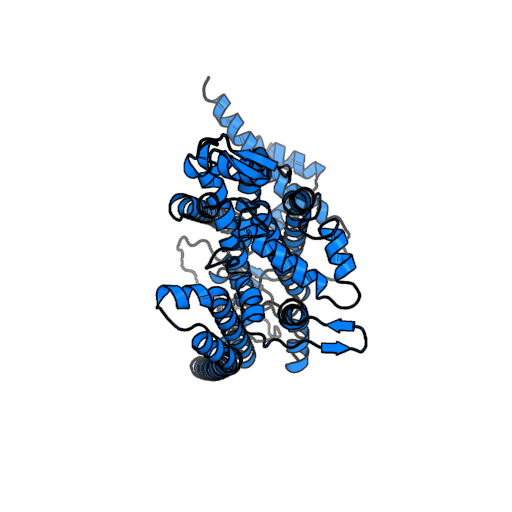078 1.00 72.81 296 SER A C 1
ATOM 2330 O O . SER A 1 296 ? 16.400 -12.884 -9.792 1.00 72.81 296 SER A O 1
ATOM 2332 N N . GLY A 1 297 ? 14.567 -14.094 -9.325 1.00 70.31 297 GLY A N 1
ATOM 2333 C CA . GLY A 1 297 ? 14.183 -13.265 -8.179 1.00 70.31 297 GLY A CA 1
ATOM 2334 C C . GLY A 1 297 ? 13.371 -12.030 -8.568 1.00 70.31 297 GLY A C 1
ATOM 2335 O O . GLY A 1 297 ? 13.390 -11.043 -7.835 1.00 70.31 297 GLY A O 1
ATOM 2336 N N . SER A 1 298 ? 12.670 -12.062 -9.711 1.00 74.25 298 SER A N 1
ATOM 2337 C CA . SER A 1 298 ? 11.824 -10.950 -10.144 1.00 74.25 298 SER A CA 1
ATOM 2338 C C . SER A 1 298 ? 10.585 -10.814 -9.258 1.00 74.25 298 SER A C 1
ATOM 2340 O O . SER A 1 298 ? 9.523 -11.374 -9.551 1.00 74.25 298 SER A O 1
ATOM 2342 N N . GLN A 1 299 ? 10.731 -10.095 -8.150 1.00 83.38 299 GLN A N 1
ATOM 2343 C CA . GLN A 1 299 ? 9.714 -9.928 -7.119 1.00 83.38 299 GLN A CA 1
ATOM 2344 C C . GLN A 1 299 ? 9.156 -8.511 -7.116 1.00 83.38 299 GLN A C 1
ATOM 2346 O O . GLN A 1 299 ? 9.898 -7.532 -7.195 1.00 83.38 299 GLN A O 1
ATOM 2351 N N . ALA A 1 300 ? 7.835 -8.416 -7.000 1.00 86.44 300 ALA A N 1
ATOM 2352 C CA . ALA A 1 300 ? 7.183 -7.145 -6.742 1.00 86.44 300 ALA A CA 1
ATOM 2353 C C . ALA A 1 300 ? 7.451 -6.679 -5.300 1.00 86.44 300 ALA A C 1
ATOM 2355 O O . ALA A 1 300 ? 7.794 -7.477 -4.424 1.00 86.44 300 ALA A O 1
ATOM 2356 N N . ASP A 1 301 ? 7.226 -5.394 -5.024 1.00 92.75 301 ASP A N 1
ATOM 2357 C CA . ASP A 1 301 ? 7.211 -4.903 -3.645 1.00 92.75 301 ASP A CA 1
ATOM 2358 C C . ASP A 1 301 ? 6.190 -5.685 -2.794 1.00 92.75 301 ASP A C 1
ATOM 2360 O O . ASP A 1 301 ? 5.191 -6.211 -3.296 1.00 92.75 301 ASP A O 1
ATOM 2364 N N . TRP A 1 302 ? 6.405 -5.737 -1.475 1.00 93.81 302 TRP A N 1
ATOM 2365 C CA . TRP A 1 302 ? 5.637 -6.607 -0.570 1.00 93.81 302 TRP A CA 1
ATOM 2366 C C . TRP A 1 302 ? 4.110 -6.439 -0.675 1.00 93.81 302 TRP A C 1
ATOM 2368 O O . TRP A 1 302 ? 3.367 -7.404 -0.511 1.00 93.81 302 TRP A O 1
ATOM 2378 N N . TYR A 1 303 ? 3.621 -5.233 -0.981 1.00 93.81 303 TYR A N 1
ATOM 2379 C CA . TYR A 1 303 ? 2.189 -4.950 -1.125 1.00 93.81 303 TYR A CA 1
ATOM 2380 C C . TYR A 1 303 ? 1.579 -5.491 -2.433 1.00 93.81 303 TYR A C 1
ATOM 2382 O O . TYR A 1 303 ? 0.355 -5.555 -2.549 1.00 93.81 303 TYR A O 1
ATOM 2390 N N . PHE A 1 304 ? 2.405 -5.951 -3.376 1.00 94.19 304 PHE A N 1
ATOM 2391 C CA . PHE A 1 304 ? 2.019 -6.703 -4.575 1.00 94.19 304 PHE A CA 1
ATOM 2392 C C . PHE A 1 304 ? 2.406 -8.183 -4.532 1.00 94.19 304 PHE A C 1
ATOM 2394 O O . PHE A 1 304 ? 1.844 -8.967 -5.298 1.00 94.19 304 PHE A O 1
ATOM 2401 N N . LEU A 1 305 ? 3.296 -8.603 -3.627 1.00 93.62 305 LEU A N 1
ATOM 2402 C CA . LEU A 1 305 ? 3.715 -10.007 -3.527 1.00 93.62 305 LEU A CA 1
ATOM 2403 C C . LEU A 1 305 ? 2.544 -10.976 -3.360 1.00 93.62 305 LEU A C 1
ATOM 2405 O O . LEU A 1 305 ? 2.599 -12.081 -3.881 1.00 93.62 305 LEU A O 1
ATOM 2409 N N . TRP A 1 306 ? 1.457 -10.576 -2.701 1.00 95.56 306 TRP A N 1
ATOM 2410 C CA . TRP A 1 306 ? 0.285 -11.442 -2.558 1.00 95.56 306 TRP A CA 1
ATOM 2411 C C . TRP A 1 306 ? -0.428 -11.717 -3.896 1.00 95.56 306 TRP A C 1
ATOM 2413 O O . TRP A 1 306 ? -0.955 -12.811 -4.099 1.00 95.56 306 TRP A O 1
ATOM 2423 N N . LEU A 1 307 ? -0.423 -10.750 -4.821 1.00 95.62 307 LEU A N 1
ATOM 2424 C CA . LEU A 1 307 ? -0.946 -10.903 -6.180 1.00 95.62 307 LEU A CA 1
ATOM 2425 C C . LEU A 1 307 ? -0.045 -11.841 -6.989 1.00 95.62 307 LEU A C 1
ATOM 2427 O O . LEU A 1 307 ? -0.524 -12.764 -7.648 1.00 95.62 307 LEU A O 1
ATOM 2431 N N . GLN A 1 308 ? 1.271 -11.635 -6.887 1.00 94.50 308 GLN A N 1
ATOM 2432 C CA . GLN A 1 308 ? 2.266 -12.497 -7.518 1.00 94.50 308 GLN A CA 1
ATOM 2433 C C . GLN A 1 308 ? 2.194 -13.931 -6.975 1.00 94.50 308 GLN A C 1
ATOM 2435 O O . GLN A 1 308 ? 2.206 -14.883 -7.750 1.00 94.50 308 GLN A O 1
ATOM 2440 N N . GLY A 1 309 ? 2.043 -14.101 -5.663 1.00 95.62 309 GLY A N 1
ATOM 2441 C CA . GLY A 1 309 ? 1.839 -15.395 -5.024 1.00 95.62 309 GLY A CA 1
ATOM 2442 C C . GLY A 1 309 ? 0.564 -16.076 -5.502 1.00 95.62 309 GLY A C 1
ATOM 2443 O O . GLY A 1 309 ? 0.595 -17.255 -5.837 1.00 95.62 309 GLY A O 1
ATOM 2444 N N . ALA A 1 310 ? -0.543 -15.340 -5.638 1.00 96.62 310 ALA A N 1
ATOM 2445 C CA . ALA A 1 310 ? -1.776 -15.897 -6.192 1.00 96.62 310 ALA A CA 1
ATOM 2446 C C . ALA A 1 310 ? -1.567 -16.406 -7.630 1.00 96.62 310 ALA A C 1
ATOM 2448 O O . ALA A 1 310 ? -1.978 -17.522 -7.950 1.00 96.62 310 ALA A O 1
ATOM 2449 N N . LEU A 1 311 ? -0.873 -15.632 -8.474 1.00 94.75 311 LEU A N 1
ATOM 2450 C CA . LEU A 1 311 ? -0.497 -16.038 -9.835 1.00 94.75 311 LEU A CA 1
ATOM 2451 C C . LEU A 1 311 ? 0.384 -17.294 -9.848 1.00 94.75 311 LEU A C 1
ATOM 2453 O O . LEU A 1 311 ? 0.175 -18.181 -10.673 1.00 94.75 311 LEU A O 1
ATOM 2457 N N . ARG A 1 312 ? 1.347 -17.386 -8.924 1.00 93.56 312 ARG A N 1
ATOM 2458 C CA . ARG A 1 312 ? 2.267 -18.526 -8.786 1.00 93.56 312 ARG A CA 1
ATOM 2459 C C . ARG A 1 312 ? 1.552 -19.795 -8.301 1.00 93.56 312 ARG A C 1
ATOM 2461 O O . ARG A 1 312 ? 1.826 -20.884 -8.811 1.00 93.56 312 ARG A O 1
ATOM 2468 N N . LEU A 1 313 ? 0.628 -19.675 -7.345 1.00 95.25 313 LEU A N 1
ATOM 2469 C CA . LEU A 1 313 ? -0.092 -20.816 -6.770 1.00 95.25 313 LEU A CA 1
ATOM 2470 C C . LEU A 1 313 ? -1.219 -21.335 -7.665 1.00 95.25 313 LEU A C 1
ATOM 2472 O O . LEU A 1 313 ? -1.496 -22.540 -7.622 1.00 95.25 313 LEU A O 1
ATOM 2476 N N . MET A 1 314 ? -1.839 -20.475 -8.480 1.00 94.12 314 MET A N 1
ATOM 2477 C CA . MET A 1 314 ? -2.936 -20.855 -9.372 1.00 94.12 314 MET A CA 1
ATOM 2478 C C . MET A 1 314 ? -2.525 -22.020 -10.296 1.00 94.12 314 MET A C 1
ATOM 2480 O O . MET A 1 314 ? -1.514 -21.927 -10.999 1.00 94.12 314 MET A O 1
ATOM 2484 N N . PRO A 1 315 ? -3.268 -23.143 -10.311 1.00 88.38 315 PRO A N 1
ATOM 2485 C CA . PRO A 1 315 ? -3.076 -24.191 -11.311 1.00 88.38 315 PRO A CA 1
ATOM 2486 C C . PRO A 1 315 ? -3.359 -23.632 -12.708 1.00 88.38 315 PRO A C 1
ATOM 2488 O O . PRO A 1 315 ? -4.260 -22.820 -12.840 1.00 88.38 315 PRO A O 1
ATOM 2491 N N . GLY A 1 316 ? -2.631 -24.063 -13.742 1.00 87.88 316 GLY A N 1
ATOM 2492 C CA . GLY A 1 316 ? -2.793 -23.553 -15.112 1.00 87.88 316 GLY A CA 1
ATOM 2493 C C . GLY A 1 316 ? -4.123 -23.956 -15.757 1.00 87.88 316 GLY A C 1
ATOM 2494 O O . GLY A 1 316 ? -4.145 -24.846 -16.601 1.00 87.88 316 GLY A O 1
ATOM 2495 N N . VAL A 1 317 ? -5.220 -23.322 -15.344 1.00 88.88 317 VAL A N 1
ATOM 2496 C CA . VAL A 1 317 ? -6.587 -23.593 -15.796 1.00 88.88 317 VAL A CA 1
ATOM 2497 C C . VAL A 1 317 ? -7.077 -22.396 -16.603 1.00 88.88 317 VAL A C 1
ATOM 2499 O O . VAL A 1 317 ? -7.241 -21.302 -16.069 1.00 88.88 317 VAL A O 1
ATOM 2502 N N . SER A 1 318 ? -7.335 -22.605 -17.891 1.00 92.38 318 SER A N 1
ATOM 2503 C CA . SER A 1 318 ? -8.112 -21.684 -18.724 1.00 92.38 318 SER A CA 1
ATOM 2504 C C . SER A 1 318 ? -9.564 -22.152 -18.810 1.00 92.38 318 SER A C 1
ATOM 2506 O O . SER A 1 318 ? -9.866 -23.336 -18.638 1.00 92.38 318 SER A O 1
ATOM 2508 N N . LEU A 1 319 ? -10.478 -21.215 -19.058 1.00 93.50 319 LEU A N 1
ATOM 2509 C CA . LEU A 1 319 ? -11.875 -21.530 -19.346 1.00 93.50 319 LEU A CA 1
ATOM 2510 C C . LEU A 1 319 ? -12.156 -21.246 -20.822 1.00 93.50 319 LEU A C 1
ATOM 2512 O O . LEU A 1 319 ? -12.176 -20.089 -21.241 1.00 93.50 319 LEU A O 1
ATOM 2516 N N . GLU A 1 320 ? -12.402 -22.307 -21.585 1.00 94.44 320 GLU A N 1
ATOM 2517 C CA . GLU A 1 320 ? -12.789 -22.222 -22.994 1.00 94.44 320 GLU A CA 1
ATOM 2518 C C . GLU A 1 320 ? -14.310 -22.024 -23.110 1.00 94.44 320 GLU A C 1
ATOM 2520 O O . GLU A 1 320 ? -15.106 -22.864 -22.685 1.00 94.44 320 GLU A O 1
ATOM 2525 N N . LEU A 1 321 ? -14.721 -20.896 -23.682 1.00 92.94 321 LEU A N 1
ATOM 2526 C CA . LEU A 1 321 ? -16.104 -20.473 -23.899 1.00 92.94 321 LEU A CA 1
ATOM 2527 C C . LEU A 1 321 ? -16.379 -20.366 -25.405 1.00 92.94 321 LEU A C 1
ATOM 2529 O O . LEU A 1 321 ? -16.495 -19.274 -25.966 1.00 92.94 321 LEU A O 1
ATOM 2533 N N . GLY A 1 322 ? -16.480 -21.515 -26.077 1.00 92.25 322 GLY A N 1
ATOM 2534 C CA . GLY A 1 322 ? -16.647 -21.566 -27.531 1.00 92.25 322 GLY A CA 1
ATOM 2535 C C . GLY A 1 322 ? -15.403 -21.010 -28.242 1.00 92.25 322 GLY A C 1
ATOM 2536 O O . GLY A 1 322 ? -14.342 -21.606 -28.093 1.00 92.25 322 GLY A O 1
ATOM 2537 N N . PRO A 1 323 ? -15.499 -19.903 -29.009 1.00 91.94 323 PRO A N 1
ATOM 2538 C CA . PRO A 1 323 ? -14.339 -19.276 -29.651 1.00 91.94 323 PRO A CA 1
ATOM 2539 C C . PRO A 1 323 ? -13.537 -18.351 -28.718 1.00 91.94 323 PRO A C 1
ATOM 2541 O O . PRO A 1 323 ? -12.535 -17.787 -29.150 1.00 91.94 323 PRO A O 1
ATOM 2544 N N . TYR A 1 324 ? -13.992 -18.135 -27.480 1.00 93.12 324 TYR A N 1
ATOM 2545 C CA . TYR A 1 324 ? -13.348 -17.239 -26.521 1.00 93.12 324 TYR A CA 1
ATOM 2546 C C . TYR A 1 324 ? -12.642 -18.030 -25.426 1.00 93.12 324 TYR A C 1
ATOM 2548 O O . TYR A 1 324 ? -13.170 -19.030 -24.951 1.00 93.12 324 TYR A O 1
ATOM 2556 N N . THR A 1 325 ? -11.514 -17.518 -24.947 1.00 93.69 325 THR A N 1
ATOM 2557 C CA . THR A 1 325 ? -10.775 -18.105 -23.826 1.00 93.69 325 THR A CA 1
ATOM 2558 C C . THR A 1 325 ? -10.676 -17.087 -22.700 1.00 93.69 325 THR A C 1
ATOM 2560 O O . THR A 1 325 ? -10.236 -15.957 -22.911 1.00 93.69 325 THR A O 1
ATOM 2563 N N . VAL A 1 326 ? -11.054 -17.478 -21.483 1.00 95.44 326 VAL A N 1
ATOM 2564 C CA . VAL A 1 326 ? -10.685 -16.731 -20.277 1.00 95.44 326 VAL A CA 1
ATOM 2565 C C . VAL A 1 326 ? -9.340 -17.264 -19.807 1.00 95.44 326 VAL A C 1
ATOM 2567 O O . VAL A 1 326 ? -9.230 -18.408 -19.351 1.00 95.44 326 VAL A O 1
ATOM 2570 N N . ALA A 1 327 ? -8.312 -16.434 -19.966 1.00 94.62 327 ALA A N 1
ATOM 2571 C CA . ALA A 1 327 ? -6.939 -16.789 -19.649 1.00 94.62 327 ALA A CA 1
ATOM 2572 C C . ALA A 1 327 ? -6.757 -17.061 -18.147 1.00 94.62 327 ALA A C 1
ATOM 2574 O O . ALA A 1 327 ? -7.405 -16.440 -17.302 1.00 94.62 327 ALA A O 1
ATOM 2575 N N . ASN A 1 328 ? -5.831 -17.960 -17.805 1.00 94.88 328 ASN A N 1
ATOM 2576 C CA . ASN A 1 328 ? -5.578 -18.378 -16.423 1.00 94.88 328 ASN A CA 1
ATOM 2577 C C . ASN A 1 328 ? -5.285 -17.199 -15.479 1.00 94.88 328 ASN A C 1
ATOM 2579 O O . ASN A 1 328 ? -5.680 -17.230 -14.320 1.00 94.88 328 ASN A O 1
ATOM 2583 N N . GLN A 1 329 ? -4.626 -16.150 -15.976 1.00 95.00 329 GLN A N 1
ATOM 2584 C CA . GLN A 1 329 ? -4.245 -14.943 -15.240 1.00 95.00 329 GLN A CA 1
ATOM 2585 C C . GLN A 1 329 ? -5.454 -14.196 -14.660 1.00 95.00 329 GLN A C 1
ATOM 2587 O O . GLN A 1 329 ? -5.333 -13.578 -13.601 1.00 95.00 329 GLN A O 1
ATOM 2592 N N . PHE A 1 330 ? -6.627 -14.300 -15.292 1.00 96.56 330 PHE A N 1
ATOM 2593 C CA . PHE A 1 330 ? -7.844 -13.635 -14.835 1.00 96.56 330 PHE A CA 1
ATOM 2594 C C . PHE A 1 330 ? -8.232 -14.058 -13.414 1.00 96.56 330 PHE A C 1
ATOM 2596 O O . PHE A 1 330 ? -8.563 -13.219 -12.575 1.00 96.56 330 PHE A O 1
ATOM 2603 N N . PHE A 1 331 ? -8.169 -15.358 -13.115 1.00 96.31 331 PHE A N 1
ATOM 2604 C CA . PHE A 1 331 ? -8.636 -15.892 -11.836 1.00 96.31 331 PHE A CA 1
ATOM 2605 C C . PHE A 1 331 ? -7.829 -15.367 -10.632 1.00 96.31 331 PHE A C 1
ATOM 2607 O O . PHE A 1 331 ? -8.435 -14.783 -9.730 1.00 96.31 331 PHE A O 1
ATOM 2614 N N . PRO A 1 332 ? -6.491 -15.512 -10.585 1.00 96.19 332 PRO A N 1
ATOM 2615 C CA . PRO A 1 332 ? -5.700 -15.067 -9.449 1.00 96.19 332 PRO A CA 1
ATOM 2616 C C . PRO A 1 332 ? -5.422 -13.564 -9.447 1.00 96.19 332 PRO A C 1
ATOM 2618 O O . PRO A 1 332 ? -5.200 -13.024 -8.367 1.00 96.19 332 PRO A O 1
ATOM 2621 N N . ALA A 1 333 ? -5.412 -12.889 -10.606 1.00 96.06 333 ALA A N 1
ATOM 2622 C CA . ALA A 1 333 ? -4.978 -11.493 -10.680 1.00 96.06 333 ALA A CA 1
ATOM 2623 C C . ALA A 1 333 ? -6.102 -10.464 -10.834 1.00 96.06 333 ALA A C 1
ATOM 2625 O O . ALA A 1 333 ? -5.896 -9.295 -10.518 1.00 96.06 333 ALA A O 1
ATOM 2626 N N . VAL A 1 334 ? -7.292 -10.881 -11.272 1.00 97.06 334 VAL A N 1
ATOM 2627 C CA . VAL A 1 334 ? -8.450 -9.986 -11.425 1.00 97.06 334 VAL A CA 1
ATOM 2628 C C . VAL A 1 334 ? -9.576 -10.422 -10.498 1.00 97.06 334 VAL A C 1
ATOM 2630 O O . VAL A 1 334 ? -9.990 -9.665 -9.618 1.00 97.06 334 VAL A O 1
ATOM 2633 N N . LEU A 1 335 ? -10.053 -11.660 -10.652 1.00 97.25 335 LEU A N 1
ATOM 2634 C CA . LEU A 1 335 ? -11.209 -12.158 -9.914 1.00 97.25 335 LEU A CA 1
ATOM 2635 C C . LEU A 1 335 ? -10.925 -12.251 -8.414 1.00 97.25 335 LEU A C 1
ATOM 2637 O O . LEU A 1 335 ? -11.705 -11.736 -7.616 1.00 97.25 335 LEU A O 1
ATOM 2641 N N . TYR A 1 336 ? -9.817 -12.880 -8.018 1.00 97.00 336 TYR A N 1
ATOM 2642 C CA . TYR A 1 336 ? -9.481 -13.059 -6.607 1.00 97.00 336 TYR A CA 1
ATOM 2643 C C . TYR A 1 336 ? -9.299 -11.717 -5.863 1.00 97.00 336 TYR A C 1
ATOM 2645 O O . TYR A 1 336 ? -10.016 -11.502 -4.880 1.00 97.00 336 TYR A O 1
ATOM 2653 N N . PRO A 1 337 ? -8.466 -10.763 -6.331 1.00 97.31 337 PRO A N 1
ATOM 2654 C CA . PRO A 1 337 ? -8.395 -9.427 -5.743 1.00 97.31 337 PRO A CA 1
ATOM 2655 C C . PRO A 1 337 ? -9.739 -8.702 -5.744 1.00 97.31 337 PRO A C 1
ATOM 2657 O O . PRO A 1 337 ? -10.108 -8.103 -4.734 1.00 97.31 337 PRO A O 1
ATOM 2660 N N . GLY A 1 338 ? -10.502 -8.799 -6.839 1.00 98.00 338 GLY A N 1
ATOM 2661 C CA . GLY A 1 338 ? -11.836 -8.210 -6.943 1.00 98.00 338 GLY A CA 1
ATOM 2662 C C . GLY A 1 338 ? -12.783 -8.717 -5.856 1.00 98.00 338 GLY A C 1
ATOM 2663 O O . GLY A 1 338 ? -13.459 -7.919 -5.207 1.00 98.00 338 GLY A O 1
ATOM 2664 N N . VAL A 1 339 ? -12.779 -10.025 -5.584 1.00 98.25 339 VAL A N 1
ATOM 2665 C CA . VAL A 1 339 ? -13.556 -10.633 -4.493 1.00 98.25 339 VAL A CA 1
ATOM 2666 C C . VAL A 1 339 ? -13.057 -10.161 -3.127 1.00 98.25 339 VAL A C 1
ATOM 2668 O O . VAL A 1 339 ? -13.875 -9.788 -2.287 1.00 98.25 339 VAL A O 1
ATOM 2671 N N . VAL A 1 340 ? -11.742 -10.124 -2.894 1.00 97.81 340 VAL A N 1
ATOM 2672 C CA . VAL A 1 340 ? -11.163 -9.659 -1.620 1.00 97.81 340 VAL A CA 1
ATOM 2673 C C . VAL A 1 340 ? -11.566 -8.211 -1.327 1.00 97.81 340 VAL A C 1
ATOM 2675 O O . VAL A 1 340 ? -12.081 -7.924 -0.245 1.00 97.81 340 VAL A O 1
ATOM 2678 N N . PHE A 1 341 ? -11.397 -7.299 -2.286 1.00 98.12 341 PHE A N 1
ATOM 2679 C CA . PHE A 1 341 ? -11.779 -5.899 -2.101 1.00 98.12 341 PHE A CA 1
ATOM 2680 C C . PHE A 1 341 ? -13.294 -5.717 -2.012 1.00 98.12 341 PHE A C 1
ATOM 2682 O O . PHE A 1 341 ? -13.747 -4.930 -1.183 1.00 98.12 341 PHE A O 1
ATOM 2689 N N . ALA A 1 342 ? -14.093 -6.470 -2.774 1.00 98.38 342 ALA A N 1
ATOM 2690 C CA . ALA A 1 342 ? -15.548 -6.453 -2.630 1.00 98.38 342 ALA A CA 1
ATOM 2691 C C . ALA A 1 342 ? -15.978 -6.871 -1.215 1.00 98.38 342 ALA A C 1
ATOM 2693 O O . ALA A 1 342 ? -16.812 -6.203 -0.603 1.00 98.38 342 ALA A O 1
ATOM 2694 N N . LEU A 1 343 ? -15.371 -7.923 -0.655 1.00 98.00 343 LEU A N 1
ATOM 2695 C CA . LEU A 1 343 ? -15.616 -8.342 0.725 1.00 98.00 343 LEU A CA 1
ATOM 2696 C C . LEU A 1 343 ? -15.193 -7.270 1.732 1.00 98.00 343 LEU A C 1
ATOM 2698 O O . LEU A 1 343 ? -15.938 -7.019 2.677 1.00 98.00 343 LEU A O 1
ATOM 2702 N N . LEU A 1 344 ? -14.052 -6.603 1.524 1.00 98.06 344 LEU A N 1
ATOM 2703 C CA . LEU A 1 344 ? -13.630 -5.484 2.369 1.00 98.06 344 LEU A CA 1
ATOM 2704 C C . LEU A 1 344 ? -14.632 -4.327 2.307 1.00 98.06 344 LEU A C 1
ATOM 2706 O O . LEU A 1 344 ? -15.090 -3.883 3.356 1.00 98.06 344 LEU A O 1
ATOM 2710 N N . TYR A 1 345 ? -15.034 -3.867 1.119 1.00 98.50 345 TYR A N 1
ATOM 2711 C CA . TYR A 1 345 ? -16.025 -2.792 0.969 1.00 98.50 345 TYR A CA 1
ATOM 2712 C C . TYR A 1 345 ? -17.366 -3.136 1.621 1.00 98.50 345 TYR A C 1
ATOM 2714 O O . TYR A 1 345 ? -17.979 -2.286 2.269 1.00 98.50 345 TYR A O 1
ATOM 2722 N N . LEU A 1 346 ? -17.810 -4.385 1.478 1.00 97.94 346 LEU A N 1
ATOM 2723 C CA . LEU A 1 346 ? -19.088 -4.846 2.009 1.00 97.94 346 LEU A CA 1
ATOM 2724 C C . LEU A 1 346 ? -19.029 -5.219 3.498 1.00 97.94 346 LEU A C 1
ATOM 2726 O O . LEU A 1 346 ? -20.085 -5.370 4.116 1.00 97.94 346 LEU A O 1
ATOM 2730 N N . TRP A 1 347 ? -17.835 -5.335 4.094 1.00 98.00 347 TRP A N 1
ATOM 2731 C CA . TRP A 1 347 ? -17.650 -5.884 5.439 1.00 98.00 347 TRP A CA 1
ATOM 2732 C C . TRP A 1 347 ? -18.535 -5.240 6.520 1.00 98.00 347 TRP A C 1
ATOM 2734 O O . TRP A 1 347 ? -19.233 -5.989 7.210 1.00 98.00 347 TRP A O 1
ATOM 2744 N N . PRO A 1 348 ? -18.603 -3.896 6.663 1.00 97.44 348 PRO A N 1
ATOM 2745 C CA . PRO A 1 348 ? -19.434 -3.270 7.694 1.00 97.44 348 PRO A CA 1
ATOM 2746 C C . PRO A 1 348 ? -20.907 -3.679 7.595 1.00 97.44 348 PRO A C 1
ATOM 2748 O O . PRO A 1 348 ? -21.567 -3.920 8.606 1.00 97.44 348 PRO A O 1
ATOM 2751 N N . PHE A 1 349 ? -21.415 -3.804 6.368 1.00 97.12 349 PHE A N 1
ATOM 2752 C CA . PHE A 1 349 ? -22.809 -4.140 6.092 1.00 97.12 349 PHE A CA 1
ATOM 2753 C C . PHE A 1 349 ? -23.087 -5.630 6.291 1.00 97.12 349 PHE A C 1
ATOM 2755 O O . PHE A 1 349 ? -24.147 -5.996 6.803 1.00 97.12 349 PHE A O 1
ATOM 2762 N N . LEU A 1 350 ? -22.134 -6.489 5.919 1.00 96.88 350 LEU A N 1
ATOM 2763 C CA . LEU A 1 350 ? -22.214 -7.930 6.149 1.00 96.88 350 LEU A CA 1
ATOM 2764 C C . LEU A 1 350 ? -22.222 -8.238 7.649 1.00 96.88 350 LEU A C 1
ATOM 2766 O O . LEU A 1 350 ? -23.110 -8.949 8.119 1.00 96.88 350 LEU A O 1
ATOM 2770 N N . GLU A 1 351 ? -21.299 -7.654 8.419 1.00 96.25 351 GLU A N 1
ATOM 2771 C CA . GLU A 1 351 ? -21.239 -7.866 9.868 1.00 96.25 351 GLU A CA 1
ATOM 2772 C C . GLU A 1 351 ? -22.487 -7.326 10.571 1.00 96.25 351 GLU A C 1
ATOM 2774 O O . GLU A 1 351 ? -23.079 -8.042 11.381 1.00 96.25 351 GLU A O 1
ATOM 2779 N N . ALA A 1 352 ? -22.950 -6.119 10.230 1.00 95.31 352 ALA A N 1
ATOM 2780 C CA . ALA A 1 352 ? -24.180 -5.557 10.792 1.00 95.31 352 ALA A CA 1
ATOM 2781 C C . ALA A 1 352 ? -25.413 -6.422 10.477 1.00 95.31 352 ALA A C 1
ATOM 2783 O O . ALA A 1 352 ? -26.297 -6.594 11.318 1.00 95.31 352 ALA A O 1
ATOM 2784 N N . ARG A 1 353 ? -25.478 -7.017 9.276 1.00 95.81 353 ARG A N 1
ATOM 2785 C CA . ARG A 1 353 ? -26.574 -7.912 8.882 1.00 95.81 353 ARG A CA 1
ATOM 2786 C C . ARG A 1 353 ? -26.547 -9.234 9.645 1.00 95.81 353 ARG A C 1
ATOM 2788 O O . ARG A 1 353 ? -27.603 -9.686 10.075 1.00 95.81 353 ARG A O 1
ATOM 2795 N N . VAL A 1 354 ? -25.373 -9.845 9.799 1.00 95.69 354 VAL A N 1
ATOM 2796 C CA . VAL A 1 354 ? -25.212 -11.142 10.478 1.00 95.69 354 VAL A CA 1
ATOM 2797 C C . VAL A 1 354 ? -25.390 -11.011 11.990 1.00 95.69 354 VAL A C 1
ATOM 2799 O O . VAL A 1 354 ? -26.020 -11.861 12.610 1.00 95.69 354 VAL A O 1
ATOM 2802 N N . THR A 1 355 ? -24.853 -9.949 12.592 1.00 93.94 355 THR A N 1
ATOM 2803 C CA . THR A 1 355 ? -24.915 -9.733 14.049 1.00 93.94 355 THR A CA 1
ATOM 2804 C C . THR A 1 355 ? -26.197 -9.042 14.510 1.00 93.94 355 THR A C 1
ATOM 2806 O O . THR A 1 355 ? -26.510 -9.082 15.697 1.00 93.94 355 THR A O 1
ATOM 2809 N N . GLY A 1 356 ? -26.932 -8.393 13.601 1.00 93.31 356 GLY A N 1
ATOM 2810 C CA . GLY A 1 356 ? -28.070 -7.537 13.942 1.00 93.31 356 GLY A CA 1
ATOM 2811 C C . GLY A 1 356 ? -27.672 -6.201 14.585 1.00 93.31 356 GLY A C 1
ATOM 2812 O O . GLY A 1 356 ? -28.551 -5.454 15.013 1.00 93.31 356 GLY A O 1
ATOM 2813 N N . ASP A 1 357 ? -26.375 -5.882 14.649 1.00 91.44 357 ASP A N 1
ATOM 2814 C CA . ASP A 1 357 ? -25.857 -4.668 15.277 1.00 91.44 357 ASP A CA 1
ATOM 2815 C C . ASP A 1 357 ? -26.098 -3.436 14.387 1.00 91.44 357 ASP A C 1
ATOM 2817 O O . ASP A 1 357 ? -25.384 -3.196 13.413 1.00 91.44 357 ASP A O 1
ATOM 2821 N N . ARG A 1 358 ? -27.143 -2.664 14.712 1.00 90.69 358 ARG A N 1
ATOM 2822 C CA . ARG A 1 358 ? -27.515 -1.409 14.027 1.00 90.69 358 ARG A CA 1
ATOM 2823 C C . ARG A 1 358 ? -27.396 -0.169 14.918 1.00 90.69 358 ARG A C 1
ATOM 2825 O O . ARG A 1 358 ? -27.820 0.911 14.509 1.00 90.69 358 ARG A O 1
ATOM 2832 N N . GLY A 1 359 ? -26.868 -0.334 16.132 1.00 89.94 359 GLY A N 1
ATOM 2833 C CA . GLY A 1 359 ? -26.668 0.759 17.081 1.00 89.94 359 GLY A CA 1
ATOM 2834 C C . GLY A 1 359 ? -25.537 1.692 16.655 1.00 89.94 359 GLY A C 1
ATOM 2835 O O . GLY A 1 359 ? -24.713 1.339 15.814 1.00 89.94 359 GLY A O 1
ATOM 2836 N N . GLU A 1 360 ? -25.493 2.889 17.234 1.00 92.25 360 GLU A N 1
ATOM 2837 C CA . GLU A 1 360 ? -24.349 3.791 17.077 1.00 92.25 360 GLU A CA 1
ATOM 2838 C C . GLU A 1 360 ? -23.253 3.432 18.078 1.00 92.25 360 GLU A C 1
ATOM 2840 O O . GLU A 1 360 ? -23.529 3.268 19.264 1.00 92.25 360 GLU A O 1
ATOM 2845 N N . HIS A 1 361 ? -22.015 3.313 17.588 1.00 93.31 361 HIS A N 1
ATOM 2846 C CA . HIS A 1 361 ? -20.854 2.925 18.386 1.00 93.31 361 HIS A CA 1
ATOM 2847 C C . HIS A 1 361 ? -19.750 3.980 18.303 1.00 93.31 361 HIS A C 1
ATOM 2849 O O . HIS A 1 361 ? -19.265 4.392 17.238 1.00 93.31 361 HIS A O 1
ATOM 2855 N N . HIS A 1 362 ? -19.301 4.419 19.463 1.00 93.56 362 HIS A N 1
ATOM 2856 C CA . HIS A 1 362 ? -18.186 5.335 19.658 1.00 93.56 362 HIS A CA 1
ATOM 2857 C C . HIS A 1 362 ? -17.114 4.739 20.571 1.00 93.56 362 HIS A C 1
ATOM 2859 O O . HIS A 1 362 ? -15.944 5.138 20.463 1.00 93.56 362 HIS A O 1
ATOM 2865 N N . LEU A 1 363 ? -17.472 3.734 21.374 1.00 94.38 363 LEU A N 1
ATOM 2866 C CA . LEU A 1 363 ? -16.515 2.852 22.022 1.00 94.38 363 LEU A CA 1
ATOM 2867 C C . LEU A 1 363 ? -16.057 1.721 21.089 1.00 94.38 363 LEU A C 1
ATOM 2869 O O . LEU A 1 363 ? -16.816 1.135 20.317 1.00 94.38 363 LEU A O 1
ATOM 2873 N N . LEU A 1 364 ? -14.761 1.430 21.155 1.00 95.44 364 LEU A N 1
ATOM 2874 C CA . LEU A 1 364 ? -14.134 0.336 20.423 1.00 95.44 364 LEU A CA 1
ATOM 2875 C C . LEU A 1 364 ? -14.344 -0.994 21.137 1.00 95.44 364 LEU A C 1
ATOM 2877 O O . LEU A 1 364 ? -14.230 -1.072 22.362 1.00 95.44 364 LEU A O 1
ATOM 2881 N N . ASP A 1 365 ? -14.519 -2.053 20.350 1.00 94.00 365 ASP A N 1
ATOM 2882 C CA . ASP A 1 365 ? -14.405 -3.408 20.872 1.00 94.00 365 ASP A CA 1
ATOM 2883 C C . ASP A 1 365 ? -12.923 -3.717 21.130 1.00 94.00 365 ASP A C 1
ATOM 2885 O O . ASP A 1 365 ? -12.046 -3.367 20.326 1.00 94.00 365 ASP A O 1
ATOM 2889 N N . ARG A 1 366 ? -12.615 -4.449 22.205 1.00 93.94 366 ARG A N 1
ATOM 2890 C CA . ARG A 1 366 ? -11.317 -5.131 22.270 1.00 93.94 366 ARG A CA 1
ATOM 2891 C C . ARG A 1 366 ? -11.381 -6.341 21.329 1.00 93.94 366 ARG A C 1
ATOM 2893 O O . ARG A 1 366 ? -12.392 -7.042 21.335 1.00 93.94 366 ARG A O 1
ATOM 2900 N N . PRO A 1 367 ? -10.319 -6.661 20.566 1.00 95.44 367 PRO A N 1
ATOM 2901 C CA . PRO A 1 367 ? -10.363 -7.768 19.603 1.00 95.44 367 PRO A CA 1
ATOM 2902 C C . PRO A 1 367 ? -10.775 -9.116 20.221 1.00 95.44 367 PRO A C 1
ATOM 2904 O O . PRO A 1 367 ? -11.500 -9.898 19.609 1.00 95.44 367 PRO A O 1
ATOM 2907 N N . ARG A 1 368 ? -10.390 -9.373 21.476 1.00 93.94 368 ARG A N 1
ATOM 2908 C CA . ARG A 1 368 ? -10.779 -10.595 22.198 1.00 93.94 368 ARG A CA 1
ATOM 2909 C C . ARG A 1 368 ? -12.290 -10.700 22.466 1.00 93.94 368 ARG A C 1
ATOM 2911 O O . ARG A 1 368 ? -12.808 -11.806 22.535 1.00 93.94 368 ARG A O 1
ATOM 2918 N N . ASP A 1 369 ? -13.000 -9.574 22.556 1.00 93.12 369 ASP A N 1
ATOM 2919 C CA . ASP A 1 369 ? -14.430 -9.527 22.895 1.00 93.12 369 ASP A CA 1
ATOM 2920 C C . ASP A 1 369 ? -15.334 -9.781 21.677 1.00 93.12 369 ASP A C 1
ATOM 2922 O O . ASP A 1 369 ? -16.540 -9.983 21.813 1.00 93.12 369 ASP A O 1
ATOM 2926 N N . ARG A 1 370 ? -14.752 -9.846 20.472 1.00 94.75 370 ARG A N 1
ATOM 2927 C CA . ARG A 1 370 ? -15.429 -10.263 19.234 1.00 94.75 370 ARG A CA 1
ATOM 2928 C C . ARG A 1 370 ? -14.688 -11.446 18.589 1.00 94.75 370 ARG A C 1
ATOM 2930 O O . ARG A 1 370 ? -14.080 -11.274 17.529 1.00 94.75 370 ARG A O 1
ATOM 2937 N N . PRO A 1 371 ? -14.745 -12.661 19.182 1.00 95.44 371 PRO A N 1
ATOM 2938 C CA . PRO A 1 371 ? -13.930 -13.800 18.751 1.00 95.44 371 PRO A CA 1
ATOM 2939 C C . PRO A 1 371 ? -14.090 -14.172 17.278 1.00 95.44 371 PRO A C 1
ATOM 2941 O O . PRO A 1 371 ? -13.102 -14.488 16.627 1.00 95.44 371 PRO A O 1
ATOM 2944 N N . LEU A 1 372 ? -15.313 -14.117 16.738 1.00 95.94 372 LEU A N 1
ATOM 2945 C CA . LEU A 1 372 ? -15.568 -14.473 15.339 1.00 95.94 372 LEU A CA 1
ATOM 2946 C C . LEU A 1 372 ? -14.908 -13.485 14.369 1.00 95.94 372 LEU A C 1
ATOM 2948 O O . LEU A 1 372 ? -14.191 -13.909 13.470 1.00 95.94 372 LEU A O 1
ATOM 2952 N N . ARG A 1 373 ? -15.096 -12.174 14.573 1.00 97.00 373 ARG A N 1
ATOM 2953 C CA . ARG A 1 373 ? -14.461 -11.146 13.734 1.00 97.00 373 ARG A CA 1
ATOM 2954 C C . ARG A 1 373 ? -12.942 -11.260 13.790 1.00 97.00 373 ARG A C 1
ATOM 2956 O O . ARG A 1 373 ? -12.285 -11.256 12.755 1.00 97.00 373 ARG A O 1
ATOM 2963 N N . THR A 1 374 ? -12.389 -11.411 14.989 1.00 98.00 374 THR A N 1
ATOM 2964 C CA . THR A 1 374 ? -10.940 -11.524 15.175 1.00 98.00 374 THR A CA 1
ATOM 2965 C C . THR A 1 374 ? -10.375 -12.795 14.546 1.00 98.00 374 THR A C 1
ATOM 2967 O O . THR A 1 374 ? -9.322 -12.741 13.918 1.00 98.00 374 THR A O 1
ATOM 2970 N N . ALA A 1 375 ? -11.097 -13.913 14.621 1.00 98.25 375 ALA A N 1
ATOM 2971 C CA . ALA A 1 375 ? -10.724 -15.147 13.941 1.00 98.25 375 ALA A CA 1
ATOM 2972 C C . ALA A 1 375 ? -10.729 -15.010 12.413 1.00 98.25 375 ALA A C 1
ATOM 2974 O O . ALA A 1 375 ? -9.773 -15.429 11.769 1.00 98.25 375 ALA A O 1
ATOM 2975 N N . LEU A 1 376 ? -11.767 -14.393 11.837 1.00 98.06 376 LEU A N 1
ATOM 2976 C CA . LEU A 1 376 ? -11.867 -14.182 10.389 1.00 98.06 376 LEU A CA 1
ATOM 2977 C C . LEU A 1 376 ? -10.771 -13.243 9.874 1.00 98.06 376 LEU A C 1
ATOM 2979 O O . LEU A 1 376 ? -10.134 -13.545 8.869 1.00 98.06 376 LEU A O 1
ATOM 2983 N N . GLY A 1 377 ? -10.490 -12.152 10.594 1.00 97.81 377 GLY A N 1
ATOM 2984 C CA . GLY A 1 377 ? -9.378 -11.261 10.254 1.00 97.81 377 GLY A CA 1
ATOM 2985 C C . GLY A 1 377 ? -8.022 -11.960 10.341 1.00 97.81 377 GLY A C 1
ATOM 2986 O O . GLY A 1 377 ? -7.200 -11.814 9.443 1.00 97.81 377 GLY A O 1
ATOM 2987 N N . ALA A 1 378 ? -7.790 -12.765 11.381 1.00 98.50 378 ALA A N 1
ATOM 2988 C CA . ALA A 1 378 ? -6.547 -13.522 11.517 1.00 98.50 378 ALA A CA 1
ATOM 2989 C C . ALA A 1 378 ? -6.393 -14.605 10.436 1.00 98.50 378 ALA A C 1
ATOM 2991 O O . ALA A 1 378 ? -5.297 -14.787 9.914 1.00 98.50 378 ALA A O 1
ATOM 2992 N N . ALA A 1 379 ? -7.481 -15.284 10.061 1.00 98.50 379 ALA A N 1
ATOM 2993 C CA . ALA A 1 379 ? -7.495 -16.235 8.953 1.00 98.50 379 ALA A CA 1
ATOM 2994 C C . ALA A 1 379 ? -7.157 -15.548 7.618 1.00 98.50 379 ALA A C 1
ATOM 2996 O O . ALA A 1 379 ? -6.320 -16.044 6.867 1.00 98.50 379 ALA A O 1
ATOM 2997 N N . ALA A 1 380 ? -7.743 -14.375 7.350 1.00 98.00 380 ALA A N 1
ATOM 2998 C CA . ALA A 1 380 ? -7.441 -13.588 6.156 1.00 98.00 380 ALA A CA 1
ATOM 2999 C C . ALA A 1 380 ? -5.967 -13.148 6.113 1.00 98.00 380 ALA A C 1
ATOM 3001 O O . ALA A 1 380 ? -5.317 -13.292 5.079 1.00 98.00 380 ALA A O 1
ATOM 3002 N N . ILE A 1 381 ? -5.413 -12.687 7.242 1.00 98.12 381 ILE A N 1
ATOM 3003 C CA . ILE A 1 381 ? -3.987 -12.341 7.350 1.00 98.12 381 ILE A CA 1
ATOM 3004 C C . ILE A 1 381 ? -3.105 -13.574 7.131 1.00 98.12 381 ILE A C 1
ATOM 3006 O O . ILE A 1 381 ? -2.102 -13.476 6.434 1.00 98.12 381 ILE A O 1
ATOM 3010 N N . ALA A 1 382 ? -3.467 -14.741 7.669 1.00 98.44 382 ALA A N 1
ATOM 3011 C CA . ALA A 1 382 ? -2.711 -15.971 7.443 1.00 98.44 382 ALA A CA 1
ATOM 3012 C C . ALA A 1 382 ? -2.684 -16.363 5.957 1.00 98.44 382 ALA A C 1
ATOM 3014 O O . ALA A 1 382 ? -1.626 -16.710 5.441 1.00 98.44 382 ALA A O 1
ATOM 3015 N N . GLY A 1 383 ? -3.816 -16.248 5.255 1.00 97.94 383 GLY A N 1
ATOM 3016 C CA . GLY A 1 383 ? -3.879 -16.483 3.809 1.00 97.94 383 GLY A CA 1
ATOM 3017 C C . GLY A 1 383 ? -3.035 -15.476 3.028 1.00 97.94 383 GLY A C 1
ATOM 3018 O O . GLY A 1 383 ? -2.260 -15.864 2.160 1.00 97.94 383 GLY A O 1
ATOM 3019 N N . PHE A 1 384 ? -3.116 -14.195 3.396 1.00 97.38 384 PHE A N 1
ATOM 3020 C CA . PHE A 1 384 ? -2.268 -13.142 2.838 1.00 97.38 384 PHE A CA 1
ATOM 3021 C C . PHE A 1 384 ? -0.775 -13.437 3.038 1.00 97.38 384 PHE A C 1
ATOM 3023 O O . PHE A 1 384 ? -0.013 -13.337 2.085 1.00 97.38 384 PHE A O 1
ATOM 3030 N N . VAL A 1 385 ? -0.357 -13.879 4.229 1.00 97.25 385 VAL A N 1
ATOM 3031 C CA . VAL A 1 385 ? 1.038 -14.259 4.513 1.00 97.25 385 VAL A CA 1
ATOM 3032 C C . VAL A 1 385 ? 1.486 -15.443 3.657 1.00 97.25 385 VAL A C 1
ATOM 3034 O O . VAL A 1 385 ? 2.591 -15.399 3.127 1.00 97.25 385 VAL A O 1
ATOM 3037 N N . VAL A 1 386 ? 0.648 -16.468 3.462 1.00 97.81 386 VAL A N 1
ATOM 3038 C CA . VAL A 1 386 ? 0.984 -17.573 2.542 1.00 97.81 386 VAL A CA 1
ATOM 3039 C C . VAL A 1 386 ? 1.214 -17.048 1.126 1.00 97.81 386 VAL A C 1
ATOM 3041 O O . VAL A 1 386 ? 2.178 -17.448 0.483 1.00 97.81 386 VAL A O 1
ATOM 3044 N N . LEU A 1 387 ? 0.375 -16.123 0.653 1.00 97.38 387 LEU A N 1
ATOM 3045 C CA . LEU A 1 387 ? 0.556 -15.514 -0.663 1.00 97.38 387 LEU A CA 1
ATOM 3046 C C . LEU A 1 387 ? 1.811 -14.638 -0.744 1.00 97.38 387 LEU A C 1
ATOM 3048 O O . LEU A 1 387 ? 2.459 -14.634 -1.782 1.00 97.38 387 LEU A O 1
ATOM 3052 N N . LEU A 1 388 ? 2.184 -13.928 0.326 1.00 95.56 388 LEU A N 1
ATOM 3053 C CA . LEU A 1 388 ? 3.454 -13.196 0.366 1.00 95.56 388 LEU A CA 1
ATOM 3054 C C . LEU A 1 388 ? 4.646 -14.144 0.219 1.00 95.56 388 LEU A C 1
ATOM 3056 O O . LEU A 1 388 ? 5.526 -13.880 -0.592 1.00 95.56 388 LEU A O 1
ATOM 3060 N N . LEU A 1 389 ? 4.645 -15.252 0.969 1.00 94.19 389 LEU A N 1
ATOM 3061 C CA . LEU A 1 389 ? 5.705 -16.259 0.907 1.00 94.19 389 LEU A CA 1
ATOM 3062 C C . LEU A 1 389 ? 5.789 -16.885 -0.490 1.00 94.19 389 LEU A C 1
ATOM 3064 O O . LEU A 1 389 ? 6.867 -16.898 -1.077 1.00 94.19 389 LEU A O 1
ATOM 3068 N N . ALA A 1 390 ? 4.646 -17.281 -1.056 1.00 95.25 390 ALA A N 1
ATOM 3069 C CA . ALA A 1 390 ? 4.572 -17.831 -2.406 1.00 95.25 390 ALA A CA 1
ATOM 3070 C C . ALA A 1 390 ? 5.021 -16.827 -3.480 1.00 95.25 390 ALA A C 1
ATOM 3072 O O . ALA A 1 390 ? 5.638 -17.204 -4.474 1.00 95.25 390 ALA A O 1
ATOM 3073 N N . GLY A 1 391 ? 4.742 -15.534 -3.285 1.00 93.44 391 GLY A N 1
ATOM 3074 C CA . GLY A 1 391 ? 5.214 -14.453 -4.154 1.00 93.44 391 GLY A CA 1
ATOM 3075 C C . GLY A 1 391 ? 6.738 -14.349 -4.220 1.00 93.44 391 GLY A C 1
ATOM 3076 O O . GLY A 1 391 ? 7.263 -13.826 -5.200 1.00 93.44 391 GLY A O 1
ATOM 3077 N N . SER A 1 392 ? 7.426 -14.897 -3.216 1.00 92.00 392 SER A N 1
ATOM 3078 C CA . SER A 1 392 ? 8.881 -14.962 -3.111 1.00 92.00 392 SER A CA 1
ATOM 3079 C C . SER A 1 392 ? 9.444 -16.396 -3.068 1.00 92.00 392 SER A C 1
ATOM 3081 O O . SER A 1 392 ? 10.557 -16.597 -2.576 1.00 92.00 392 SER A O 1
ATOM 3083 N N . ASP A 1 393 ? 8.688 -17.395 -3.558 1.00 91.38 393 ASP A N 1
ATOM 3084 C CA . ASP A 1 393 ? 9.052 -18.830 -3.521 1.00 91.38 393 ASP A CA 1
ATOM 3085 C C . ASP A 1 393 ? 10.433 -19.126 -4.149 1.00 91.38 393 ASP A C 1
ATOM 3087 O O . ASP A 1 393 ? 11.217 -19.923 -3.625 1.00 91.38 393 ASP A O 1
ATOM 3091 N N . ASP A 1 394 ? 10.772 -18.403 -5.214 1.00 89.00 394 ASP A N 1
ATOM 3092 C CA . ASP A 1 394 ? 12.056 -18.425 -5.912 1.00 89.00 394 ASP A CA 1
ATOM 3093 C C . ASP A 1 394 ? 13.253 -18.074 -5.020 1.00 89.00 394 ASP A C 1
ATOM 3095 O O . ASP A 1 394 ? 14.269 -18.762 -5.092 1.00 89.00 394 ASP A O 1
ATOM 3099 N N . VAL A 1 395 ? 13.139 -17.081 -4.132 1.00 88.62 395 VAL A N 1
ATOM 3100 C CA . VAL A 1 395 ? 14.241 -16.713 -3.223 1.00 88.62 395 VAL A CA 1
ATOM 3101 C C . VAL A 1 395 ? 14.517 -17.813 -2.203 1.00 88.62 395 VAL A C 1
ATOM 3103 O O . VAL A 1 395 ? 15.684 -18.124 -1.951 1.00 88.62 395 VAL A O 1
ATOM 3106 N N . PHE A 1 396 ? 13.482 -18.441 -1.636 1.00 84.88 396 PHE A N 1
ATOM 3107 C CA . PHE A 1 396 ? 13.667 -19.572 -0.719 1.00 84.88 396 PHE A CA 1
ATOM 3108 C C . PHE A 1 396 ? 14.327 -20.752 -1.431 1.00 84.88 396 PHE A C 1
ATOM 3110 O O . PHE A 1 396 ? 15.277 -21.335 -0.911 1.00 84.88 396 PHE A O 1
ATOM 3117 N N . VAL A 1 397 ? 13.864 -21.051 -2.645 1.00 90.38 397 VAL A N 1
ATOM 3118 C CA . VAL A 1 397 ? 14.418 -22.101 -3.502 1.00 90.38 397 VAL A CA 1
ATOM 3119 C C . VAL A 1 397 ? 15.895 -21.873 -3.788 1.00 90.38 397 VAL A C 1
ATOM 3121 O O . VAL A 1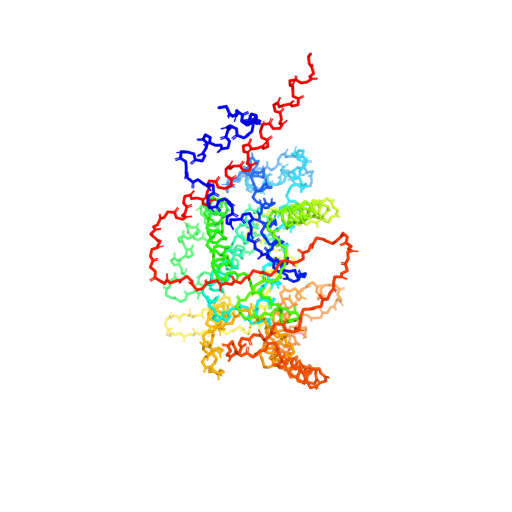 397 ? 16.690 -22.781 -3.567 1.00 90.38 397 VAL A O 1
ATOM 3124 N N . THR A 1 398 ? 16.288 -20.663 -4.192 1.00 89.06 398 THR A N 1
ATOM 3125 C CA . THR A 1 398 ? 17.696 -20.364 -4.487 1.00 89.06 398 THR A CA 1
ATOM 3126 C C . THR A 1 398 ? 18.569 -20.284 -3.236 1.00 89.06 398 THR A C 1
ATOM 3128 O O . THR A 1 398 ? 19.734 -20.660 -3.283 1.00 89.06 398 THR A O 1
ATOM 3131 N N . THR A 1 399 ? 18.031 -19.800 -2.111 1.00 90.69 399 THR A N 1
ATOM 3132 C CA . THR A 1 399 ? 18.809 -19.596 -0.875 1.00 90.69 399 THR A CA 1
ATOM 3133 C C . THR A 1 399 ? 19.074 -20.910 -0.147 1.00 90.69 399 THR A C 1
ATOM 3135 O O . THR A 1 399 ? 20.158 -21.107 0.398 1.00 90.69 399 THR A O 1
ATOM 3138 N N . PHE A 1 400 ? 18.083 -21.802 -0.117 1.00 92.75 400 PHE A N 1
ATOM 3139 C CA . PHE A 1 400 ? 18.153 -23.068 0.614 1.00 92.75 400 PHE A CA 1
ATOM 3140 C C . PHE A 1 400 ? 18.388 -24.287 -0.284 1.00 92.75 400 PHE A C 1
ATOM 3142 O O . PHE A 1 400 ? 18.373 -25.408 0.221 1.00 92.75 400 PHE A O 1
ATOM 3149 N N . ASP A 1 401 ? 18.604 -24.072 -1.586 1.00 92.44 401 ASP A N 1
ATOM 3150 C CA . ASP A 1 401 ? 18.776 -25.126 -2.594 1.00 92.44 401 ASP A CA 1
ATOM 3151 C C . ASP A 1 401 ? 17.617 -26.143 -2.579 1.00 92.44 401 ASP A C 1
ATOM 3153 O O . ASP A 1 401 ? 17.785 -27.364 -2.569 1.00 92.44 401 ASP A O 1
ATOM 3157 N N . TRP A 1 402 ? 16.388 -25.627 -2.488 1.00 94.06 402 TRP A N 1
ATOM 3158 C CA . TRP A 1 402 ? 15.171 -26.440 -2.468 1.00 94.06 402 TRP A CA 1
ATOM 3159 C C . TRP A 1 402 ? 14.598 -26.624 -3.869 1.00 94.06 402 TRP A C 1
ATOM 3161 O O . TRP A 1 402 ? 14.737 -25.777 -4.741 1.00 94.06 402 TRP A O 1
ATOM 3171 N N . SER A 1 403 ? 13.853 -27.707 -4.091 1.00 93.81 403 SER A N 1
ATOM 3172 C CA . SER A 1 403 ? 13.095 -27.854 -5.336 1.00 93.81 403 SER A CA 1
ATOM 3173 C C . SER A 1 403 ? 11.821 -27.000 -5.305 1.00 93.81 403 SER A C 1
ATOM 3175 O O . SER A 1 403 ? 11.030 -27.082 -4.362 1.00 93.81 403 SER A O 1
ATOM 3177 N N . ILE A 1 404 ? 11.580 -26.234 -6.374 1.00 91.06 404 ILE A N 1
ATOM 3178 C CA . ILE A 1 404 ? 10.411 -25.347 -6.504 1.00 91.06 404 ILE A CA 1
ATOM 3179 C C . ILE A 1 404 ? 9.073 -26.095 -6.481 1.00 91.06 404 ILE A C 1
ATOM 3181 O O . ILE A 1 404 ? 8.094 -25.605 -5.923 1.00 91.06 404 ILE A O 1
ATOM 3185 N N . VAL A 1 405 ? 9.009 -27.302 -7.054 1.00 93.06 405 VAL A N 1
ATOM 3186 C CA . VAL A 1 405 ? 7.742 -28.040 -7.186 1.00 93.06 405 VAL A CA 1
ATOM 3187 C C . VAL A 1 405 ? 7.198 -28.484 -5.816 1.00 93.06 405 VAL A C 1
ATOM 3189 O O . VAL A 1 405 ? 6.032 -28.192 -5.532 1.00 93.06 405 VAL A O 1
ATOM 3192 N N . PRO A 1 406 ? 7.986 -29.134 -4.933 1.00 94.62 406 PRO A N 1
ATOM 3193 C CA . PRO A 1 406 ? 7.564 -29.418 -3.562 1.00 94.62 406 PRO A CA 1
ATOM 3194 C C . PRO A 1 406 ? 7.174 -28.171 -2.767 1.00 94.62 406 PRO A C 1
ATOM 3196 O O . PRO A 1 406 ? 6.119 -28.187 -2.135 1.00 94.62 406 PRO A O 1
ATOM 3199 N N . VAL A 1 407 ? 7.975 -27.099 -2.831 1.00 94.56 407 VAL A N 1
ATOM 3200 C CA . VAL A 1 407 ? 7.701 -25.837 -2.117 1.00 94.56 407 VAL A CA 1
ATOM 3201 C C . VAL A 1 407 ? 6.328 -25.299 -2.510 1.00 94.56 407 VAL A C 1
ATOM 3203 O O . VAL A 1 407 ? 5.452 -25.150 -1.658 1.00 94.56 407 VAL A O 1
ATOM 3206 N N . ARG A 1 408 ? 6.078 -25.148 -3.813 1.00 93.62 408 ARG A N 1
ATOM 3207 C CA . ARG A 1 408 ? 4.813 -24.607 -4.316 1.00 93.62 408 ARG A CA 1
ATOM 3208 C C . ARG A 1 408 ? 3.611 -25.505 -4.006 1.00 93.62 408 ARG A C 1
ATOM 3210 O O . ARG A 1 408 ? 2.508 -25.019 -3.761 1.00 93.62 408 ARG A O 1
ATOM 3217 N N . ASN A 1 409 ? 3.791 -26.826 -3.987 1.00 94.69 409 ASN A N 1
ATOM 3218 C CA . ASN A 1 409 ? 2.729 -27.752 -3.582 1.00 94.69 409 ASN A CA 1
ATOM 3219 C C . ASN A 1 409 ? 2.390 -27.626 -2.091 1.00 94.69 409 ASN A C 1
ATOM 3221 O O . ASN A 1 409 ? 1.211 -27.648 -1.735 1.00 94.69 409 ASN A O 1
ATOM 3225 N N . VAL A 1 410 ? 3.394 -27.451 -1.228 1.00 95.94 410 VAL A N 1
ATOM 3226 C CA . VAL A 1 410 ? 3.175 -27.174 0.198 1.00 95.94 410 VAL A CA 1
ATOM 3227 C C . VAL A 1 410 ? 2.437 -25.850 0.372 1.00 95.94 410 VAL A C 1
ATOM 3229 O O . VAL A 1 410 ? 1.439 -25.807 1.085 1.00 95.94 410 VAL A O 1
ATOM 3232 N N . GLU A 1 411 ? 2.849 -24.793 -0.323 1.00 96.69 411 GLU A N 1
ATOM 3233 C CA . GLU A 1 411 ? 2.192 -23.482 -0.261 1.00 96.69 411 GLU A CA 1
ATOM 3234 C C . GLU A 1 411 ? 0.732 -23.531 -0.730 1.00 96.69 411 GLU A C 1
ATOM 3236 O O . GLU A 1 411 ? -0.137 -22.951 -0.080 1.00 96.69 411 GLU A O 1
ATOM 3241 N N . ARG A 1 412 ? 0.423 -24.293 -1.791 1.00 96.06 412 ARG A N 1
ATOM 3242 C CA . ARG A 1 412 ? -0.965 -24.542 -2.230 1.00 96.06 412 ARG A CA 1
ATOM 3243 C C . ARG A 1 412 ? -1.809 -25.180 -1.132 1.00 96.06 412 ARG A C 1
ATOM 3245 O O . ARG A 1 412 ? -2.946 -24.767 -0.925 1.00 96.06 412 ARG A O 1
ATOM 3252 N N . VAL A 1 413 ? -1.269 -26.169 -0.419 1.00 97.44 413 VAL A N 1
ATOM 3253 C CA . VAL A 1 413 ? -1.968 -26.794 0.714 1.00 97.44 413 VAL A CA 1
ATOM 3254 C C . VAL A 1 413 ? -2.121 -25.796 1.863 1.00 97.44 413 VAL A C 1
ATOM 3256 O O . VAL A 1 413 ? -3.216 -25.649 2.411 1.00 97.44 413 VAL A O 1
ATOM 3259 N N . LEU A 1 414 ? -1.056 -25.068 2.208 1.00 97.75 414 LEU A N 1
ATOM 3260 C CA . LEU A 1 414 ? -1.066 -24.074 3.280 1.00 97.75 414 LEU A CA 1
ATOM 3261 C C . LEU A 1 414 ? -2.055 -22.940 3.015 1.00 97.75 414 LEU A C 1
ATOM 3263 O O . LEU A 1 414 ? -2.692 -22.486 3.961 1.00 97.75 414 LEU A O 1
ATOM 3267 N N . PHE A 1 415 ? -2.246 -22.529 1.761 1.00 97.19 415 PHE A N 1
ATOM 3268 C CA . PHE A 1 415 ? -3.195 -21.477 1.400 1.00 97.19 415 PHE A CA 1
ATOM 3269 C C . PHE A 1 415 ? -4.624 -21.806 1.852 1.00 97.19 415 PHE A C 1
ATOM 3271 O O . PHE A 1 415 ? -5.342 -20.919 2.307 1.00 97.19 415 PHE A O 1
ATOM 3278 N N . PHE A 1 416 ? -5.025 -23.080 1.810 1.00 96.62 416 PHE A N 1
ATOM 3279 C CA . PHE A 1 416 ? -6.341 -23.513 2.288 1.00 96.62 416 PHE A CA 1
ATOM 3280 C C . PHE A 1 416 ? -6.339 -23.919 3.766 1.00 96.62 416 PHE A C 1
ATOM 3282 O O . PHE A 1 416 ? -7.288 -23.626 4.492 1.00 96.62 416 PHE A O 1
ATOM 3289 N N . VAL A 1 417 ? -5.285 -24.593 4.233 1.00 98.25 417 VAL A N 1
ATOM 3290 C CA . VAL A 1 417 ? -5.248 -25.185 5.579 1.00 98.25 417 VAL A CA 1
ATOM 3291 C C . VAL A 1 417 ? -4.882 -24.157 6.653 1.00 98.25 417 VAL A C 1
ATOM 3293 O O . VAL A 1 417 ? -5.529 -24.106 7.701 1.00 98.25 417 VAL A O 1
ATOM 3296 N N . LEU A 1 418 ? -3.869 -23.318 6.417 1.00 98.31 418 LEU A N 1
ATOM 3297 C CA . LEU A 1 418 ? -3.347 -22.404 7.433 1.00 98.31 418 LEU A CA 1
ATOM 3298 C C . LEU A 1 418 ? -4.382 -21.361 7.889 1.00 98.31 418 LEU A C 1
ATOM 3300 O O . LEU A 1 418 ? -4.526 -21.202 9.104 1.00 98.31 418 LEU A O 1
ATOM 3304 N N . PRO A 1 419 ? -5.159 -20.701 7.002 1.00 98.50 419 PRO A N 1
ATOM 3305 C CA . PRO A 1 419 ? -6.217 -19.783 7.429 1.00 98.50 419 PRO A CA 1
ATOM 3306 C C . PRO A 1 419 ? -7.240 -20.428 8.361 1.00 98.50 419 PRO A C 1
ATOM 3308 O O . PRO A 1 419 ? -7.645 -19.818 9.350 1.00 98.50 419 PRO A O 1
ATOM 3311 N N . VAL A 1 420 ? -7.627 -21.678 8.085 1.00 98.38 420 VAL A N 1
ATOM 3312 C CA . VAL A 1 420 ? -8.589 -22.423 8.907 1.00 98.38 420 VAL A CA 1
ATOM 3313 C C . VAL A 1 420 ? -8.000 -22.714 10.285 1.00 98.38 420 VAL A C 1
ATOM 3315 O O . VAL A 1 420 ? -8.640 -22.429 11.298 1.00 98.38 420 VAL A O 1
ATOM 3318 N N . LEU A 1 421 ? -6.765 -23.222 10.344 1.00 98.50 421 LEU A N 1
ATOM 3319 C CA . LEU A 1 421 ? -6.092 -23.525 11.611 1.00 98.50 421 LEU A CA 1
ATOM 3320 C C . LEU A 1 421 ? -5.873 -22.267 12.462 1.00 98.50 421 LEU A C 1
ATOM 3322 O O . LEU A 1 421 ? -6.190 -22.267 13.654 1.00 98.50 421 LEU A O 1
ATOM 3326 N N . VAL A 1 422 ? -5.386 -21.183 11.851 1.00 98.62 422 VAL A N 1
ATOM 3327 C CA . VAL A 1 422 ? -5.179 -19.897 12.532 1.00 98.62 422 VAL A CA 1
ATOM 3328 C C . VAL A 1 422 ? -6.510 -19.323 13.007 1.00 98.62 422 VAL A C 1
ATOM 3330 O O . VAL A 1 422 ? -6.616 -18.919 14.164 1.00 98.62 422 VAL A O 1
ATOM 3333 N N . GLY A 1 423 ? -7.546 -19.338 12.166 1.00 98.31 423 GLY A N 1
ATOM 3334 C CA . GLY A 1 423 ? -8.881 -18.870 12.532 1.00 98.31 423 GLY A CA 1
ATOM 3335 C C . GLY A 1 423 ? -9.451 -19.618 13.739 1.00 98.31 423 GLY A C 1
ATOM 3336 O O . GLY A 1 423 ? -9.893 -18.988 14.699 1.00 98.31 423 GLY A O 1
ATOM 3337 N N . LEU A 1 424 ? -9.383 -20.953 13.747 1.00 98.44 424 LEU A N 1
ATOM 3338 C CA . LEU A 1 424 ? -9.845 -21.775 14.873 1.00 98.44 424 LEU A CA 1
ATOM 3339 C C . LEU A 1 424 ? -9.038 -21.514 16.154 1.00 98.44 424 LEU A C 1
ATOM 3341 O O . LEU A 1 424 ? -9.621 -21.365 17.233 1.00 98.44 424 LEU A O 1
ATOM 3345 N N . GLY A 1 425 ? -7.710 -21.417 16.039 1.00 98.44 425 GLY A N 1
ATOM 3346 C CA . GLY A 1 425 ? -6.822 -21.117 17.161 1.00 98.44 425 GLY A CA 1
ATOM 3347 C C . GLY A 1 425 ? -7.101 -19.744 17.773 1.00 98.44 425 GLY A C 1
ATOM 3348 O O . GLY A 1 425 ? -7.274 -19.625 18.988 1.00 98.44 425 GLY A O 1
ATOM 3349 N N . VAL A 1 426 ? -7.230 -18.713 16.936 1.00 98.31 426 VAL A N 1
ATOM 3350 C CA . VAL A 1 426 ? -7.527 -17.340 17.367 1.00 98.31 426 VAL A CA 1
ATOM 3351 C C . VAL A 1 426 ? -8.940 -17.222 17.926 1.00 98.31 426 VAL A C 1
ATOM 3353 O O . VAL A 1 426 ? -9.130 -16.553 18.940 1.00 98.31 426 VAL A O 1
ATOM 3356 N N . TRP A 1 427 ? -9.926 -17.902 17.338 1.00 98.25 427 TRP A N 1
ATOM 3357 C CA . TRP A 1 427 ? -11.283 -17.951 17.884 1.00 98.25 427 TRP A CA 1
ATOM 3358 C C . TRP A 1 427 ? -11.291 -18.506 19.310 1.00 98.25 427 TRP A C 1
ATOM 3360 O O . TRP A 1 427 ? -11.877 -17.900 20.213 1.00 98.25 427 TRP A O 1
ATOM 3370 N N . LYS A 1 428 ? -10.602 -19.636 19.525 1.00 97.94 428 LYS A N 1
ATOM 3371 C CA . LYS A 1 428 ? -10.462 -20.249 20.848 1.00 97.94 428 LYS A CA 1
ATOM 3372 C C . LYS A 1 428 ? -9.748 -19.307 21.816 1.00 97.94 428 LYS A C 1
ATOM 3374 O O . LYS A 1 428 ? -10.275 -19.048 22.894 1.00 97.94 428 LYS A O 1
ATOM 3379 N N . ALA A 1 429 ? -8.604 -18.754 21.418 1.00 97.50 429 ALA A N 1
ATOM 3380 C CA . ALA A 1 429 ? -7.823 -17.846 22.252 1.00 97.50 429 ALA A CA 1
ATOM 3381 C C . ALA A 1 429 ? -8.618 -16.589 22.643 1.00 97.50 429 ALA A C 1
ATOM 3383 O O . ALA A 1 429 ? -8.662 -16.230 23.816 1.00 97.50 429 ALA A O 1
ATOM 3384 N N . ALA A 1 430 ? -9.305 -15.950 21.693 1.00 96.38 430 ALA A N 1
ATOM 3385 C CA . ALA A 1 430 ? -10.139 -14.779 21.952 1.00 96.38 430 ALA A CA 1
ATOM 3386 C C . ALA A 1 430 ? -11.279 -15.100 22.930 1.00 96.38 430 ALA A C 1
ATOM 3388 O O . ALA A 1 430 ? -11.507 -14.352 23.880 1.00 96.38 430 ALA A O 1
ATOM 3389 N N . ARG A 1 431 ? -11.952 -16.244 22.750 1.00 95.88 431 ARG A N 1
ATOM 3390 C CA . ARG A 1 431 ? -13.018 -16.698 23.651 1.00 95.88 431 ARG A CA 1
ATOM 3391 C C . ARG A 1 431 ? -12.502 -16.978 25.062 1.00 95.88 431 ARG A C 1
ATOM 3393 O O . ARG A 1 431 ? -13.156 -16.592 26.027 1.00 95.88 431 ARG A O 1
ATOM 3400 N N . ASP A 1 432 ? -11.357 -17.642 25.182 1.00 96.12 432 ASP A N 1
ATOM 3401 C CA . ASP A 1 432 ? -10.754 -17.973 26.474 1.00 96.12 432 ASP A CA 1
ATOM 3402 C C . ASP A 1 432 ? -10.259 -16.700 27.191 1.00 96.12 432 ASP A C 1
ATOM 3404 O O . ASP A 1 432 ? -10.528 -16.523 28.378 1.00 96.12 432 ASP A O 1
ATOM 3408 N N . LEU A 1 433 ? -9.668 -15.746 26.461 1.00 95.62 433 LEU A N 1
ATOM 3409 C CA . LEU A 1 433 ? -9.279 -14.432 26.991 1.00 95.62 433 LEU A CA 1
ATOM 3410 C C . LEU A 1 433 ? -10.482 -13.589 27.436 1.00 95.62 433 LEU A C 1
ATOM 3412 O O . LEU A 1 433 ? -10.427 -12.958 28.487 1.00 95.62 433 LEU A O 1
ATOM 3416 N N . SER A 1 434 ? -11.567 -13.576 26.659 1.00 92.25 434 SER A N 1
ATOM 3417 C CA . SER A 1 434 ? -12.790 -12.844 27.017 1.00 92.25 434 SER A CA 1
ATOM 3418 C C . SER A 1 434 ? -13.502 -13.467 28.227 1.00 92.25 434 SER A C 1
ATOM 3420 O O . SER A 1 434 ? -14.140 -12.766 29.002 1.00 92.25 434 SER A O 1
ATOM 3422 N N . ARG A 1 435 ? -13.361 -14.781 28.447 1.00 91.81 435 ARG A N 1
ATOM 3423 C CA . ARG A 1 435 ? -13.842 -15.448 29.670 1.00 91.81 435 ARG A CA 1
ATOM 3424 C C . ARG A 1 435 ? -12.989 -15.128 30.893 1.00 91.81 435 ARG A C 1
ATOM 3426 O O . ARG A 1 435 ? -13.544 -14.975 31.975 1.00 91.81 435 ARG A O 1
ATOM 3433 N N . ALA A 1 436 ? -11.670 -15.069 30.721 1.00 92.56 436 ALA A N 1
ATOM 3434 C CA . ALA A 1 436 ? -10.735 -14.769 31.802 1.00 92.56 436 ALA A CA 1
ATOM 3435 C C . ALA A 1 436 ? -10.835 -13.309 32.272 1.00 92.56 436 ALA A C 1
ATOM 3437 O O . ALA A 1 436 ? -10.675 -13.037 33.458 1.00 92.56 436 ALA A O 1
ATOM 3438 N N . ASP A 1 437 ? -11.125 -12.384 31.355 1.00 87.44 437 ASP A N 1
ATOM 3439 C CA . ASP A 1 437 ? -11.272 -10.954 31.640 1.00 87.44 437 ASP A CA 1
ATOM 3440 C C . ASP A 1 437 ? -12.515 -10.392 30.916 1.00 87.44 437 ASP A C 1
ATOM 3442 O O . ASP A 1 437 ? -12.391 -9.818 29.820 1.00 87.44 437 ASP A O 1
ATOM 3446 N N . PRO A 1 438 ? -13.719 -10.621 31.491 1.00 81.06 438 PRO A N 1
ATOM 3447 C CA . PRO A 1 438 ? -14.990 -10.244 30.885 1.00 81.06 438 PRO A CA 1
ATOM 3448 C C . PRO A 1 438 ? -15.119 -8.737 30.631 1.00 81.06 438 PRO A C 1
ATOM 3450 O O . PRO A 1 438 ? -14.592 -7.935 31.403 1.00 81.06 438 PRO A O 1
ATOM 3453 N N . PRO A 1 439 ? -15.878 -8.319 29.601 1.00 72.00 439 PRO A N 1
ATOM 3454 C CA . PRO A 1 439 ? -16.097 -6.905 29.317 1.00 72.00 439 PRO A CA 1
ATOM 3455 C C . PRO A 1 439 ? -16.723 -6.179 30.516 1.00 72.00 439 PRO A C 1
ATOM 3457 O O . PRO A 1 439 ? -17.708 -6.653 31.092 1.00 72.00 439 PRO A O 1
ATOM 3460 N N . ASP A 1 440 ? -16.185 -5.008 30.867 1.00 65.88 440 ASP A N 1
ATOM 3461 C CA . ASP A 1 440 ? -16.712 -4.193 31.962 1.00 65.88 440 ASP A CA 1
ATOM 3462 C C . ASP A 1 440 ? -18.093 -3.622 31.602 1.00 65.88 440 ASP A C 1
ATOM 3464 O O . ASP A 1 440 ? -18.225 -2.616 30.895 1.00 65.88 440 ASP A O 1
ATOM 3468 N N . ARG A 1 441 ? -19.141 -4.272 32.122 1.00 55.56 441 ARG A N 1
ATOM 3469 C CA . ARG A 1 441 ? -20.549 -3.910 31.899 1.00 55.56 441 ARG A CA 1
ATOM 3470 C C . ARG A 1 441 ? -20.913 -2.518 32.425 1.00 55.56 441 ARG A C 1
ATOM 3472 O O . ARG A 1 441 ? -21.941 -1.990 32.014 1.00 55.56 441 ARG A O 1
ATOM 3479 N N . ARG A 1 442 ? -20.099 -1.902 33.294 1.00 51.03 442 ARG A N 1
ATOM 3480 C CA . ARG A 1 442 ? -20.364 -0.552 33.831 1.00 51.03 442 ARG A CA 1
ATOM 3481 C C . ARG A 1 442 ? -20.127 0.553 32.802 1.00 51.03 442 ARG A C 1
ATOM 3483 O O . ARG A 1 442 ? -20.735 1.611 32.898 1.00 51.03 442 ARG A O 1
ATOM 3490 N N . SER A 1 443 ? -19.285 0.300 31.800 1.00 47.00 443 SER A N 1
ATOM 3491 C CA . SER A 1 443 ? -18.987 1.256 30.721 1.00 47.00 443 SER A CA 1
ATOM 3492 C C . SER A 1 443 ? -20.020 1.265 29.581 1.00 47.00 443 SER A C 1
ATOM 3494 O O . SER A 1 443 ? -20.018 2.186 28.770 1.00 47.00 443 SER A O 1
ATOM 3496 N N . ALA A 1 444 ? -20.915 0.269 29.546 1.00 41.44 444 ALA A N 1
ATOM 3497 C CA . ALA A 1 444 ? -21.904 0.041 28.488 1.00 41.44 444 ALA A CA 1
ATOM 3498 C C . ALA A 1 444 ? -23.351 0.401 28.892 1.00 41.44 444 ALA A C 1
ATOM 3500 O O . ALA A 1 444 ? -24.290 0.086 28.160 1.00 41.44 444 ALA A O 1
ATOM 3501 N N . ALA A 1 445 ? -23.559 1.014 30.064 1.00 37.66 445 ALA A N 1
ATOM 3502 C CA . ALA A 1 445 ? -24.892 1.426 30.494 1.00 37.66 445 ALA A CA 1
ATOM 3503 C C . ALA A 1 445 ? -25.433 2.542 29.570 1.00 37.66 445 ALA A C 1
ATOM 3505 O O . ALA A 1 445 ? -24.735 3.541 29.368 1.00 37.66 445 ALA A O 1
ATOM 3506 N N . PRO A 1 446 ? -26.660 2.412 29.023 1.00 41.19 446 PRO A N 1
ATOM 350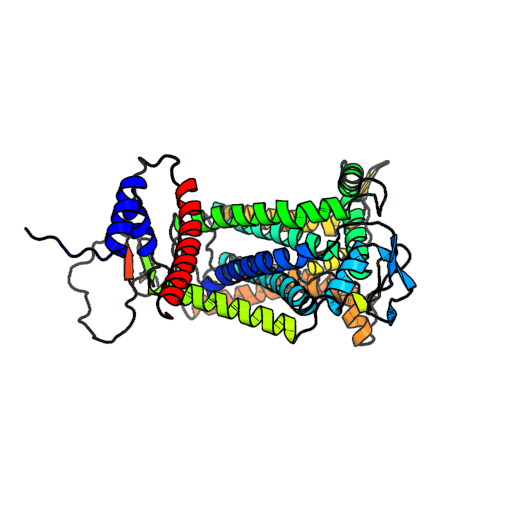7 C CA . PRO A 1 446 ? -27.322 3.509 28.330 1.00 41.19 446 PRO A CA 1
ATOM 3508 C C . PRO A 1 446 ? -27.474 4.705 29.274 1.00 41.19 446 PRO A C 1
ATOM 3510 O O . PRO A 1 446 ? -27.682 4.536 30.477 1.00 41.19 446 PRO A O 1
ATOM 3513 N N . ALA A 1 447 ? -27.401 5.918 28.730 1.00 42.66 447 ALA A N 1
ATOM 3514 C CA . ALA A 1 447 ? -27.680 7.142 29.468 1.00 42.66 447 ALA A CA 1
ATOM 3515 C C . ALA A 1 447 ? -29.167 7.198 29.869 1.00 42.66 447 ALA A C 1
ATOM 3517 O O . ALA A 1 447 ? -29.981 7.789 29.169 1.00 42.66 447 ALA A O 1
ATOM 3518 N N . SER A 1 448 ? -29.547 6.559 30.977 1.00 38.94 448 SER A N 1
ATOM 3519 C CA . SER A 1 448 ? -30.900 6.685 31.534 1.00 38.94 448 SER A CA 1
ATOM 3520 C C . SER A 1 448 ? -30.945 6.862 33.050 1.00 38.94 448 SER A C 1
ATOM 3522 O O . SER A 1 448 ? -31.989 6.640 33.652 1.00 38.94 448 SER A O 1
ATOM 3524 N N . THR A 1 449 ? -29.859 7.308 33.677 1.00 37.56 449 THR A N 1
ATOM 3525 C CA . THR A 1 449 ? -29.898 7.801 35.061 1.00 37.56 449 THR A CA 1
ATOM 3526 C C . THR A 1 449 ? -28.891 8.928 35.224 1.00 37.56 449 THR A C 1
ATOM 3528 O O . THR A 1 449 ? -27.689 8.719 35.047 1.00 37.56 449 THR A O 1
ATOM 3531 N N . GLU A 1 450 ? -29.388 10.128 35.529 1.00 33.19 450 GLU A N 1
ATOM 3532 C CA . GLU A 1 450 ? -28.564 11.245 35.990 1.00 33.19 450 GLU A CA 1
ATOM 3533 C C . GLU A 1 450 ? -27.682 10.793 37.169 1.00 33.19 450 GLU A C 1
ATOM 3535 O O . GLU A 1 450 ? -28.171 10.079 38.048 1.00 33.19 450 GLU A O 1
ATOM 3540 N N . PRO A 1 451 ? -26.396 11.181 37.226 1.00 36.09 451 PRO A N 1
ATOM 3541 C CA . PRO A 1 451 ? -25.580 10.902 38.395 1.00 36.09 451 PRO A CA 1
ATOM 3542 C C . PRO A 1 451 ? -26.021 11.810 39.546 1.00 36.09 451 PRO A C 1
ATOM 3544 O O . PRO A 1 451 ? -26.038 13.035 39.408 1.00 36.09 451 PRO A O 1
ATOM 3547 N N . THR A 1 452 ? -26.329 11.221 40.698 1.00 35.44 452 THR A N 1
ATOM 3548 C CA . THR A 1 452 ? -26.484 11.947 41.962 1.00 35.44 452 THR A CA 1
ATOM 3549 C C . THR A 1 452 ? -25.152 12.630 42.331 1.00 35.44 452 THR A C 1
ATOM 3551 O O . THR A 1 452 ? -24.095 12.050 42.077 1.00 35.44 452 THR A O 1
ATOM 3554 N N . PRO A 1 453 ? -25.140 13.826 42.956 1.00 35.69 453 PRO A N 1
ATOM 3555 C CA . PRO A 1 453 ? -23.927 14.645 43.140 1.00 35.69 453 PRO A CA 1
ATOM 3556 C C . PRO A 1 453 ? -22.832 14.091 44.080 1.00 35.69 453 PRO A C 1
ATOM 3558 O O . PRO A 1 453 ? -21.958 14.848 44.492 1.00 35.69 453 PRO A O 1
ATOM 3561 N N . ALA A 1 454 ? -22.869 12.814 44.465 1.00 34.56 454 ALA A N 1
ATOM 3562 C CA . ALA A 1 454 ? -22.070 12.277 45.570 1.00 34.56 454 ALA A CA 1
ATOM 3563 C C . ALA A 1 454 ? -20.729 11.619 45.171 1.00 34.56 454 ALA A C 1
ATOM 3565 O O . ALA A 1 454 ? -19.915 11.373 46.054 1.00 34.56 454 ALA A O 1
ATOM 3566 N N . ASP A 1 455 ? -20.451 11.386 43.882 1.00 35.59 455 ASP A N 1
ATOM 3567 C CA . ASP A 1 455 ? -19.321 10.533 43.450 1.00 35.59 455 ASP A CA 1
ATOM 3568 C C . ASP A 1 455 ? -18.111 11.282 42.840 1.00 35.59 455 ASP A C 1
ATOM 3570 O O . ASP A 1 455 ? -17.358 10.723 42.041 1.00 35.59 455 ASP A O 1
ATOM 3574 N N . ALA A 1 456 ? -17.873 12.550 43.192 1.00 31.05 456 ALA A N 1
ATOM 3575 C CA . ALA A 1 456 ? -16.659 13.255 42.760 1.00 31.05 456 ALA A CA 1
ATOM 3576 C C . ALA A 1 456 ? -15.468 12.939 43.695 1.00 31.05 456 ALA A C 1
ATOM 3578 O O . ALA A 1 456 ? -15.533 13.283 44.877 1.00 31.05 456 ALA A O 1
ATOM 3579 N N . PRO A 1 457 ? -14.356 12.341 43.216 1.00 34.81 457 PRO A N 1
ATOM 3580 C CA . PRO A 1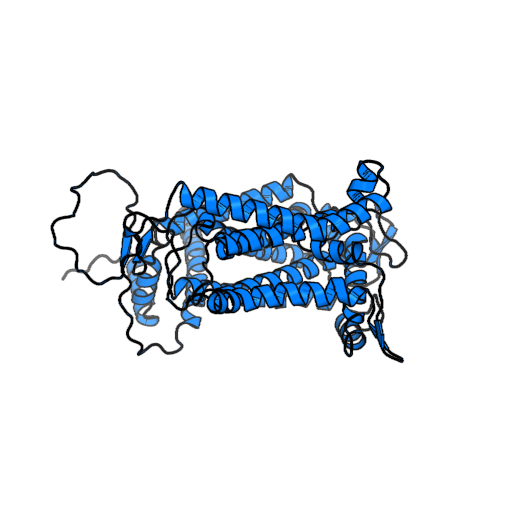 457 ? -13.167 12.191 44.041 1.00 34.81 457 PRO A CA 1
ATOM 3581 C C . PRO A 1 457 ? -12.451 13.539 44.195 1.00 34.81 457 PRO A C 1
ATOM 3583 O O . PRO A 1 457 ? -12.263 14.287 43.232 1.00 34.81 457 PRO A O 1
ATOM 3586 N N . ALA A 1 458 ? -12.062 13.833 45.436 1.00 31.77 458 ALA A N 1
ATOM 3587 C CA . ALA A 1 458 ? -11.283 15.002 45.821 1.00 31.77 458 ALA A CA 1
ATOM 3588 C C . ALA A 1 458 ? -9.846 14.942 45.269 1.00 31.77 458 ALA A C 1
ATOM 3590 O O . ALA A 1 458 ? -9.298 13.872 45.012 1.00 31.77 458 ALA A O 1
ATOM 3591 N N . GLY A 1 459 ? -9.274 16.129 45.070 1.00 33.75 459 GLY A N 1
ATOM 3592 C CA . GLY A 1 459 ? -8.108 16.396 44.234 1.00 33.75 459 GLY A CA 1
ATOM 3593 C C . GLY A 1 459 ? -6.802 15.676 44.576 1.00 33.75 459 GLY A C 1
ATOM 3594 O O . GLY A 1 459 ? -6.504 15.349 45.720 1.00 33.75 459 GLY A O 1
ATOM 3595 N N . SER A 1 460 ? -5.952 15.575 43.554 1.00 28.22 460 SER A N 1
ATOM 3596 C CA . SER A 1 460 ? -4.503 15.479 43.713 1.00 28.22 460 SER A CA 1
ATOM 3597 C C . SER A 1 460 ? -3.828 16.392 42.692 1.00 28.22 460 SER A C 1
ATOM 3599 O O . SER A 1 460 ? -3.945 16.192 41.485 1.00 28.22 460 SER A O 1
ATOM 3601 N N . SER A 1 461 ? -3.141 17.409 43.201 1.00 34.75 461 SER A N 1
ATOM 3602 C CA . SER A 1 461 ? -2.299 18.345 42.466 1.00 34.75 461 SER A CA 1
ATOM 3603 C C . SER A 1 461 ? -1.013 17.665 41.992 1.00 34.75 461 SER A C 1
ATOM 3605 O O . SER A 1 461 ? -0.191 17.248 42.807 1.00 34.75 461 SER A O 1
ATOM 3607 N N . GLY A 1 462 ? -0.816 17.609 40.681 1.00 25.53 462 GLY A N 1
ATOM 3608 C CA . GLY A 1 462 ? 0.438 17.245 40.034 1.00 25.53 462 GLY A CA 1
ATOM 3609 C C . GLY A 1 462 ? 0.376 17.695 38.581 1.00 25.53 462 GLY A C 1
ATOM 3610 O O . GLY A 1 462 ? -0.667 17.563 37.952 1.00 25.53 462 GLY A O 1
ATOM 3611 N N . VAL A 1 463 ? 1.458 18.277 38.065 1.00 33.66 463 VAL A N 1
ATOM 3612 C CA . VAL A 1 463 ? 1.557 18.801 36.694 1.00 33.66 463 VAL A CA 1
ATOM 3613 C C . VAL A 1 463 ? 1.487 17.636 35.698 1.00 33.66 463 VAL A C 1
ATOM 3615 O O . VAL A 1 463 ? 2.500 17.110 35.247 1.00 33.66 463 VAL A O 1
ATOM 3618 N N . ALA A 1 464 ? 0.272 17.207 35.382 1.00 32.03 464 ALA A N 1
ATOM 3619 C CA . ALA A 1 464 ? -0.059 16.354 34.258 1.00 32.03 464 ALA A CA 1
ATOM 3620 C C . ALA A 1 464 ? -0.856 17.212 33.273 1.00 32.03 464 ALA A C 1
ATOM 3622 O O . ALA A 1 464 ? -1.679 18.030 33.671 1.00 32.03 464 ALA A O 1
ATOM 3623 N N . ALA A 1 465 ? -0.599 17.068 31.974 1.00 39.28 465 ALA A N 1
ATOM 3624 C CA . ALA A 1 465 ? -1.494 17.626 30.969 1.00 39.28 465 ALA A CA 1
ATOM 3625 C C . ALA A 1 465 ? -2.857 16.931 31.131 1.00 39.28 465 ALA A C 1
ATOM 3627 O O . ALA A 1 465 ? -3.017 15.787 30.701 1.00 39.28 465 ALA A O 1
ATOM 3628 N N . ASP A 1 466 ? -3.781 17.587 31.834 1.00 45.00 466 ASP A N 1
ATOM 3629 C CA . ASP A 1 466 ? -5.042 16.994 32.266 1.00 45.00 466 ASP A CA 1
ATOM 3630 C C . ASP A 1 466 ? -5.848 16.520 31.057 1.00 45.00 466 ASP A C 1
ATOM 3632 O O . ASP A 1 466 ? -6.183 17.289 30.152 1.00 45.00 466 ASP A O 1
ATOM 3636 N N . ALA A 1 467 ? -6.145 15.221 31.029 1.00 56.12 467 ALA A N 1
ATOM 3637 C CA . ALA A 1 467 ? -7.049 14.659 30.042 1.00 56.12 467 ALA A CA 1
ATOM 3638 C C . ALA A 1 467 ? -8.429 15.308 30.216 1.00 56.12 467 ALA A C 1
ATOM 3640 O O . ALA A 1 467 ? -9.008 15.281 31.301 1.00 56.12 467 ALA A O 1
ATOM 3641 N N . VAL A 1 468 ? -8.968 15.881 29.142 1.00 69.88 468 VAL A N 1
ATOM 3642 C CA . VAL A 1 468 ? -10.260 16.574 29.168 1.00 69.88 468 VAL A CA 1
ATOM 3643 C C . VAL A 1 468 ? -11.330 15.645 28.609 1.00 69.88 468 VAL A C 1
ATOM 3645 O O . VAL A 1 468 ? -11.138 15.025 27.562 1.00 69.88 468 VAL A O 1
ATOM 3648 N N . ALA A 1 469 ? -12.465 15.556 29.302 1.00 64.81 469 ALA A N 1
ATOM 3649 C CA . ALA A 1 469 ? -13.661 14.894 28.797 1.00 64.81 469 ALA A CA 1
ATOM 3650 C C . ALA A 1 469 ? -14.539 15.913 28.054 1.00 64.81 469 ALA A C 1
ATOM 3652 O O . ALA A 1 469 ? -15.019 16.876 28.651 1.00 64.81 469 ALA A O 1
ATOM 3653 N N . TYR A 1 470 ? -14.765 15.696 26.759 1.00 70.56 470 TYR A N 1
ATOM 3654 C CA . TYR A 1 470 ? -15.696 16.485 25.952 1.00 70.56 470 TYR A CA 1
ATOM 3655 C C . TYR A 1 470 ? -17.013 15.721 25.784 1.00 70.56 470 TYR A C 1
ATOM 3657 O O . TYR A 1 470 ? -17.005 14.599 25.276 1.00 70.56 470 TYR A O 1
ATOM 3665 N N . ARG A 1 471 ? -18.137 16.309 26.220 1.00 65.38 471 ARG A N 1
ATOM 3666 C CA . ARG A 1 471 ? -19.487 15.746 26.040 1.00 65.38 471 ARG A CA 1
ATOM 3667 C C . ARG A 1 471 ? -20.030 16.187 24.681 1.00 65.38 471 ARG A C 1
ATOM 3669 O O . ARG A 1 471 ? -20.074 17.386 24.408 1.00 65.38 471 ARG A O 1
ATOM 3676 N N . ARG A 1 472 ? -20.469 15.244 23.846 1.00 56.44 472 ARG A N 1
ATOM 3677 C CA . ARG A 1 472 ? -21.190 15.583 22.615 1.00 56.44 472 ARG A CA 1
ATOM 3678 C C . ARG A 1 472 ? -22.565 16.126 22.991 1.00 56.44 472 ARG A C 1
ATOM 3680 O O . ARG A 1 472 ? -23.401 15.391 23.500 1.00 56.44 472 ARG A O 1
ATOM 3687 N N . HIS A 1 473 ? -22.798 17.413 22.761 1.00 40.84 473 HIS A N 1
ATOM 3688 C CA . HIS A 1 473 ? -24.163 17.929 22.726 1.00 40.84 473 HIS A CA 1
ATOM 3689 C C . HIS A 1 473 ? -24.816 17.477 21.417 1.00 40.84 473 HIS A C 1
ATOM 3691 O O . HIS A 1 473 ? -24.189 17.564 20.360 1.00 40.84 473 HIS A O 1
ATOM 3697 N N . GLU A 1 474 ? -26.057 16.992 21.486 1.00 33.16 474 GLU A N 1
ATOM 3698 C CA . GLU A 1 474 ? -26.874 16.700 20.308 1.00 33.16 474 GLU A CA 1
ATOM 3699 C C . GLU A 1 474 ? -26.975 17.959 19.439 1.00 33.16 474 GLU A C 1
ATOM 3701 O O . GLU A 1 474 ? -27.670 18.924 19.767 1.00 33.16 474 GLU A O 1
ATOM 3706 N N . VAL A 1 475 ? -26.261 17.968 18.316 1.00 31.77 475 VAL A N 1
ATOM 3707 C CA . VAL A 1 475 ? -26.498 18.949 17.262 1.00 31.77 475 VAL A CA 1
ATOM 3708 C C . VAL A 1 475 ? -27.831 18.566 16.629 1.00 31.77 475 VAL A C 1
ATOM 3710 O O . VAL A 1 475 ? -27.904 17.612 15.855 1.00 31.77 475 VAL A O 1
ATOM 3713 N N . ARG A 1 476 ? -28.900 19.286 16.991 1.00 25.64 476 ARG A N 1
ATOM 3714 C CA . ARG A 1 476 ? -30.184 19.230 16.282 1.00 25.64 476 ARG A CA 1
ATOM 3715 C C . ARG A 1 476 ? -29.920 19.388 14.784 1.00 25.64 476 ARG A C 1
ATOM 3717 O O . ARG A 1 476 ? -29.274 20.346 14.369 1.00 25.64 476 ARG A O 1
ATOM 3724 N N . HIS A 1 477 ? -30.422 18.447 13.988 1.00 31.64 477 HIS A N 1
ATOM 3725 C CA . HIS A 1 477 ? -30.415 18.519 12.531 1.00 31.64 477 HIS A CA 1
ATOM 3726 C C . HIS A 1 477 ? -31.158 19.779 12.060 1.00 31.64 477 HIS A C 1
ATOM 3728 O O . HIS A 1 477 ? -32.382 19.805 11.996 1.00 31.64 477 HIS A O 1
ATOM 3734 N N . GLY A 1 478 ? -30.401 20.824 11.749 1.00 29.67 478 GLY A N 1
ATOM 3735 C CA . GLY A 1 478 ? -30.875 22.073 11.169 1.00 29.67 478 GLY A CA 1
ATOM 3736 C C . GLY A 1 478 ? -29.704 23.046 11.115 1.00 29.67 478 GLY A C 1
ATOM 3737 O O . GLY A 1 478 ? -29.078 23.294 12.135 1.00 29.67 478 GLY A O 1
ATOM 3738 N N . ASP A 1 479 ? -29.396 23.554 9.928 1.00 30.91 479 ASP A N 1
ATOM 3739 C CA . ASP A 1 479 ? -28.393 24.589 9.646 1.00 30.91 479 ASP A CA 1
ATOM 3740 C C . ASP A 1 479 ? -26.908 24.185 9.660 1.00 30.91 479 ASP A C 1
ATOM 3742 O O . ASP A 1 479 ? -26.159 24.370 10.618 1.00 30.91 479 ASP A O 1
ATOM 3746 N N . SER A 1 480 ? -26.424 23.725 8.504 1.00 33.56 480 SER A N 1
ATOM 3747 C CA . SER A 1 480 ? -25.120 24.162 7.969 1.00 33.56 480 SER A CA 1
ATOM 3748 C C . SER A 1 480 ? -24.973 23.756 6.499 1.00 33.56 480 SER A C 1
ATOM 3750 O O . SER A 1 480 ? -24.675 22.610 6.169 1.00 33.56 480 SER A O 1
ATOM 3752 N N . GLY A 1 481 ? -25.210 24.727 5.612 1.00 28.05 481 GLY A N 1
ATOM 3753 C CA . GLY A 1 481 ? -24.883 24.659 4.187 1.00 28.05 481 GLY A CA 1
ATOM 3754 C C . GLY A 1 481 ? -23.370 24.772 3.894 1.00 28.05 481 GLY A C 1
ATOM 3755 O O . GLY A 1 481 ? -22.549 24.760 4.812 1.00 28.05 481 GLY A O 1
ATOM 3756 N N . PRO A 1 482 ? -22.979 24.876 2.610 1.00 33.19 482 PRO A N 1
ATOM 3757 C CA . PRO A 1 482 ? -21.694 24.418 2.070 1.00 33.19 482 PRO A CA 1
ATOM 3758 C C . PRO A 1 482 ? -20.542 25.434 2.212 1.00 33.19 482 PRO A C 1
ATOM 3760 O O . PRO A 1 482 ? -19.932 25.837 1.227 1.00 33.19 482 PRO A O 1
ATOM 3763 N N . THR A 1 483 ? -20.199 25.847 3.434 1.00 37.62 483 THR A N 1
ATOM 3764 C CA . THR A 1 483 ? -19.036 26.727 3.706 1.00 37.62 483 THR A CA 1
ATOM 3765 C C . THR A 1 483 ? -17.797 25.983 4.225 1.00 37.62 483 THR A C 1
ATOM 3767 O O . THR A 1 483 ? -16.766 26.589 4.508 1.00 37.62 483 THR A O 1
ATOM 3770 N N . THR A 1 484 ? -17.852 24.654 4.321 1.00 48.53 484 THR A N 1
ATOM 3771 C CA . THR A 1 484 ? -16.869 23.839 5.054 1.00 48.53 484 THR A CA 1
ATOM 3772 C C . THR A 1 484 ? -15.622 23.439 4.259 1.00 48.53 484 THR A C 1
ATOM 3774 O O . THR A 1 484 ? -14.595 23.149 4.868 1.00 48.53 484 THR A O 1
ATOM 3777 N N . LEU A 1 485 ? -15.658 23.451 2.921 1.00 34.50 485 LEU A N 1
ATOM 3778 C CA . LEU A 1 485 ? -14.523 23.003 2.096 1.00 34.50 485 LEU A CA 1
ATOM 3779 C C . LEU A 1 485 ? -13.430 24.080 1.951 1.00 34.50 485 LEU A C 1
ATOM 3781 O O . LEU A 1 485 ? -12.240 23.779 2.006 1.00 34.50 485 LEU A O 1
ATOM 3785 N N . VAL A 1 486 ? -13.826 25.352 1.847 1.00 36.31 486 VAL A N 1
ATOM 3786 C CA . VAL A 1 486 ? -12.899 26.492 1.699 1.00 36.31 486 VAL A CA 1
ATOM 3787 C C . VAL A 1 486 ? -12.126 26.763 2.999 1.00 36.31 486 VAL A C 1
ATOM 3789 O O . VAL A 1 486 ? -10.948 27.119 2.964 1.00 36.31 486 VAL A O 1
ATOM 3792 N N . GLY A 1 487 ? -12.745 26.519 4.161 1.00 31.47 487 GLY A N 1
ATOM 3793 C CA . GLY A 1 487 ? -12.107 26.702 5.471 1.00 31.47 487 GLY A CA 1
ATOM 3794 C C . GLY A 1 487 ? -10.985 25.700 5.771 1.00 31.47 487 GLY A C 1
ATOM 3795 O O . GLY A 1 487 ? -9.999 26.058 6.415 1.00 31.47 487 GLY A O 1
ATOM 3796 N N . ALA A 1 488 ? -11.086 24.468 5.262 1.00 33.81 488 ALA A N 1
ATOM 3797 C CA . ALA A 1 488 ? -10.059 23.441 5.446 1.00 33.81 488 ALA A CA 1
ATOM 3798 C C . ALA A 1 488 ? -8.783 23.738 4.633 1.00 33.81 488 ALA A C 1
ATOM 3800 O O . ALA A 1 488 ? -7.674 23.549 5.130 1.00 33.81 488 ALA A O 1
ATOM 3801 N N . ILE A 1 489 ? -8.931 24.288 3.423 1.00 35.22 489 ILE A N 1
ATOM 3802 C CA . ILE A 1 489 ? -7.805 24.722 2.576 1.00 35.22 489 ILE A CA 1
ATOM 3803 C C . ILE A 1 489 ? -7.105 25.949 3.192 1.00 35.22 489 ILE A C 1
ATOM 3805 O O . ILE A 1 489 ? -5.875 26.036 3.197 1.00 35.22 489 ILE A O 1
ATOM 3809 N N . ALA A 1 490 ? -7.866 26.864 3.802 1.00 32.97 490 ALA A N 1
ATOM 3810 C CA . ALA A 1 490 ? -7.316 28.042 4.478 1.00 32.97 490 ALA A CA 1
ATOM 3811 C C . ALA A 1 490 ? -6.468 27.697 5.723 1.00 32.97 490 ALA A C 1
ATOM 3813 O O . ALA A 1 490 ? -5.484 28.384 6.007 1.00 32.97 490 ALA A O 1
ATOM 3814 N N . ALA A 1 491 ? -6.794 26.614 6.438 1.00 32.16 491 ALA A N 1
ATOM 3815 C CA . ALA A 1 491 ? -6.042 26.172 7.616 1.00 32.16 491 ALA A CA 1
ATOM 3816 C C . ALA A 1 491 ? -4.629 25.660 7.267 1.00 32.16 491 ALA A C 1
ATOM 3818 O O . ALA A 1 491 ? -3.683 25.904 8.017 1.00 32.16 491 ALA A O 1
ATOM 3819 N N . VAL A 1 492 ? -4.462 25.027 6.101 1.00 35.12 492 VAL A N 1
ATOM 3820 C CA . VAL A 1 492 ? -3.150 24.580 5.597 1.00 35.12 492 VAL A CA 1
ATOM 3821 C C . VAL A 1 492 ? -2.306 25.774 5.125 1.00 35.12 492 VAL A C 1
ATOM 3823 O O . VAL A 1 492 ? -1.111 25.841 5.410 1.00 35.12 492 VAL A O 1
ATOM 3826 N N . GLY A 1 493 ? -2.929 26.779 4.497 1.00 29.91 493 GLY A N 1
ATOM 3827 C CA . GLY A 1 493 ? -2.248 28.014 4.082 1.00 29.91 493 GLY A CA 1
ATOM 3828 C C . GLY A 1 493 ? -1.742 28.877 5.249 1.00 29.91 493 GLY A C 1
ATOM 3829 O O . GLY A 1 493 ? -0.671 29.483 5.161 1.00 29.91 493 GLY A O 1
ATOM 3830 N N . ALA A 1 494 ? -2.459 28.895 6.377 1.00 32.34 494 ALA A N 1
ATOM 3831 C CA . ALA A 1 494 ? -2.077 29.680 7.553 1.00 32.34 494 ALA A CA 1
ATOM 3832 C C . ALA A 1 494 ? -0.801 29.157 8.245 1.00 32.34 494 ALA A C 1
ATOM 3834 O O . ALA A 1 494 ? -0.003 29.953 8.743 1.00 32.34 494 ALA A O 1
ATOM 3835 N N . ALA A 1 495 ? -0.552 27.842 8.221 1.00 33.50 495 ALA A N 1
ATOM 3836 C CA . ALA A 1 495 ? 0.652 27.244 8.806 1.00 33.50 495 ALA A CA 1
ATOM 3837 C C . ALA A 1 495 ? 1.939 27.626 8.043 1.00 33.50 495 ALA A C 1
ATOM 3839 O O . ALA A 1 495 ? 2.988 27.841 8.653 1.00 33.50 495 ALA A O 1
ATOM 3840 N N . VAL A 1 496 ? 1.852 27.802 6.719 1.00 36.31 496 VAL A N 1
ATOM 3841 C CA . VAL A 1 496 ? 2.983 28.212 5.866 1.00 36.31 496 VAL A CA 1
ATOM 3842 C C . VAL A 1 496 ? 3.308 29.703 6.042 1.00 36.31 496 VAL A C 1
ATOM 3844 O O . VAL A 1 496 ? 4.479 30.092 6.099 1.00 36.31 496 VAL A O 1
ATOM 3847 N N . ALA A 1 497 ? 2.287 30.548 6.220 1.00 32.97 497 ALA A N 1
ATOM 3848 C CA . ALA A 1 497 ? 2.469 31.983 6.441 1.00 32.97 497 ALA A CA 1
ATOM 3849 C C . ALA A 1 497 ? 3.200 32.287 7.764 1.00 32.97 497 ALA A C 1
ATOM 3851 O O . ALA A 1 497 ? 4.085 33.148 7.796 1.00 32.97 497 ALA A O 1
ATOM 3852 N N . VAL A 1 498 ? 2.909 31.533 8.831 1.00 39.06 498 VAL A N 1
ATOM 3853 C CA . VAL A 1 498 ? 3.567 31.690 10.142 1.00 39.06 498 VAL A CA 1
ATOM 3854 C C . VAL A 1 498 ? 5.060 31.342 10.073 1.00 39.06 498 VAL A C 1
ATOM 3856 O O . VAL A 1 498 ? 5.880 32.070 10.634 1.00 39.06 498 VAL A O 1
ATOM 3859 N N . GLY A 1 499 ? 5.449 30.319 9.302 1.00 33.88 499 GLY A N 1
ATOM 3860 C CA . GLY A 1 499 ? 6.862 29.979 9.083 1.00 33.88 499 GLY A CA 1
ATOM 3861 C C . GLY A 1 499 ? 7.653 31.067 8.341 1.00 33.88 499 GLY A C 1
ATOM 3862 O O . GLY A 1 499 ? 8.819 31.321 8.655 1.00 33.88 499 GLY A O 1
ATOM 3863 N N . SER A 1 500 ? 7.015 31.773 7.401 1.00 37.56 500 SER A N 1
ATOM 3864 C CA . SER A 1 500 ? 7.663 32.846 6.628 1.00 37.56 500 SER A CA 1
ATOM 3865 C C . SER A 1 500 ? 7.946 34.113 7.454 1.00 37.56 500 SER A C 1
ATOM 3867 O O . SER A 1 500 ? 8.946 34.801 7.226 1.00 37.56 500 SER A O 1
ATOM 3869 N N . LEU A 1 501 ? 7.113 34.391 8.463 1.00 40.84 501 LEU A N 1
ATOM 3870 C CA . LEU A 1 501 ? 7.230 35.565 9.333 1.00 40.84 501 LEU A CA 1
ATOM 3871 C C . LEU A 1 501 ? 8.278 35.382 10.438 1.00 40.84 501 LEU A C 1
ATOM 3873 O O . LEU A 1 501 ? 9.000 36.329 10.749 1.00 40.84 501 LEU A O 1
ATOM 3877 N N . VAL A 1 502 ? 8.452 34.158 10.951 1.00 45.97 502 VAL A N 1
ATOM 3878 C CA . VAL A 1 502 ? 9.544 33.829 11.889 1.00 45.97 502 VAL A CA 1
ATOM 3879 C C . VAL A 1 502 ? 10.916 34.016 11.224 1.00 45.97 502 VAL A C 1
ATOM 3881 O O . VAL A 1 502 ? 11.851 34.500 11.857 1.00 45.97 502 VAL A O 1
ATOM 3884 N N . ARG A 1 503 ? 11.031 33.745 9.915 1.00 43.16 503 ARG A N 1
ATOM 3885 C CA . ARG A 1 503 ? 12.268 33.982 9.147 1.00 43.16 503 ARG A CA 1
ATOM 3886 C C . ARG A 1 503 ? 12.584 35.462 8.918 1.00 43.16 503 ARG A C 1
ATOM 3888 O O . ARG A 1 503 ? 13.759 35.815 8.865 1.00 43.16 503 ARG A O 1
ATOM 3895 N N . ARG A 1 504 ? 11.571 36.328 8.787 1.00 44.03 504 ARG A N 1
ATOM 3896 C CA . ARG A 1 504 ? 11.781 37.784 8.651 1.00 44.03 504 ARG A CA 1
ATOM 3897 C C . ARG A 1 504 ? 12.130 38.439 9.988 1.00 44.03 504 ARG A C 1
ATOM 3899 O O . ARG A 1 504 ? 13.052 39.241 10.029 1.00 44.03 504 ARG A O 1
ATOM 3906 N N . GLY A 1 505 ? 11.508 38.008 11.088 1.00 42.06 505 GLY A N 1
ATOM 3907 C CA . GLY A 1 505 ? 11.817 38.526 12.428 1.00 42.06 505 GLY A CA 1
ATOM 3908 C C . GLY A 1 505 ? 13.233 38.211 12.936 1.00 42.06 505 GLY A C 1
ATOM 3909 O O . GLY A 1 505 ? 13.730 38.909 13.815 1.00 42.06 505 GLY A O 1
ATOM 3910 N N . LEU A 1 506 ? 13.896 37.189 12.381 1.00 42.47 506 LEU A N 1
ATOM 3911 C CA . LEU A 1 506 ? 15.285 36.847 12.711 1.00 42.47 506 LEU A CA 1
ATOM 3912 C C . LEU A 1 506 ? 16.325 37.601 11.861 1.00 42.47 506 LEU A C 1
ATOM 3914 O O . LEU A 1 506 ? 17.470 37.699 12.288 1.00 42.47 506 LEU A O 1
ATOM 3918 N N . ARG A 1 507 ? 15.945 38.163 10.701 1.00 42.81 507 ARG A N 1
ATOM 3919 C CA . ARG A 1 507 ? 16.835 39.010 9.878 1.00 42.81 507 ARG A CA 1
ATOM 3920 C C . ARG A 1 507 ? 16.902 40.461 10.362 1.00 42.81 507 ARG A C 1
ATOM 3922 O O . ARG A 1 507 ? 17.950 41.077 10.237 1.00 42.81 507 ARG A O 1
ATOM 3929 N N . ASP A 1 508 ? 15.845 40.965 10.993 1.00 46.75 508 ASP A N 1
ATOM 3930 C CA . ASP A 1 508 ? 15.804 42.337 11.532 1.00 46.75 508 ASP A CA 1
ATOM 3931 C C . ASP A 1 508 ? 16.497 42.495 12.900 1.00 46.75 508 ASP A C 1
ATOM 3933 O O . ASP A 1 508 ? 16.433 43.555 13.513 1.00 46.75 508 ASP A O 1
ATOM 3937 N N . ARG A 1 509 ? 17.167 41.448 13.407 1.00 48.25 509 ARG A N 1
ATOM 3938 C CA . ARG A 1 509 ? 17.956 41.501 14.655 1.00 48.25 509 ARG A CA 1
ATOM 3939 C C . ARG A 1 509 ? 19.471 41.428 14.442 1.00 48.25 509 ARG A C 1
ATOM 3941 O O . ARG A 1 509 ? 20.203 41.311 15.419 1.00 48.25 509 ARG A O 1
ATOM 3948 N N . SER A 1 510 ? 19.939 41.478 13.194 1.00 44.25 510 SER A N 1
ATOM 3949 C CA . SER A 1 510 ? 21.367 41.427 12.848 1.00 44.25 510 SER A CA 1
ATOM 3950 C C . SER A 1 510 ? 21.872 42.673 12.105 1.00 44.25 510 SER A C 1
ATOM 3952 O O . SER A 1 510 ? 22.778 42.554 11.283 1.00 44.25 510 SER A O 1
ATOM 3954 N N . HIS A 1 511 ? 21.305 43.846 12.396 1.00 40.00 511 HIS A N 1
ATOM 3955 C CA . HIS A 1 511 ? 21.864 45.151 12.034 1.00 40.00 511 HIS A CA 1
ATOM 3956 C C . HIS A 1 511 ? 21.804 46.112 13.214 1.00 40.00 511 HIS A C 1
ATOM 3958 O O . HIS A 1 511 ? 20.772 46.093 13.924 1.00 40.00 511 HIS A O 1
#

Sequence (511 aa):
MTDHTTTPIGRLAQWIDQRVGAAKFTRSTLDYVFPKHFSFLFGEIALYSFVVLVGTGIFLALFYTPSEAEVIYAGTYDPLRGVAMTEAYESVVDLSFSVRAGLLFRQTHHWAAIIFLGAIFLHLCRVFFTGAFRRPRELNWITGVTLMVVAIAEGFAGYSLLDDLLSGTGVRIAYSIAESIPVVGTWLAYWIWGGEYPGEGFLSRLFAVHIFLLPAVIAALIGVHLFLVARPHHTQFAGPGKREDNVVGLRLWPSYATLSVGLFFLVAAVLNLMGGFLQINPVWLYGPYDVFVVSSGSQADWYFLWLQGALRLMPGVSLELGPYTVANQFFPAVLYPGVVFALLYLWPFLEARVTGDRGEHHLLDRPRDRPLRTALGAAAIAGFVVLLLAGSDDVFVTTFDWSIVPVRNVERVLFFVLPVLVGLGVWKAARDLSRADPPDRRSAAPASTEPTPADAPAGSSGVAADAVAYRRHEVRHGDSGPTTLVGAIAAVGAAVAVGSLVRRGLRDRSH